Protein AF-A0A914UJ37-F1 (afdb_monomer)

Solvent-accessible surface area (backbone atoms only — not comparable to full-atom values): 36832 Å² total; per-residue (Å²): 132,67,74,69,63,53,56,48,51,49,22,56,58,40,32,74,43,60,78,66,39,26,56,49,16,50,54,48,50,75,42,57,91,70,69,55,97,62,49,70,59,53,54,50,52,51,50,51,54,50,49,56,51,52,52,53,51,52,57,52,50,54,52,52,52,54,54,44,57,51,42,53,52,52,52,49,51,43,33,76,65,62,66,59,61,86,66,41,36,31,40,48,40,58,58,33,40,42,53,27,60,77,50,72,51,60,60,86,66,48,49,28,66,58,73,72,44,66,60,47,58,27,22,38,64,30,38,54,51,48,42,65,71,70,39,77,88,45,43,67,21,44,54,56,51,70,75,34,47,73,46,91,66,94,60,82,73,72,48,54,43,65,62,45,52,56,52,53,58,61,48,41,76,45,89,95,48,78,66,59,36,39,30,41,65,50,64,74,51,50,54,62,39,32,71,42,63,70,52,51,44,31,36,78,57,92,78,36,82,42,70,59,81,81,30,70,52,27,51,56,60,57,69,51,80,65,73,63,62,56,57,54,49,52,54,53,57,72,69,62,82,78,74,86,84,81,85,80,80,82,80,81,78,87,78,76,81,88,88,80,89,78,86,85,82,88,87,82,87,83,87,86,84,87,86,88,81,84,91,79,90,79,90,76,90,78,87,85,88,87,83,91,86,88,80,92,79,78,87,73,82,76,76,76,76,77,59,49,74,58,74,61,79,44,76,47,85,42,68,61,35,98,36,50,26,19,47,40,45,45,74,56,92,94,44,49,35,41,36,40,22,16,49,72,15,34,36,40,37,34,36,67,93,42,76,84,50,72,46,66,46,82,84,40,90,41,29,28,14,19,40,35,67,41,39,52,81,71,76,87,54,63,27,41,38,41,29,23,40,75,10,45,35,39,32,24,45,69,64,68,96,78,74,83,64,63,60,45,79,72,52,75,48,82,54,72,52,45,39,44,33,43,42,60,44,54,49,83,74,78,82,53,35,28,42,39,33,39,35,74,85,22,35,39,37,33,27,36,61,43,75,41,98,86,73,60,60,48,78,41,79,73,52,77,47,79,52,98,55,53,63,32,27,45,16,35,22,65,67,99,58,30,30,35,30,34,9,21,69,50,39,30,36,37,40,38,40,72,74,45,89,89,48,70,48,83,43,77,50,95,75,69,86,50,70,82,46,40,42,42,45,32,39,81,51,42,58,42,50,45,47,40,99,49,58,22,66,43,44,35,36,28,43,96,79,71,81,48,76,48,66,41,52,75,91,66,65,42,32,40,28,41,27,34,26,62,50,46,100,61,37,36,35,40,40,37,30,16,56,73,12,46,36,36,35,31,55,38,38,96,89,46,82,57,49,56,57,49,26,48,32,30,49,70,58,45,41,57,34,45,24,40,33,56,72,41,83,55,27,34,35,39,40,36,30,27,81,82,26,40,35,35,35,33,77,45,50,44,79,80,41,45,66,82,76,83,74,131

Radius of gyration: 35.02 Å; Cα contacts (8 Å, |Δi|>4): 1211; chains: 1; bounding box: 86×96×114 Å

Sequence (648 aa):
MPREQRLLKYATYLSQCSSEATVYGKCVSEKAEKVTKSACAQEFQTLIACFQKAVKVQVQGEMKIKRYKRAQRLIGFYRNNFGYTKPYRVLVDGTFCQAALTNRINLREQMPKYLNEESELATTSCVIKELEQMGPELYGALHICKQFDVDPCPHKPAKTAFDCMASMARRMKQPGKTKYFFATQDNALTEKLGEIPGCPVLFIKFNSILIDKPSEVSVETAERPKGDIEIVKELKKKMLETEEEPKKKKRKGPKGPNPLSCKKKKKPNPSASRPHAIVNETETEGDSRHQQEGTNKSAIMRALQPALQLCPMAVKTAYLSSPCSTLLLSKIEQHVVCIVGKTNGQILLFPIDRLGAVSRVDEFEAPISAFAVGDVRHCGRPELLAIAADGWLRSFIVPTPGDGEPPSETFAQLLNANICAAHLVDVDNDNQLELIVAMTDRVVRTYRYMQSDSGHGRMTPLNKWEVPTQITSMAIGVGMTVHALLSQTCAHYVRLEFGQKDDVSFVQSMASDSPDSAHLFLPLDARRISVFHALPCRVIVVDALCNSEIRLKPSGGPVVSAACVNLTPSDLVLVTVDLTGLLSFFHWSDLVSRTDPIGRCQIMTNVEHLSAVAAGPDAVYVAVVSVYFELALYHVRLGSVFQFTGSK

Structure (mmCIF, N/CA/C/O backbone):
data_AF-A0A914UJ37-F1
#
_entry.id   AF-A0A914UJ37-F1
#
loop_
_atom_site.group_PDB
_atom_site.id
_atom_site.type_symbol
_atom_site.label_atom_id
_atom_site.label_alt_id
_atom_site.label_comp_id
_atom_site.label_asym_id
_atom_site.label_entity_id
_atom_site.label_seq_id
_atom_site.pdbx_PDB_ins_code
_atom_site.Cartn_x
_atom_site.Cartn_y
_atom_site.Cartn_z
_atom_site.occupancy
_atom_site.B_iso_or_equiv
_atom_site.auth_seq_id
_atom_site.auth_comp_id
_atom_site.auth_asym_id
_atom_site.auth_atom_id
_atom_site.pdbx_PDB_model_num
ATOM 1 N N . MET A 1 1 ? -13.342 -48.794 23.438 1.00 42.41 1 MET A N 1
ATOM 2 C CA . MET A 1 1 ? -13.581 -47.938 22.252 1.00 42.41 1 MET A CA 1
ATOM 3 C C . MET A 1 1 ? -12.496 -48.228 21.219 1.00 42.41 1 MET A C 1
ATOM 5 O O . MET A 1 1 ? -11.340 -47.945 21.527 1.00 42.41 1 MET A O 1
ATOM 9 N N . PRO A 1 2 ? -12.809 -48.822 20.056 1.00 50.50 2 PRO A N 1
ATOM 10 C CA . PRO A 1 2 ? -11.807 -49.142 19.034 1.00 50.50 2 PRO A CA 1
ATOM 11 C C . PRO A 1 2 ? -11.142 -47.868 18.482 1.00 50.50 2 PRO A C 1
ATOM 13 O O . PRO A 1 2 ? -11.815 -46.854 18.289 1.00 50.50 2 PRO A O 1
ATOM 16 N N . ARG A 1 3 ? -9.821 -47.898 18.238 1.00 54.69 3 ARG A N 1
ATOM 17 C CA . ARG A 1 3 ? -9.027 -46.746 17.742 1.00 54.69 3 ARG A CA 1
ATOM 18 C C . ARG A 1 3 ? -9.528 -46.193 16.399 1.00 54.69 3 ARG A C 1
ATOM 20 O O . ARG A 1 3 ? -9.436 -44.987 16.186 1.00 54.69 3 ARG A O 1
ATOM 27 N N . GLU A 1 4 ? -10.105 -47.037 15.550 1.00 55.41 4 GLU A N 1
ATOM 28 C CA . GLU A 1 4 ? -10.623 -46.682 14.218 1.00 55.41 4 GLU A CA 1
ATOM 29 C C . GLU A 1 4 ? -11.755 -45.646 14.277 1.00 55.41 4 GLU A C 1
ATOM 31 O O . GLU A 1 4 ? -11.784 -44.695 13.497 1.00 55.41 4 GLU A O 1
ATOM 36 N N . GLN A 1 5 ? -12.623 -45.726 15.289 1.00 58.03 5 GLN A N 1
ATOM 37 C CA . GLN A 1 5 ? -13.739 -44.788 15.443 1.00 58.03 5 GLN A CA 1
ATOM 38 C C . GLN A 1 5 ? -13.300 -43.372 15.851 1.00 58.03 5 GLN A C 1
ATOM 40 O O . GLN A 1 5 ? -14.084 -42.432 15.725 1.00 58.03 5 GLN A O 1
ATOM 45 N N . ARG A 1 6 ? -12.069 -43.182 16.351 1.00 59.34 6 ARG A N 1
ATOM 46 C CA . ARG A 1 6 ? -11.568 -41.852 16.751 1.00 59.34 6 ARG A CA 1
ATOM 47 C C . ARG A 1 6 ? -11.108 -41.018 15.555 1.00 59.34 6 ARG A C 1
ATOM 49 O O . ARG A 1 6 ? -11.361 -39.818 15.543 1.00 59.34 6 ARG A O 1
ATOM 56 N N . LEU A 1 7 ? -10.477 -41.645 14.560 1.00 63.62 7 LEU A N 1
ATOM 57 C CA . LEU A 1 7 ? -9.986 -40.979 13.345 1.00 63.62 7 LEU A CA 1
ATOM 58 C C . LEU A 1 7 ? -11.139 -40.530 12.443 1.00 63.62 7 LEU A C 1
ATOM 60 O O . LEU A 1 7 ? -11.154 -39.383 12.006 1.00 63.62 7 LEU A O 1
ATOM 64 N N . LEU A 1 8 ? -12.141 -41.396 12.265 1.00 62.66 8 LEU A N 1
ATOM 65 C CA . LEU A 1 8 ? -13.384 -41.059 11.568 1.00 62.66 8 LEU A CA 1
ATOM 66 C C . LEU A 1 8 ? -14.094 -39.878 12.234 1.00 62.66 8 LEU A C 1
ATOM 68 O O . LEU A 1 8 ? -14.386 -38.896 11.566 1.00 62.66 8 LEU A O 1
ATOM 72 N N . LYS A 1 9 ? -14.281 -39.910 13.562 1.00 67.81 9 LYS A N 1
ATOM 73 C CA . LYS A 1 9 ? -14.893 -38.788 14.295 1.00 67.81 9 LYS A CA 1
ATOM 74 C C . LYS A 1 9 ? -14.102 -37.491 14.132 1.00 67.81 9 LYS A C 1
ATOM 76 O O . LYS A 1 9 ? -14.703 -36.457 13.874 1.00 67.81 9 LYS A O 1
ATOM 81 N N . TYR A 1 10 ? -12.775 -37.544 14.244 1.00 67.94 10 TYR A N 1
ATOM 82 C CA . TYR A 1 10 ? -11.915 -36.374 14.056 1.00 67.94 10 TYR A CA 1
ATOM 83 C C . TYR A 1 10 ? -12.035 -35.781 12.644 1.00 67.94 10 TYR A C 1
ATOM 85 O O . TYR A 1 10 ? -12.222 -34.576 12.519 1.00 67.94 10 TYR A O 1
ATOM 93 N N . ALA A 1 11 ? -12.003 -36.609 11.594 1.00 66.12 11 ALA A N 1
ATOM 94 C CA . ALA A 1 11 ? -12.171 -36.156 10.211 1.00 66.12 11 ALA A CA 1
ATOM 95 C C . ALA A 1 11 ? -13.565 -35.555 9.960 1.00 66.12 11 ALA A C 1
ATOM 97 O O . ALA A 1 11 ? -13.680 -34.510 9.321 1.00 66.12 11 ALA A O 1
ATOM 98 N N . THR A 1 12 ? -14.616 -36.160 10.525 1.00 65.44 12 THR A N 1
ATOM 99 C CA . THR A 1 12 ? -15.983 -35.628 10.451 1.00 65.44 12 THR A CA 1
ATOM 100 C C . THR A 1 12 ? -16.095 -34.270 11.144 1.00 65.44 12 THR A C 1
ATOM 102 O O . THR A 1 12 ? -16.669 -33.352 10.564 1.00 65.44 12 THR A O 1
ATOM 105 N N . TYR A 1 13 ? -15.503 -34.095 12.330 1.00 71.06 13 TYR A N 1
ATOM 106 C CA . TYR A 1 13 ? -15.476 -32.794 13.009 1.00 71.06 13 TYR A CA 1
ATOM 107 C C . TYR A 1 13 ? -14.655 -31.753 12.240 1.00 71.06 13 TYR A C 1
ATOM 109 O O . TYR A 1 13 ? -15.076 -30.608 12.127 1.00 71.06 13 TYR A O 1
ATOM 117 N N . LEU A 1 14 ? -13.527 -32.150 11.646 1.00 65.19 14 LEU A N 1
ATOM 118 C CA . LEU A 1 14 ? -12.701 -31.256 10.833 1.00 65.19 14 LEU A CA 1
ATOM 119 C C . LEU A 1 14 ? -13.434 -30.785 9.566 1.00 65.19 14 LEU A C 1
ATOM 121 O O . LEU A 1 14 ? -13.286 -29.638 9.154 1.00 65.19 14 LEU A O 1
ATOM 125 N N . SER A 1 15 ? -14.268 -31.654 8.981 1.00 64.06 15 SER A N 1
ATOM 126 C CA . SER A 1 15 ? -15.072 -31.325 7.801 1.00 64.06 15 SER A CA 1
ATOM 127 C C . SER A 1 15 ? -16.197 -30.315 8.063 1.00 64.06 15 SER A C 1
ATOM 129 O O . SER A 1 15 ? -16.761 -29.785 7.112 1.00 64.06 15 SER A O 1
ATOM 131 N N . GLN A 1 16 ? -16.526 -30.057 9.334 1.00 68.56 16 GLN A N 1
ATOM 132 C CA . GLN A 1 16 ? -17.504 -29.045 9.751 1.00 68.56 16 GLN A CA 1
ATOM 133 C C . GLN A 1 16 ? -16.877 -27.647 9.910 1.00 68.56 16 GLN A C 1
ATOM 135 O O . GLN A 1 16 ? -17.599 -26.674 10.120 1.00 68.56 16 GLN A O 1
ATOM 140 N N . CYS A 1 17 ? -15.550 -27.533 9.805 1.00 55.16 17 CYS A N 1
ATOM 141 C CA . CYS A 1 17 ? -14.827 -26.262 9.739 1.00 55.16 17 CYS A CA 1
ATOM 142 C C . CYS A 1 17 ? -14.595 -25.844 8.269 1.00 55.16 17 CYS A C 1
ATOM 144 O O . CYS A 1 17 ? -14.971 -26.598 7.379 1.00 55.16 17 CYS A O 1
ATOM 146 N N . SER A 1 18 ? -14.015 -24.648 8.045 1.00 76.69 18 SER A N 1
ATOM 147 C CA . SER A 1 18 ? -13.782 -23.915 6.769 1.00 76.69 18 SER A CA 1
ATOM 148 C C . SER A 1 18 ? -13.800 -24.704 5.446 1.00 76.69 18 SER A C 1
ATOM 150 O O . SER A 1 18 ? -13.502 -25.889 5.392 1.00 76.69 18 SER A O 1
ATOM 152 N N . SER A 1 19 ? -14.059 -24.038 4.317 1.00 69.62 19 SER A N 1
ATOM 153 C CA . SER A 1 19 ? -14.208 -24.719 3.016 1.00 69.62 19 SER A CA 1
ATOM 154 C C . SER A 1 19 ? -13.030 -25.640 2.643 1.00 69.62 19 SER A C 1
ATOM 156 O O . SER A 1 19 ? -13.223 -26.748 2.148 1.00 69.62 19 SER A O 1
ATOM 158 N N . GLU A 1 20 ? -11.809 -25.249 2.990 1.00 68.62 20 GLU A N 1
ATOM 159 C CA . GLU A 1 20 ? -10.567 -25.988 2.790 1.00 68.62 20 GLU A CA 1
ATOM 160 C C . GLU A 1 20 ? -10.444 -27.170 3.762 1.00 68.62 20 GLU A C 1
ATOM 162 O O . GLU A 1 20 ? -10.048 -28.269 3.366 1.00 68.62 20 GLU A O 1
ATOM 167 N N . ALA A 1 21 ? -10.844 -26.971 5.022 1.00 60.31 21 ALA A N 1
ATOM 168 C CA . ALA A 1 21 ? -10.930 -28.028 6.026 1.00 60.31 21 ALA A CA 1
ATOM 169 C C . ALA A 1 21 ? -12.044 -29.036 5.699 1.00 60.31 21 ALA A C 1
ATOM 171 O O . ALA A 1 21 ? -11.901 -30.220 5.994 1.00 60.31 21 ALA A O 1
ATOM 172 N N . THR A 1 22 ? -13.100 -28.607 5.000 1.00 70.31 22 THR A N 1
ATOM 173 C CA . THR A 1 22 ? -14.145 -29.477 4.451 1.00 70.31 22 THR A CA 1
ATOM 174 C C . THR A 1 22 ? -13.582 -30.397 3.368 1.00 70.31 22 THR A C 1
ATOM 176 O O . THR A 1 22 ? -13.804 -31.608 3.418 1.00 70.31 22 THR A O 1
ATOM 179 N N . VAL A 1 23 ? -12.826 -29.857 2.402 1.00 68.44 23 VAL A N 1
ATOM 180 C CA . VAL A 1 23 ? -12.194 -30.665 1.340 1.00 68.44 23 VAL A CA 1
ATOM 181 C C . VAL A 1 23 ? -11.163 -31.628 1.927 1.00 68.44 23 VAL A C 1
ATOM 183 O O . VAL A 1 23 ? -11.160 -32.814 1.595 1.00 68.44 23 VAL A O 1
ATOM 186 N N . TYR A 1 24 ? -10.322 -31.145 2.842 1.00 69.44 24 TYR A N 1
ATOM 187 C CA . TYR A 1 24 ? -9.322 -31.977 3.501 1.00 69.44 24 TYR A CA 1
ATOM 188 C C . TYR A 1 24 ? -9.965 -33.044 4.401 1.00 69.44 24 TYR A C 1
ATOM 190 O O . TYR A 1 24 ? -9.596 -34.212 4.326 1.00 69.44 24 TYR A O 1
ATOM 198 N N . GLY A 1 25 ? -10.985 -32.687 5.184 1.00 71.62 25 GLY A N 1
ATOM 199 C CA . GLY A 1 25 ? -11.731 -33.605 6.046 1.00 71.62 25 GLY A CA 1
ATOM 200 C C . GLY A 1 25 ? -12.434 -34.718 5.266 1.00 71.62 25 GLY A C 1
ATOM 201 O O . GLY A 1 25 ? -12.361 -35.874 5.679 1.00 71.62 25 GLY A O 1
ATOM 202 N N . LYS A 1 26 ? -13.026 -34.401 4.103 1.00 71.00 26 LYS A N 1
ATOM 203 C CA . LYS A 1 26 ? -13.591 -35.398 3.172 1.00 71.00 26 LYS A CA 1
ATOM 204 C C . LYS A 1 26 ? -12.519 -36.319 2.584 1.00 71.00 26 LYS A C 1
ATOM 206 O O . LYS A 1 26 ? -12.685 -37.531 2.579 1.00 71.00 26 LYS A O 1
ATOM 211 N N . CYS A 1 27 ? -11.386 -35.765 2.157 1.00 66.44 27 CYS A N 1
ATOM 212 C CA . CYS A 1 27 ? -10.272 -36.555 1.624 1.00 66.44 27 CYS A CA 1
ATOM 213 C C . CYS A 1 27 ? -9.695 -37.524 2.677 1.00 66.44 27 CYS A C 1
ATOM 215 O O . CYS A 1 27 ? -9.378 -38.676 2.376 1.00 66.44 27 CYS A O 1
ATOM 217 N N . VAL A 1 28 ? -9.588 -37.073 3.932 1.00 68.38 28 VAL A N 1
ATOM 218 C CA . VAL A 1 28 ? -9.102 -37.891 5.051 1.00 68.38 28 VAL A CA 1
ATOM 219 C C . VAL A 1 28 ? -10.116 -38.967 5.441 1.00 68.38 28 VAL A C 1
ATOM 221 O O . VAL A 1 28 ? -9.704 -40.094 5.714 1.00 68.38 28 VAL A O 1
ATOM 224 N N . SER A 1 29 ? -11.421 -38.668 5.449 1.00 68.69 29 SER A N 1
ATOM 225 C CA . SER A 1 29 ? -12.453 -39.661 5.774 1.00 68.69 29 SER A CA 1
ATOM 226 C C . SER A 1 29 ? -12.576 -40.749 4.702 1.00 68.69 29 SER A C 1
ATOM 228 O O . SER A 1 29 ? -12.681 -41.921 5.050 1.00 68.69 29 SER A O 1
ATOM 230 N N . GLU A 1 30 ? -12.464 -40.397 3.418 1.00 69.38 30 GLU A N 1
ATOM 231 C CA . GLU A 1 30 ? -12.494 -41.347 2.293 1.00 69.38 30 GLU A CA 1
ATOM 232 C C . GLU A 1 30 ? -11.289 -42.299 2.273 1.00 69.38 30 GLU A C 1
ATOM 234 O O . GLU A 1 30 ? -11.398 -43.453 1.855 1.00 69.38 30 GLU A O 1
ATOM 239 N N . LYS A 1 31 ? -10.120 -41.831 2.728 1.00 65.88 31 LYS A N 1
ATOM 240 C CA . LYS A 1 31 ? -8.880 -42.622 2.754 1.00 65.88 31 LYS A CA 1
ATOM 241 C C . LYS A 1 31 ? -8.621 -43.317 4.094 1.00 65.88 31 LYS A C 1
ATOM 243 O O . LYS A 1 31 ? -7.656 -44.076 4.178 1.00 65.88 31 LYS A O 1
ATOM 248 N N . ALA A 1 32 ? -9.452 -43.092 5.117 1.00 65.69 32 ALA A N 1
ATOM 249 C CA . ALA A 1 32 ? -9.214 -43.522 6.500 1.00 65.69 32 ALA A CA 1
ATOM 250 C C . ALA A 1 32 ? -8.956 -45.033 6.647 1.00 65.69 32 ALA A C 1
ATOM 252 O O . ALA A 1 32 ? -8.101 -45.435 7.432 1.00 65.69 32 ALA A O 1
ATOM 253 N N . GLU A 1 33 ? -9.633 -45.863 5.849 1.00 64.25 33 GLU A N 1
ATOM 254 C CA . GLU A 1 33 ? -9.485 -47.328 5.868 1.00 64.25 33 GLU A CA 1
ATOM 255 C C . GLU A 1 33 ? -8.190 -47.825 5.194 1.00 64.25 33 GLU A C 1
ATOM 257 O O . GLU A 1 33 ? -7.795 -48.974 5.371 1.00 64.25 33 GLU A O 1
ATOM 262 N N . LYS A 1 34 ? -7.500 -46.964 4.431 1.00 64.94 34 LYS A N 1
ATOM 263 C CA . LYS A 1 34 ? -6.313 -47.302 3.619 1.00 64.94 34 LYS A CA 1
ATOM 264 C C . LYS A 1 34 ? -5.012 -46.677 4.140 1.00 64.94 34 LYS A C 1
ATOM 266 O O . LYS A 1 34 ? -3.976 -46.785 3.483 1.00 64.94 34 LYS A O 1
ATOM 271 N N . VAL A 1 35 ? -5.038 -46.008 5.297 1.00 62.16 35 VAL A N 1
ATOM 272 C CA . VAL A 1 35 ? -3.872 -45.289 5.839 1.00 62.16 35 VAL A CA 1
ATOM 273 C C . VAL A 1 35 ? -2.842 -46.272 6.401 1.00 62.16 35 VAL A C 1
ATOM 275 O O . VAL A 1 35 ? -2.997 -46.819 7.491 1.00 62.16 35 VAL A O 1
ATOM 278 N N . THR A 1 36 ? -1.745 -46.467 5.671 1.00 68.25 36 THR A N 1
ATOM 279 C CA . THR A 1 36 ? -0.573 -47.215 6.142 1.00 68.25 36 THR A CA 1
ATOM 280 C C . THR A 1 36 ? 0.365 -46.323 6.966 1.00 68.25 36 THR A C 1
ATOM 282 O O . THR A 1 36 ? 0.354 -45.090 6.883 1.00 68.25 36 THR A O 1
ATOM 285 N N . LYS A 1 37 ? 1.215 -46.940 7.798 1.00 59.47 37 LYS A N 1
ATOM 286 C CA . LYS A 1 37 ? 2.241 -46.224 8.574 1.00 59.47 37 LYS A CA 1
ATOM 287 C C . LYS A 1 37 ? 3.170 -45.481 7.599 1.00 59.47 37 LYS A C 1
ATOM 289 O O . LYS A 1 37 ? 3.767 -46.132 6.751 1.00 59.47 37 LYS A O 1
ATOM 294 N N . SER A 1 38 ? 3.304 -44.156 7.759 1.00 67.31 38 SER A N 1
ATOM 295 C CA . SER A 1 38 ? 4.044 -43.176 6.916 1.00 67.31 38 SER A CA 1
ATOM 296 C C . SER A 1 38 ? 3.278 -42.452 5.793 1.00 67.31 38 SER A C 1
ATOM 298 O O . SER A 1 38 ? 3.827 -41.509 5.222 1.00 67.31 38 SER A O 1
ATOM 300 N N . ALA A 1 39 ? 1.998 -42.760 5.553 1.00 64.19 39 ALA A N 1
ATOM 301 C CA . ALA A 1 39 ? 1.202 -42.084 4.518 1.00 64.19 39 ALA A CA 1
ATOM 302 C C . ALA A 1 39 ? 1.101 -40.554 4.718 1.00 64.19 39 ALA A C 1
ATOM 304 O O . ALA A 1 39 ? 1.271 -39.791 3.770 1.00 64.19 39 ALA A O 1
ATOM 305 N N . CYS A 1 40 ? 0.933 -40.082 5.961 1.00 60.66 40 CYS A N 1
ATOM 306 C CA . CYS A 1 40 ? 0.880 -38.643 6.257 1.00 60.66 40 CYS A CA 1
ATOM 307 C C . CYS A 1 40 ? 2.201 -37.917 5.951 1.00 60.66 40 CYS A C 1
ATOM 309 O O . CYS A 1 40 ? 2.183 -36.756 5.554 1.00 60.66 40 CYS A O 1
ATOM 311 N N . ALA A 1 41 ? 3.347 -38.588 6.118 1.00 69.44 41 ALA A N 1
ATOM 312 C CA . ALA A 1 41 ? 4.652 -37.999 5.818 1.00 69.44 41 ALA A CA 1
ATOM 313 C C . ALA A 1 41 ? 4.855 -37.838 4.303 1.00 69.44 41 ALA A C 1
ATOM 315 O O . ALA A 1 41 ? 5.391 -36.825 3.860 1.00 69.44 41 ALA A O 1
ATOM 316 N N . GLN A 1 42 ? 4.379 -38.803 3.510 1.00 68.50 42 GLN A N 1
ATOM 317 C CA . GLN A 1 42 ? 4.424 -38.740 2.047 1.00 68.50 42 GLN A CA 1
ATOM 318 C C . GLN A 1 42 ? 3.468 -37.677 1.485 1.00 68.50 42 GLN A C 1
ATOM 320 O O . GLN A 1 42 ? 3.868 -36.887 0.630 1.00 68.50 42 GLN A O 1
ATOM 325 N N . GLU A 1 43 ? 2.239 -37.586 2.001 1.00 69.19 43 GLU A N 1
ATOM 326 C CA . GLU A 1 43 ? 1.282 -36.533 1.619 1.00 69.19 43 GLU A CA 1
ATOM 327 C C . GLU A 1 43 ? 1.834 -35.136 1.972 1.00 69.19 43 GLU A C 1
ATOM 329 O O . GLU A 1 43 ? 1.796 -34.219 1.150 1.00 69.19 43 GLU A O 1
ATOM 334 N N . PHE A 1 44 ? 2.466 -34.980 3.143 1.00 65.19 44 PHE A N 1
ATOM 335 C CA . PHE A 1 44 ? 3.085 -33.714 3.546 1.00 65.19 44 PHE A CA 1
ATOM 336 C C . PHE A 1 44 ? 4.293 -33.327 2.674 1.00 65.19 44 PHE A C 1
ATOM 338 O O . PHE A 1 44 ? 4.433 -32.168 2.287 1.00 65.19 44 PHE A O 1
ATOM 345 N N . GLN A 1 45 ? 5.142 -34.285 2.289 1.00 69.81 45 GLN A N 1
ATOM 346 C CA . GLN A 1 45 ? 6.230 -34.031 1.334 1.00 69.81 45 GLN A CA 1
ATOM 347 C C . GLN A 1 45 ? 5.704 -33.642 -0.054 1.00 69.81 45 GLN A C 1
ATOM 349 O O . GLN A 1 45 ? 6.257 -32.749 -0.701 1.00 69.81 45 GLN A O 1
ATOM 354 N N . THR A 1 46 ? 4.608 -34.260 -0.492 1.00 70.50 46 THR A N 1
ATOM 355 C CA . THR A 1 46 ? 3.956 -33.939 -1.769 1.00 70.50 46 THR A CA 1
ATOM 356 C C . THR A 1 46 ? 3.368 -32.525 -1.747 1.00 70.50 46 THR A C 1
ATOM 358 O O . THR A 1 46 ? 3.522 -31.771 -2.712 1.00 70.50 46 THR A O 1
ATOM 361 N N . LEU A 1 47 ? 2.784 -32.118 -0.616 1.00 68.81 47 LEU A N 1
ATOM 362 C CA . LEU A 1 47 ? 2.305 -30.756 -0.387 1.00 68.81 47 LEU A CA 1
ATOM 363 C C . LEU A 1 47 ? 3.449 -29.732 -0.435 1.00 68.81 47 LEU A C 1
ATOM 365 O O . LEU A 1 47 ? 3.331 -28.726 -1.135 1.00 68.81 47 LEU A O 1
ATOM 369 N N . ILE A 1 48 ? 4.577 -30.003 0.235 1.00 71.62 48 ILE A N 1
ATOM 370 C CA . ILE A 1 48 ? 5.772 -29.142 0.193 1.00 71.62 48 ILE A CA 1
ATOM 371 C C . ILE A 1 48 ? 6.269 -28.978 -1.248 1.00 71.62 48 ILE A C 1
ATOM 373 O O . ILE A 1 48 ? 6.523 -27.856 -1.688 1.00 71.62 48 ILE A O 1
ATOM 377 N N . ALA A 1 49 ? 6.367 -30.072 -2.008 1.00 70.62 49 ALA A N 1
ATOM 378 C CA . ALA A 1 49 ? 6.791 -30.025 -3.406 1.00 70.62 49 ALA A CA 1
ATOM 379 C C . ALA A 1 49 ? 5.825 -29.196 -4.274 1.00 70.62 49 ALA A C 1
ATOM 381 O O . ALA A 1 49 ? 6.259 -28.411 -5.123 1.00 70.62 49 ALA A O 1
ATOM 382 N N . CYS A 1 50 ? 4.516 -29.317 -4.033 1.00 69.06 50 CYS A N 1
ATOM 383 C CA . CYS A 1 50 ? 3.493 -28.531 -4.717 1.00 69.06 50 CYS A CA 1
ATOM 384 C C . CYS A 1 50 ? 3.605 -27.034 -4.387 1.00 69.06 50 CYS A C 1
ATOM 386 O O . CYS A 1 50 ? 3.573 -26.194 -5.289 1.00 69.06 50 CYS A O 1
ATOM 388 N N . PHE A 1 51 ? 3.821 -26.695 -3.115 1.00 68.50 51 PHE A N 1
ATOM 389 C CA . PHE A 1 51 ? 3.965 -25.313 -2.661 1.00 68.50 51 PHE A CA 1
ATOM 390 C C . PHE A 1 51 ? 5.237 -24.662 -3.219 1.00 68.50 51 PHE A C 1
ATOM 392 O O . PHE A 1 51 ? 5.195 -23.565 -3.772 1.00 68.50 51 PHE A O 1
ATOM 399 N N . GLN A 1 52 ? 6.365 -25.377 -3.189 1.00 69.25 52 GLN A N 1
ATOM 400 C CA . GLN A 1 52 ? 7.619 -24.920 -3.795 1.00 69.25 52 GLN A CA 1
ATOM 401 C C . GLN A 1 52 ? 7.480 -24.677 -5.303 1.00 69.25 52 GLN A C 1
ATOM 403 O O . GLN A 1 52 ? 8.065 -23.733 -5.841 1.00 69.25 52 GLN A O 1
ATOM 408 N N . LYS A 1 53 ? 6.696 -25.507 -6.001 1.00 70.88 53 LYS A N 1
ATOM 409 C CA . LYS A 1 53 ? 6.391 -25.317 -7.423 1.00 70.88 53 LYS A CA 1
ATOM 410 C C . LYS A 1 53 ? 5.541 -24.063 -7.650 1.00 70.88 53 LYS A C 1
ATOM 412 O O . LYS A 1 53 ? 5.868 -23.284 -8.542 1.00 70.88 53 LYS A O 1
ATOM 417 N N . ALA A 1 54 ? 4.512 -23.837 -6.835 1.00 63.81 54 ALA A N 1
ATOM 418 C CA . ALA A 1 54 ? 3.652 -22.655 -6.927 1.00 63.81 54 ALA A CA 1
ATOM 419 C C . ALA A 1 54 ? 4.427 -21.348 -6.674 1.00 63.81 54 ALA A C 1
ATOM 421 O O . ALA A 1 54 ? 4.346 -20.416 -7.477 1.00 63.81 54 ALA A O 1
ATOM 422 N N . VAL A 1 55 ? 5.270 -21.319 -5.636 1.00 66.25 55 VAL A N 1
ATOM 423 C CA . VAL A 1 55 ? 6.131 -20.168 -5.316 1.00 66.25 55 VAL A CA 1
ATOM 424 C C . VAL A 1 55 ? 7.121 -19.886 -6.451 1.00 66.25 55 VAL A C 1
ATOM 426 O O . VAL A 1 55 ? 7.271 -18.739 -6.871 1.00 66.25 55 VAL A O 1
ATOM 429 N N . LYS A 1 56 ? 7.752 -20.919 -7.032 1.00 59.44 56 LYS A N 1
ATOM 430 C CA . LYS A 1 56 ? 8.642 -20.746 -8.198 1.00 59.44 56 LYS A CA 1
ATOM 431 C C . LYS A 1 56 ? 7.923 -20.118 -9.394 1.00 59.44 56 LYS A C 1
ATOM 433 O O . LYS A 1 56 ? 8.515 -19.281 -10.071 1.00 59.44 56 LYS A O 1
ATOM 438 N N . VAL A 1 57 ? 6.670 -20.495 -9.658 1.00 61.44 57 VAL A N 1
ATOM 439 C CA . VAL A 1 57 ? 5.879 -19.940 -10.769 1.00 61.44 57 VAL A CA 1
ATOM 440 C C . VAL A 1 57 ? 5.546 -18.463 -10.531 1.00 61.44 57 VAL A C 1
ATOM 442 O O . VAL A 1 57 ? 5.726 -17.655 -11.444 1.00 61.44 57 VAL A O 1
ATOM 445 N N . GLN A 1 58 ? 5.141 -18.085 -9.313 1.00 51.50 58 GLN A N 1
ATOM 446 C CA . GLN A 1 58 ? 4.857 -16.685 -8.966 1.00 51.50 58 GLN A CA 1
ATOM 447 C C . GLN A 1 58 ? 6.104 -15.793 -9.070 1.00 51.50 58 GLN A C 1
ATOM 449 O O . GLN A 1 58 ? 6.072 -14.770 -9.757 1.00 51.50 58 GLN A O 1
ATOM 454 N N . VAL A 1 59 ? 7.235 -16.221 -8.495 1.00 54.97 59 VAL A N 1
ATOM 455 C CA . VAL A 1 59 ? 8.508 -15.475 -8.554 1.00 54.97 59 VAL A CA 1
ATOM 456 C C . VAL A 1 59 ? 8.996 -15.315 -10.001 1.00 54.97 59 VAL A C 1
ATOM 458 O O . VAL A 1 59 ? 9.473 -14.248 -10.397 1.00 54.97 59 VAL A O 1
ATOM 461 N N . GLN A 1 60 ? 8.837 -16.346 -10.839 1.00 50.66 60 GLN A N 1
ATOM 462 C CA . GLN A 1 60 ? 9.165 -16.258 -12.266 1.00 50.66 60 GLN A CA 1
ATOM 463 C C . GLN A 1 60 ? 8.261 -15.274 -13.025 1.00 50.66 60 GLN A C 1
ATOM 465 O O . GLN A 1 60 ? 8.742 -14.598 -13.938 1.00 50.66 60 GLN A O 1
ATOM 470 N N . GLY A 1 61 ? 6.979 -15.174 -12.661 1.00 51.00 61 GLY A N 1
ATOM 471 C CA . GLY A 1 61 ? 6.036 -14.204 -13.224 1.00 51.00 61 GLY A CA 1
ATOM 472 C C . GLY A 1 61 ? 6.440 -12.758 -12.930 1.00 51.00 61 GLY A C 1
ATOM 473 O O . GLY A 1 61 ? 6.581 -11.953 -13.854 1.00 51.00 61 GLY A O 1
ATOM 474 N N . GLU A 1 62 ? 6.731 -12.439 -11.666 1.00 44.34 62 GLU A N 1
ATOM 475 C CA . GLU A 1 62 ? 7.163 -11.095 -11.262 1.00 44.34 62 GLU A CA 1
ATOM 476 C C . GLU A 1 62 ? 8.486 -10.666 -11.915 1.00 44.34 62 GLU A C 1
ATOM 478 O O . GLU A 1 62 ? 8.624 -9.523 -12.369 1.00 44.34 62 GLU A O 1
ATOM 483 N N . MET A 1 63 ? 9.463 -11.577 -12.020 1.00 57.19 63 MET A N 1
ATOM 484 C CA . MET A 1 63 ? 10.749 -11.280 -12.665 1.00 57.19 63 MET A CA 1
ATOM 485 C C . MET A 1 63 ? 10.606 -10.994 -14.166 1.00 57.19 63 MET A C 1
ATOM 487 O O . MET A 1 63 ? 11.262 -10.084 -14.683 1.00 57.19 63 MET A O 1
ATOM 491 N N . LYS A 1 64 ? 9.718 -11.712 -14.870 1.00 57.66 64 LYS A N 1
ATOM 492 C CA . LYS A 1 64 ? 9.430 -11.462 -16.294 1.00 57.66 64 LYS A CA 1
ATOM 493 C C . LYS A 1 64 ? 8.827 -10.070 -16.512 1.00 57.66 64 LYS A C 1
ATOM 495 O O . LYS A 1 64 ? 9.257 -9.364 -17.425 1.00 57.66 64 LYS A O 1
ATOM 500 N N . ILE A 1 65 ? 7.915 -9.635 -15.637 1.00 68.69 65 ILE A N 1
ATOM 501 C CA . ILE A 1 65 ? 7.277 -8.308 -15.711 1.00 68.69 65 ILE A CA 1
ATOM 502 C C . ILE A 1 65 ? 8.298 -7.185 -15.462 1.00 68.69 65 ILE A C 1
ATOM 504 O O . ILE A 1 65 ? 8.331 -6.203 -16.208 1.00 68.69 65 ILE A O 1
ATOM 508 N N . LYS A 1 66 ? 9.171 -7.323 -14.451 1.00 75.25 66 LYS A N 1
ATOM 509 C CA . LYS A 1 66 ? 10.228 -6.332 -14.155 1.00 75.25 66 LYS A CA 1
ATOM 510 C C . LYS A 1 66 ? 11.223 -6.193 -15.316 1.00 75.25 66 LYS A C 1
ATOM 512 O O . LYS A 1 66 ? 11.562 -5.071 -15.697 1.00 75.25 66 LYS A O 1
ATOM 517 N N . ARG A 1 67 ? 11.640 -7.316 -15.916 1.00 77.56 67 ARG A N 1
ATOM 518 C CA . ARG A 1 67 ? 12.535 -7.355 -17.088 1.00 77.56 67 ARG A CA 1
ATOM 519 C C . ARG A 1 67 ? 11.936 -6.624 -18.289 1.00 77.56 67 ARG A C 1
ATOM 521 O O . ARG A 1 67 ? 12.606 -5.793 -18.897 1.00 77.56 67 ARG A O 1
ATOM 528 N N . TYR A 1 68 ? 10.671 -6.891 -18.591 1.00 79.81 68 TYR A N 1
ATOM 529 C CA . TYR A 1 68 ? 9.972 -6.267 -19.708 1.00 79.81 68 TYR A CA 1
ATOM 530 C C . TYR A 1 68 ? 9.799 -4.750 -19.521 1.00 79.81 68 TYR A C 1
ATOM 532 O O . TYR A 1 68 ? 10.138 -3.965 -20.407 1.00 79.81 68 TYR A O 1
ATOM 540 N N . LYS A 1 69 ? 9.375 -4.308 -18.326 1.00 82.81 69 LYS A N 1
ATOM 541 C CA . LYS A 1 69 ? 9.256 -2.875 -17.998 1.00 82.81 69 LYS A CA 1
ATOM 542 C C . LYS A 1 69 ? 10.594 -2.136 -18.129 1.00 82.81 69 LYS A C 1
ATOM 544 O O . LYS A 1 69 ? 10.612 -0.990 -18.570 1.00 82.81 69 LYS A O 1
ATOM 549 N N . ARG A 1 70 ? 11.713 -2.777 -17.768 1.00 85.44 70 ARG A N 1
ATOM 550 C CA . ARG A 1 70 ? 13.060 -2.206 -17.942 1.00 85.44 70 ARG A CA 1
ATOM 551 C C . ARG A 1 70 ? 13.414 -2.031 -19.420 1.00 85.44 70 ARG A C 1
ATOM 553 O O . ARG A 1 70 ? 13.873 -0.953 -19.786 1.00 85.44 70 ARG A O 1
ATOM 560 N N . ALA A 1 71 ? 13.173 -3.045 -20.251 1.00 84.75 71 ALA A N 1
ATOM 561 C CA . ALA A 1 71 ? 13.443 -2.977 -21.687 1.00 84.75 71 ALA A CA 1
ATOM 562 C C . ALA A 1 71 ? 12.688 -1.815 -22.353 1.00 84.75 71 ALA A C 1
ATOM 564 O O . ALA A 1 71 ? 13.297 -1.012 -23.051 1.00 84.75 71 ALA A O 1
ATOM 565 N N . GLN A 1 72 ? 11.398 -1.650 -22.041 1.00 88.06 72 GLN A N 1
ATOM 566 C CA . GLN A 1 72 ? 10.571 -0.575 -22.604 1.00 88.06 72 GLN A CA 1
ATOM 567 C C . GLN A 1 72 ? 11.058 0.832 -22.229 1.00 88.06 72 GLN A C 1
ATOM 569 O O . GLN A 1 72 ? 11.059 1.733 -23.066 1.00 88.06 72 GLN A O 1
ATOM 574 N N . ARG A 1 73 ? 11.544 1.030 -20.996 1.00 88.44 73 ARG A N 1
ATOM 575 C CA . ARG A 1 73 ? 12.155 2.311 -20.591 1.00 88.44 73 ARG A CA 1
ATOM 576 C C . ARG A 1 73 ? 13.420 2.617 -21.392 1.00 88.44 73 ARG A C 1
ATOM 578 O O . ARG A 1 73 ? 13.602 3.749 -21.830 1.00 88.44 73 ARG A O 1
ATOM 585 N N . LEU A 1 74 ? 14.274 1.612 -21.595 1.00 89.69 74 LEU A N 1
ATOM 586 C CA . LEU A 1 74 ? 15.521 1.759 -22.352 1.00 89.69 74 LEU A CA 1
ATOM 587 C C . LEU A 1 74 ? 15.244 2.046 -23.830 1.00 89.69 74 LEU A C 1
ATOM 589 O O . LEU A 1 74 ? 15.809 2.979 -24.389 1.00 89.69 74 LEU A O 1
ATOM 593 N N . ILE A 1 75 ? 14.317 1.315 -24.449 1.00 89.56 75 ILE A N 1
ATOM 594 C CA . ILE A 1 75 ? 13.892 1.565 -25.832 1.00 89.56 75 ILE A CA 1
ATOM 595 C C . ILE A 1 75 ? 13.314 2.981 -25.969 1.00 89.56 75 ILE A C 1
ATOM 597 O O . ILE A 1 75 ? 13.676 3.702 -26.898 1.00 89.56 75 ILE A O 1
ATOM 601 N N . GLY A 1 76 ? 12.483 3.418 -25.014 1.00 88.38 76 GLY A N 1
ATOM 602 C CA . GLY A 1 76 ? 11.950 4.782 -24.968 1.00 88.38 76 GLY A CA 1
ATOM 603 C C . GLY A 1 76 ? 13.044 5.854 -24.923 1.00 88.38 76 GLY A C 1
ATOM 604 O O . GLY A 1 76 ? 12.968 6.834 -25.663 1.00 88.38 76 GLY A O 1
ATOM 605 N N . PHE A 1 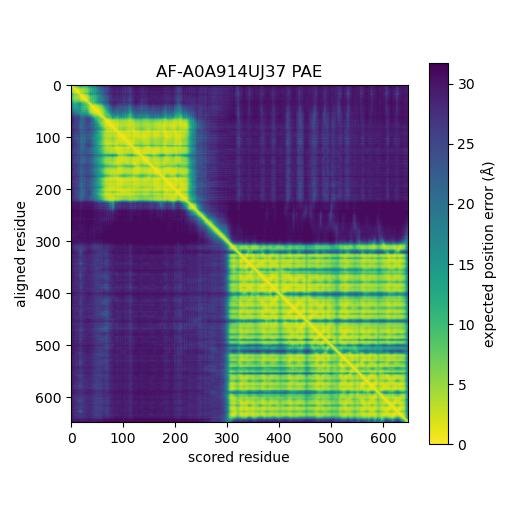77 ? 14.098 5.639 -24.130 1.00 91.38 77 PHE A N 1
ATOM 606 C CA . PHE A 1 77 ? 15.269 6.520 -24.083 1.00 91.38 77 PHE A CA 1
ATOM 607 C C . PHE A 1 77 ? 15.956 6.633 -25.454 1.00 91.38 77 PHE A C 1
ATOM 609 O O . PHE A 1 77 ? 16.181 7.741 -25.945 1.00 91.38 77 PHE A O 1
ATOM 616 N N . TYR A 1 78 ? 16.234 5.507 -26.120 1.00 91.00 78 TYR A N 1
ATOM 617 C CA . TYR A 1 78 ? 16.882 5.520 -27.436 1.00 91.00 78 TYR A CA 1
ATOM 618 C C . TYR A 1 78 ? 15.988 6.115 -28.531 1.00 91.00 78 TYR A C 1
ATOM 620 O O . TYR A 1 78 ? 16.469 6.871 -29.378 1.00 91.00 78 TYR A O 1
ATOM 628 N N . ARG A 1 79 ? 14.677 5.860 -28.489 1.00 89.88 79 ARG A N 1
ATOM 629 C CA . ARG A 1 79 ? 13.705 6.447 -29.419 1.00 89.88 79 ARG A CA 1
ATOM 630 C C . ARG A 1 79 ? 13.666 7.970 -29.312 1.00 89.88 79 ARG A C 1
ATOM 632 O O . ARG A 1 79 ? 13.810 8.650 -30.323 1.00 89.88 79 ARG A O 1
ATOM 639 N N . ASN A 1 80 ? 13.518 8.493 -28.097 1.00 88.56 80 ASN A N 1
ATOM 640 C CA . ASN A 1 80 ? 13.322 9.924 -27.867 1.00 88.56 80 ASN A CA 1
ATOM 641 C C . ASN A 1 80 ? 14.612 10.731 -28.098 1.00 88.56 80 ASN A C 1
ATOM 643 O O . ASN A 1 80 ? 14.573 11.829 -28.652 1.00 88.56 80 ASN A O 1
ATOM 647 N N . ASN A 1 81 ? 15.769 10.177 -27.723 1.00 88.38 81 ASN A N 1
ATOM 648 C CA . ASN A 1 81 ? 17.024 10.930 -27.735 1.00 88.38 81 ASN A CA 1
ATOM 649 C C . ASN A 1 81 ? 17.838 10.720 -29.018 1.00 88.38 81 ASN A C 1
ATOM 651 O O . ASN A 1 81 ? 18.432 11.677 -29.524 1.00 88.38 81 ASN A O 1
ATOM 655 N N . PHE A 1 82 ? 17.817 9.506 -29.580 1.00 88.56 82 PHE A N 1
ATOM 656 C CA . PHE A 1 82 ? 18.695 9.087 -30.681 1.00 88.56 82 PHE A CA 1
ATOM 657 C C . PHE A 1 82 ? 17.965 8.730 -31.985 1.00 88.56 82 PHE A C 1
ATOM 65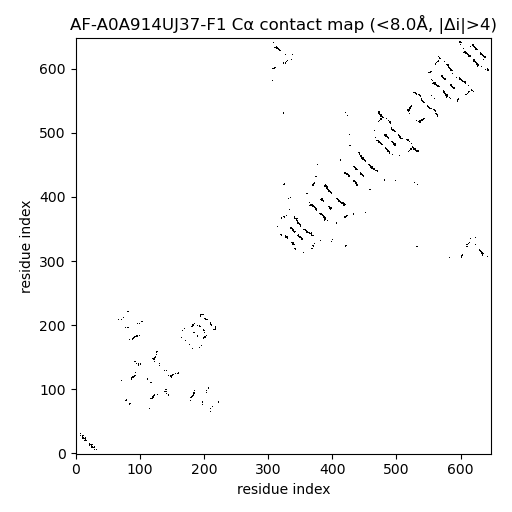9 O O . PHE A 1 82 ? 18.623 8.395 -32.974 1.00 88.56 82 PHE A O 1
ATOM 666 N N . GLY A 1 83 ? 16.632 8.849 -32.017 1.00 86.06 83 GLY A N 1
ATOM 667 C CA . GLY A 1 83 ? 15.835 8.728 -33.241 1.00 86.06 83 GLY A CA 1
ATOM 668 C C . GLY A 1 83 ? 15.715 7.299 -33.767 1.00 86.06 83 GLY A C 1
ATOM 669 O O . GLY A 1 83 ? 15.728 7.088 -34.976 1.00 86.06 83 GLY A O 1
ATOM 670 N N . TYR A 1 84 ? 15.635 6.312 -32.873 1.00 90.38 84 TYR A N 1
ATOM 671 C CA . TYR A 1 84 ? 15.369 4.925 -33.260 1.00 90.38 84 TYR A CA 1
ATOM 672 C C . TYR A 1 84 ? 13.929 4.766 -33.740 1.00 90.38 84 TYR A C 1
ATOM 674 O O . TYR A 1 84 ? 12.989 5.013 -32.984 1.00 90.38 84 TYR A O 1
ATOM 682 N N . THR A 1 85 ? 13.757 4.310 -34.975 1.00 86.88 85 THR A N 1
ATOM 683 C CA . THR A 1 85 ? 12.452 4.036 -35.579 1.00 86.88 85 THR A CA 1
ATOM 684 C C . THR A 1 85 ? 12.226 2.540 -35.738 1.00 86.88 85 THR A C 1
ATOM 686 O O . THR A 1 85 ? 13.168 1.749 -35.760 1.00 86.88 85 THR A O 1
ATOM 689 N N . LYS A 1 86 ? 10.949 2.164 -35.802 1.00 86.69 86 LYS A N 1
ATOM 690 C CA . LYS A 1 86 ? 10.517 0.796 -36.080 1.00 86.69 86 LYS A CA 1
ATOM 691 C C . LYS A 1 86 ? 10.447 0.545 -37.598 1.00 86.69 86 LYS A C 1
ATOM 693 O O . LYS A 1 86 ? 10.142 1.504 -38.316 1.00 86.69 86 LYS A O 1
ATOM 698 N N . PRO A 1 87 ? 10.667 -0.694 -38.077 1.00 90.06 87 PRO A N 1
ATOM 699 C CA . PRO A 1 87 ? 11.074 -1.890 -37.321 1.00 90.06 87 PRO A CA 1
ATOM 700 C C . PRO A 1 87 ? 12.509 -1.789 -36.778 1.00 90.06 87 PRO A C 1
ATOM 702 O O . PRO A 1 87 ? 13.380 -1.175 -37.394 1.00 90.06 87 PRO A O 1
ATOM 705 N N . TYR A 1 88 ? 12.761 -2.357 -35.592 1.00 91.56 88 TYR A N 1
ATOM 706 C CA . TYR A 1 88 ? 14.086 -2.270 -34.970 1.00 91.56 88 TYR A CA 1
ATOM 707 C C . TYR A 1 88 ? 15.049 -3.270 -35.604 1.00 91.56 88 TYR A C 1
ATOM 709 O O . TYR A 1 88 ? 14.851 -4.481 -35.508 1.00 91.56 88 TYR A O 1
ATOM 717 N N . ARG A 1 89 ? 16.124 -2.761 -36.205 1.00 92.88 89 ARG A N 1
ATOM 718 C CA . ARG A 1 89 ? 17.159 -3.586 -36.831 1.00 92.88 89 ARG A CA 1
ATOM 719 C C . ARG A 1 89 ? 18.210 -3.992 -35.801 1.00 92.88 89 ARG A C 1
ATOM 721 O O . ARG A 1 89 ? 18.812 -3.135 -35.153 1.00 92.88 89 ARG A O 1
ATOM 728 N N . VAL A 1 90 ? 18.423 -5.291 -35.628 1.00 95.00 90 VAL A N 1
ATOM 729 C CA . VAL A 1 90 ? 19.348 -5.863 -34.643 1.00 95.00 90 VAL A CA 1
ATOM 730 C C . VAL A 1 90 ? 20.497 -6.542 -35.377 1.00 95.00 90 VAL A C 1
ATOM 732 O O . VAL A 1 90 ? 20.286 -7.529 -36.075 1.00 95.00 90 VAL A O 1
ATOM 735 N N . LEU A 1 91 ? 21.710 -6.022 -35.208 1.00 95.44 91 LEU A N 1
ATOM 736 C CA . LEU A 1 91 ? 22.929 -6.587 -35.766 1.00 95.44 91 LEU A CA 1
ATOM 737 C C . LEU A 1 91 ? 23.489 -7.653 -34.818 1.00 95.44 91 LEU A C 1
ATOM 739 O O . LEU A 1 91 ? 23.875 -7.338 -33.693 1.00 95.44 91 LEU A O 1
ATOM 743 N N . VAL A 1 92 ? 23.524 -8.901 -35.274 1.00 95.50 92 VAL A N 1
ATOM 744 C CA . VAL A 1 92 ? 23.899 -10.073 -34.478 1.00 95.50 92 VAL A CA 1
ATOM 745 C C . VAL A 1 92 ? 25.294 -10.569 -34.854 1.00 95.50 92 VAL A C 1
ATOM 747 O O . VAL A 1 92 ? 25.610 -10.737 -36.040 1.00 95.50 92 VAL A O 1
ATOM 750 N N . ASP A 1 93 ? 26.118 -10.826 -33.836 1.00 94.38 93 ASP A N 1
ATOM 751 C CA . ASP A 1 93 ? 27.440 -11.432 -33.980 1.00 94.38 93 ASP A CA 1
ATOM 752 C C . ASP A 1 93 ? 27.449 -12.948 -33.694 1.00 94.38 93 ASP A C 1
ATOM 754 O O . ASP A 1 93 ? 26.472 -13.553 -33.242 1.00 94.38 93 ASP A O 1
ATOM 758 N N . GLY A 1 94 ? 28.591 -13.585 -33.963 1.00 92.06 94 GLY A N 1
ATOM 759 C CA . GLY A 1 94 ? 28.763 -15.016 -33.725 1.00 92.06 94 GLY A CA 1
ATOM 760 C C . GLY A 1 94 ? 28.690 -15.417 -32.251 1.00 92.06 94 GLY A C 1
ATOM 761 O O . GLY A 1 94 ? 28.144 -16.473 -31.927 1.00 92.06 94 GLY A O 1
ATOM 762 N N . THR A 1 95 ? 29.194 -14.568 -31.351 1.00 93.69 95 THR A N 1
ATOM 763 C CA . THR A 1 95 ? 29.252 -14.861 -29.911 1.00 93.69 95 THR A CA 1
ATOM 764 C C . THR A 1 95 ? 27.856 -14.902 -29.286 1.00 93.69 95 THR A C 1
ATOM 766 O O . THR A 1 95 ? 27.543 -15.791 -28.489 1.00 93.69 95 THR A O 1
ATOM 769 N N . PHE A 1 96 ? 26.972 -14.002 -29.709 1.00 95.31 96 PHE A N 1
ATOM 770 C CA . PHE A 1 96 ? 25.581 -13.952 -29.291 1.00 95.31 96 PHE A CA 1
ATOM 771 C C . PHE A 1 96 ? 24.782 -15.141 -29.830 1.00 95.31 96 PHE A C 1
ATOM 773 O O . PHE A 1 96 ? 24.024 -15.755 -29.076 1.00 95.31 96 PHE A O 1
ATOM 780 N N . CYS A 1 97 ? 24.989 -15.526 -31.094 1.00 94.12 97 CYS A N 1
ATOM 781 C CA . CYS A 1 97 ? 24.380 -16.731 -31.670 1.00 94.12 97 CYS A CA 1
ATOM 782 C C . CYS A 1 97 ? 24.810 -18.003 -30.932 1.00 94.12 97 CYS A C 1
ATOM 784 O O . CYS A 1 97 ? 23.970 -18.849 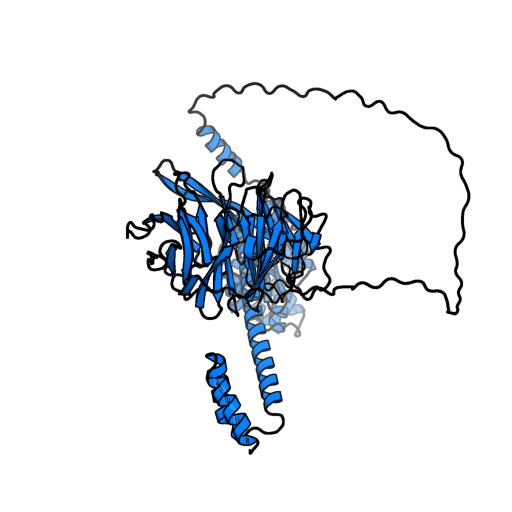-30.616 1.00 94.12 97 CYS A O 1
ATOM 786 N N . GLN A 1 98 ? 26.093 -18.117 -30.584 1.00 93.00 98 GLN A N 1
ATOM 787 C CA . GLN A 1 98 ? 26.588 -19.241 -29.794 1.00 93.00 98 GLN A CA 1
ATOM 788 C C . GLN A 1 98 ? 25.960 -19.263 -28.393 1.00 93.00 98 GLN A C 1
ATOM 790 O O . GLN A 1 98 ? 25.506 -20.307 -27.927 1.00 93.00 98 GLN A O 1
ATOM 795 N N . ALA A 1 99 ? 25.845 -18.108 -27.731 1.00 93.25 99 ALA A N 1
ATOM 796 C CA . ALA A 1 99 ? 25.171 -18.018 -26.438 1.00 93.25 99 ALA A CA 1
ATOM 797 C C . ALA A 1 99 ? 23.665 -18.328 -26.520 1.00 93.25 99 ALA A C 1
ATOM 799 O O . ALA A 1 99 ? 23.100 -18.883 -25.574 1.00 93.25 99 ALA A O 1
ATOM 800 N N . ALA A 1 100 ? 23.005 -18.000 -27.632 1.00 94.25 100 ALA A N 1
ATOM 801 C CA . ALA A 1 100 ? 21.608 -18.348 -27.866 1.00 94.25 100 ALA A CA 1
ATOM 802 C C . ALA A 1 100 ? 21.421 -19.865 -28.013 1.00 94.25 100 ALA A C 1
ATOM 804 O O . ALA A 1 100 ? 20.486 -20.416 -27.429 1.00 94.25 100 ALA A O 1
ATOM 805 N N . LEU A 1 101 ? 22.340 -20.546 -28.708 1.00 91.88 101 LEU A N 1
ATOM 806 C CA . LEU A 1 101 ? 22.355 -22.008 -28.826 1.00 91.88 101 LEU A CA 1
ATOM 807 C C . LEU A 1 101 ? 22.541 -22.688 -27.474 1.00 91.88 101 LEU A C 1
ATOM 809 O O . LEU A 1 101 ? 21.723 -23.529 -27.096 1.00 91.88 101 LEU A O 1
ATOM 813 N N . THR A 1 102 ? 23.560 -22.278 -26.715 1.00 91.81 102 THR A N 1
ATOM 814 C CA . THR A 1 102 ? 23.847 -22.839 -25.387 1.00 91.81 102 THR A CA 1
ATOM 815 C C . THR A 1 102 ? 22.646 -22.711 -24.450 1.00 91.81 102 THR A C 1
ATOM 817 O O . THR A 1 102 ? 22.308 -23.651 -23.732 1.00 91.81 102 THR A O 1
ATOM 820 N N . ASN A 1 103 ? 21.947 -21.574 -24.501 1.00 90.56 103 ASN A N 1
ATOM 821 C CA . ASN A 1 103 ? 20.793 -21.298 -23.645 1.00 90.56 103 ASN A CA 1
ATOM 822 C C . ASN A 1 103 ? 19.441 -21.725 -24.252 1.00 90.56 103 ASN A C 1
ATOM 824 O O . ASN A 1 103 ? 18.400 -21.462 -23.648 1.00 90.56 103 ASN A O 1
ATOM 828 N N . ARG A 1 104 ? 19.437 -22.383 -25.423 1.00 90.94 104 ARG A N 1
ATOM 829 C CA . ARG A 1 104 ? 18.238 -22.848 -26.152 1.00 90.94 104 ARG A CA 1
ATOM 830 C C . ARG A 1 104 ? 17.206 -21.740 -26.418 1.00 90.94 104 ARG A C 1
ATOM 832 O O . ARG A 1 104 ? 16.005 -21.932 -26.235 1.00 90.94 104 ARG A O 1
ATOM 839 N N . ILE A 1 105 ? 17.673 -20.567 -26.842 1.00 90.69 105 ILE A N 1
ATOM 840 C CA . ILE A 1 105 ? 16.841 -19.389 -27.119 1.00 90.69 105 ILE A CA 1
ATOM 841 C C . ILE A 1 105 ? 16.611 -19.265 -28.629 1.00 90.69 105 ILE A C 1
ATOM 843 O O . ILE A 1 105 ? 17.553 -19.047 -29.386 1.00 90.69 105 ILE A O 1
ATOM 847 N N . ASN A 1 106 ? 15.351 -19.331 -29.071 1.00 90.44 106 ASN A N 1
ATOM 848 C CA . ASN A 1 106 ? 14.998 -19.048 -30.464 1.00 90.44 106 ASN A CA 1
ATOM 849 C C . ASN A 1 106 ? 14.944 -17.529 -30.705 1.00 90.44 106 ASN A C 1
ATOM 851 O O . ASN A 1 106 ? 14.002 -16.858 -30.277 1.00 90.44 106 ASN A O 1
ATOM 855 N N . LEU A 1 107 ? 15.956 -16.984 -31.385 1.00 91.19 107 LEU A N 1
ATOM 856 C CA . LEU A 1 107 ? 16.111 -15.539 -31.584 1.00 91.19 107 LEU A CA 1
ATOM 857 C C . LEU A 1 107 ? 14.955 -14.911 -32.374 1.00 91.19 107 LEU A C 1
ATOM 859 O O . LEU A 1 107 ? 14.483 -13.842 -31.991 1.00 91.19 107 LEU A O 1
ATOM 863 N N . ARG A 1 108 ? 14.446 -15.587 -33.413 1.00 88.44 108 ARG A N 1
ATOM 864 C CA . ARG A 1 108 ? 13.374 -15.061 -34.280 1.00 88.44 108 ARG A CA 1
ATOM 865 C C . ARG A 1 108 ? 12.054 -14.866 -33.526 1.00 88.44 108 ARG A C 1
ATOM 867 O O . ARG A 1 108 ? 11.316 -13.934 -33.815 1.00 88.44 108 ARG A O 1
ATOM 874 N N . GLU A 1 109 ? 11.773 -15.709 -32.534 1.00 89.12 109 GLU A N 1
ATOM 875 C CA . GLU A 1 109 ? 10.563 -15.600 -31.708 1.00 89.12 109 GLU A CA 1
ATOM 876 C C . GLU A 1 109 ? 10.753 -14.733 -30.461 1.00 89.12 109 GLU A C 1
ATOM 878 O O . GLU A 1 109 ? 9.832 -14.037 -30.034 1.00 89.12 109 GLU A O 1
ATOM 883 N N . GLN A 1 110 ? 11.920 -14.822 -29.817 1.00 89.19 110 GLN A N 1
ATOM 884 C CA . GLN A 1 110 ? 12.159 -14.179 -28.524 1.00 89.19 110 GLN A CA 1
ATOM 885 C C . GLN A 1 110 ? 12.512 -12.697 -28.670 1.00 89.19 110 GLN A C 1
ATOM 887 O O . GLN A 1 110 ? 12.192 -11.924 -27.767 1.00 89.19 110 GLN A O 1
ATOM 892 N N . MET A 1 111 ? 13.127 -12.285 -29.786 1.00 88.94 111 MET A N 1
A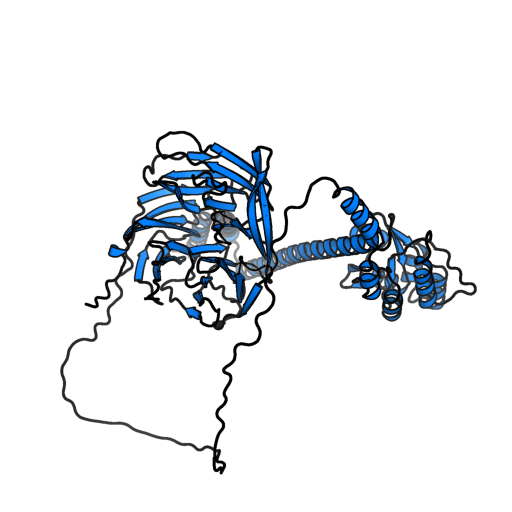TOM 893 C CA . MET A 1 111 ? 13.491 -10.883 -30.007 1.00 88.94 111 MET A CA 1
ATOM 894 C C . MET A 1 111 ? 12.256 -9.970 -30.126 1.00 88.94 111 MET A C 1
ATOM 896 O O . MET A 1 111 ? 12.176 -9.019 -29.341 1.00 88.94 111 MET A O 1
ATOM 900 N N . PRO A 1 112 ? 11.237 -10.280 -30.960 1.00 88.94 112 PRO A N 1
ATOM 901 C CA . PRO A 1 112 ? 10.028 -9.457 -31.036 1.00 88.94 112 PRO A CA 1
ATOM 902 C C . PRO A 1 112 ? 9.251 -9.433 -29.715 1.00 88.94 112 PRO A C 1
ATOM 904 O O . PRO A 1 112 ? 8.798 -8.381 -29.274 1.00 88.94 112 PRO A O 1
ATOM 907 N N . LYS A 1 113 ? 9.169 -10.577 -29.014 1.00 87.44 113 LYS A N 1
ATOM 908 C CA . LYS A 1 113 ? 8.514 -10.672 -27.694 1.00 87.44 113 LYS A CA 1
ATOM 909 C C . LYS A 1 113 ? 9.190 -9.799 -26.637 1.00 87.44 113 LYS A C 1
ATOM 911 O O . LYS A 1 113 ? 8.518 -9.256 -25.765 1.00 87.44 113 LYS A O 1
ATOM 916 N N . TYR A 1 114 ? 10.516 -9.695 -26.676 1.00 88.12 114 TYR A N 1
ATOM 917 C CA . TYR A 1 114 ? 11.272 -8.927 -25.693 1.00 88.12 114 TYR A CA 1
ATOM 918 C C . TYR A 1 114 ? 11.261 -7.420 -25.987 1.00 88.12 114 TYR A C 1
ATOM 920 O O . TYR A 1 114 ? 11.129 -6.624 -25.057 1.00 88.12 114 TYR A O 1
ATOM 928 N N . LEU A 1 115 ? 11.352 -7.030 -27.263 1.00 85.38 115 LEU A N 1
ATOM 929 C CA . LEU A 1 115 ? 11.278 -5.628 -27.695 1.00 85.38 115 LEU A CA 1
ATOM 930 C C . LEU A 1 115 ? 9.832 -5.093 -27.766 1.00 85.38 115 LEU A C 1
ATOM 932 O O . LEU A 1 115 ? 9.641 -3.879 -27.757 1.00 85.38 115 LEU A O 1
ATOM 936 N N . ASN A 1 116 ? 8.833 -5.986 -27.744 1.00 81.56 116 ASN A N 1
ATOM 937 C CA . ASN A 1 116 ? 7.397 -5.721 -27.919 1.00 81.56 116 ASN A CA 1
ATOM 938 C C . ASN A 1 116 ? 7.016 -5.071 -29.255 1.00 81.56 116 ASN A C 1
ATOM 940 O O . ASN A 1 116 ? 6.030 -4.348 -29.343 1.00 81.56 116 ASN A O 1
ATOM 944 N N . GLU A 1 117 ? 7.819 -5.290 -30.283 1.00 81.44 117 GLU A N 1
ATOM 945 C CA . GLU A 1 117 ? 7.641 -4.697 -31.604 1.00 81.44 117 GLU A CA 1
ATOM 946 C C . GLU A 1 117 ? 8.293 -5.616 -32.645 1.00 81.44 117 GLU A C 1
ATOM 948 O O . GLU A 1 117 ? 9.062 -6.525 -32.307 1.00 81.44 117 GLU A O 1
ATOM 953 N N . GLU A 1 118 ? 8.016 -5.369 -33.923 1.00 81.31 118 GLU A N 1
ATOM 954 C CA . GLU A 1 118 ? 8.686 -6.067 -35.019 1.00 81.31 118 GLU A CA 1
ATOM 955 C C . GLU A 1 118 ? 10.190 -5.745 -35.032 1.00 81.31 118 GLU A C 1
ATOM 957 O O . GLU A 1 118 ? 10.609 -4.582 -34.962 1.00 81.31 118 GLU A O 1
ATOM 962 N N . SER A 1 119 ? 11.009 -6.800 -35.093 1.00 86.62 119 SER A N 1
ATOM 963 C CA . SER A 1 119 ? 12.469 -6.695 -35.116 1.00 86.62 119 SER A CA 1
ATOM 964 C C . SER A 1 119 ? 13.056 -7.471 -36.287 1.00 86.62 119 SER A C 1
ATOM 966 O O . SER A 1 119 ? 12.716 -8.633 -36.514 1.00 86.62 119 SER A O 1
ATOM 968 N N . GLU A 1 120 ? 13.945 -6.808 -37.020 1.00 92.12 120 GLU A N 1
ATOM 969 C CA . GLU A 1 120 ? 14.679 -7.367 -38.152 1.00 92.12 120 GLU A CA 1
ATOM 970 C C . GLU A 1 120 ? 16.058 -7.807 -37.663 1.00 92.12 120 GLU A C 1
ATOM 972 O O . GLU A 1 120 ? 16.872 -6.979 -37.247 1.00 92.12 120 GLU A O 1
ATOM 977 N N . LEU A 1 121 ? 16.321 -9.113 -37.681 1.00 93.88 121 LEU A N 1
ATOM 978 C CA . LEU A 1 121 ? 17.630 -9.658 -37.330 1.00 93.88 121 LEU A CA 1
ATOM 979 C C . LEU A 1 121 ? 18.530 -9.640 -38.567 1.00 93.88 121 LEU A C 1
ATOM 981 O O . LEU A 1 121 ? 18.189 -10.239 -39.587 1.00 93.88 121 LEU A O 1
ATOM 985 N N . ALA A 1 122 ? 19.686 -8.992 -38.450 1.00 94.62 122 ALA A N 1
ATOM 986 C CA . ALA A 1 122 ? 20.677 -8.879 -39.508 1.00 94.62 122 ALA A CA 1
ATOM 987 C C . ALA A 1 122 ? 22.080 -9.254 -39.007 1.00 94.62 122 ALA A C 1
ATOM 989 O O . ALA A 1 122 ? 22.385 -9.175 -37.819 1.00 94.62 122 ALA A O 1
ATOM 990 N N . THR A 1 123 ? 22.967 -9.635 -39.917 1.00 94.94 123 THR A N 1
ATOM 991 C CA . THR A 1 123 ? 24.398 -9.846 -39.667 1.00 94.94 123 THR A CA 1
ATOM 992 C C . THR A 1 123 ? 25.230 -9.168 -40.759 1.00 94.94 123 THR A C 1
ATOM 994 O O . THR A 1 123 ? 24.684 -8.551 -41.666 1.00 94.94 123 THR A O 1
ATOM 997 N N . THR A 1 124 ? 26.562 -9.238 -40.695 1.00 94.88 124 THR A N 1
ATOM 998 C CA . THR A 1 124 ? 27.441 -8.655 -41.730 1.00 94.88 124 THR A CA 1
ATOM 999 C C . THR A 1 124 ? 28.276 -9.722 -42.421 1.00 94.88 124 THR A C 1
ATOM 1001 O O . THR A 1 124 ? 28.619 -10.746 -41.829 1.00 94.88 124 THR A O 1
ATOM 1004 N N . SER A 1 125 ? 28.704 -9.453 -43.657 1.00 93.06 125 SER A N 1
ATOM 1005 C CA . SER A 1 125 ? 29.588 -10.375 -44.381 1.00 93.06 125 SER A CA 1
ATOM 1006 C C . SER A 1 125 ? 30.946 -10.587 -43.698 1.00 93.06 125 SER A C 1
ATOM 1008 O O . SER A 1 125 ? 31.573 -11.619 -43.911 1.00 93.06 125 SER A O 1
ATOM 1010 N N . CYS A 1 126 ? 31.412 -9.632 -42.883 1.00 94.38 126 CYS A N 1
ATOM 1011 C CA . CYS A 1 126 ? 32.626 -9.790 -42.075 1.00 94.38 126 CYS A CA 1
ATOM 1012 C C . CYS A 1 126 ? 32.426 -10.812 -40.944 1.00 94.38 126 CYS A C 1
ATOM 1014 O O . CYS A 1 126 ? 33.269 -11.683 -40.772 1.00 94.38 126 CYS A O 1
ATOM 1016 N N . VAL A 1 127 ? 31.288 -10.758 -40.238 1.00 93.56 127 VAL A N 1
ATOM 1017 C CA . VAL A 1 127 ? 30.946 -11.716 -39.166 1.00 93.56 127 VAL A CA 1
ATOM 1018 C C . VAL A 1 127 ? 30.821 -13.137 -39.717 1.00 93.56 127 VAL A C 1
ATOM 1020 O O . VAL A 1 127 ? 31.343 -14.075 -39.123 1.00 93.56 127 VAL A O 1
ATOM 1023 N N . ILE A 1 128 ? 30.172 -13.302 -40.875 1.00 93.38 128 ILE A N 1
ATOM 1024 C CA . ILE A 1 128 ? 30.035 -14.618 -41.518 1.00 93.38 128 ILE A CA 1
ATOM 1025 C C . ILE A 1 128 ? 31.412 -15.191 -41.877 1.00 93.38 128 ILE A C 1
ATOM 1027 O O . ILE A 1 128 ? 31.685 -16.346 -41.570 1.00 93.38 128 ILE A O 1
ATOM 1031 N N . LYS A 1 129 ? 32.297 -14.382 -42.474 1.00 92.69 129 LYS A N 1
ATOM 1032 C CA . LYS A 1 129 ? 33.650 -14.819 -42.853 1.00 92.69 129 LYS A CA 1
ATOM 1033 C C . LYS A 1 129 ? 34.527 -15.162 -41.651 1.00 92.69 129 LYS A C 1
ATOM 1035 O O . LYS A 1 129 ? 35.292 -16.115 -41.728 1.00 92.69 129 LYS A O 1
ATOM 1040 N N . GLU A 1 130 ? 34.415 -14.414 -40.555 1.00 92.62 130 GLU A N 1
ATOM 1041 C CA . GLU A 1 130 ? 35.114 -14.736 -39.305 1.00 92.62 130 GLU A CA 1
ATOM 1042 C C . GLU A 1 130 ? 34.664 -16.097 -38.755 1.00 92.62 130 GLU A C 1
ATOM 1044 O O . GLU A 1 130 ? 35.494 -16.940 -38.426 1.00 92.62 130 GLU A O 1
ATOM 1049 N N . LEU A 1 131 ? 33.353 -16.352 -38.733 1.00 90.69 131 LEU A N 1
ATOM 1050 C CA . LEU A 1 131 ? 32.803 -17.636 -38.293 1.00 90.69 131 LEU A CA 1
ATOM 1051 C C . LEU A 1 131 ? 33.193 -18.800 -39.215 1.00 90.69 131 LEU A C 1
ATOM 1053 O O . LEU A 1 131 ? 33.425 -19.903 -38.730 1.00 90.69 131 LEU A O 1
ATOM 1057 N N . GLU A 1 132 ? 33.298 -18.570 -40.526 1.00 91.06 132 GLU A N 1
ATOM 1058 C CA . GLU A 1 132 ? 33.785 -19.575 -41.483 1.00 91.06 132 GLU A CA 1
ATOM 1059 C C . GLU A 1 132 ? 35.263 -19.928 -41.258 1.00 91.06 132 GLU A C 1
ATOM 1061 O O . GLU A 1 132 ? 35.643 -21.085 -41.429 1.00 91.06 132 GLU A O 1
ATOM 1066 N N . GLN A 1 133 ? 36.086 -18.963 -40.834 1.00 89.69 133 GLN A N 1
ATOM 1067 C CA . GLN A 1 133 ? 37.500 -19.187 -40.508 1.00 89.69 133 GLN A CA 1
ATOM 1068 C C . GLN A 1 133 ? 37.698 -19.943 -39.187 1.00 89.69 133 GLN A C 1
ATOM 1070 O O . GLN A 1 133 ? 38.662 -20.692 -39.059 1.00 89.69 133 GLN A O 1
ATOM 1075 N N . MET A 1 134 ? 36.789 -19.770 -38.223 1.00 82.00 134 MET A N 1
ATOM 1076 C CA . MET A 1 134 ? 36.869 -20.388 -36.891 1.00 82.00 134 MET A CA 1
ATOM 1077 C C . MET A 1 134 ? 36.524 -21.892 -36.874 1.00 82.00 134 MET A C 1
ATOM 1079 O O . MET A 1 134 ? 36.752 -22.562 -35.869 1.00 82.00 134 MET A O 1
ATOM 1083 N N . GLY A 1 135 ? 36.031 -22.456 -37.984 1.00 79.44 135 GLY A N 1
ATOM 1084 C CA . GLY A 1 135 ? 35.919 -23.906 -38.177 1.00 79.44 135 GLY A CA 1
ATOM 1085 C C . GLY A 1 135 ? 34.629 -24.561 -37.643 1.00 79.44 135 GLY A C 1
ATOM 1086 O O . GLY A 1 135 ? 33.629 -23.888 -37.386 1.00 79.44 135 GLY A O 1
ATOM 1087 N N . PRO A 1 136 ? 34.605 -25.906 -37.523 1.00 78.62 136 PRO A N 1
ATOM 1088 C CA . PRO A 1 136 ? 33.376 -26.682 -37.318 1.00 78.62 136 PRO A CA 1
ATOM 1089 C C . PRO A 1 136 ? 32.763 -26.563 -35.913 1.00 78.62 136 PRO A C 1
ATOM 1091 O O . PRO A 1 136 ? 31.578 -26.846 -35.752 1.00 78.62 136 PRO A O 1
ATOM 1094 N N . GLU A 1 137 ? 33.514 -26.116 -34.902 1.00 80.06 137 GLU A N 1
ATOM 1095 C CA . GLU A 1 137 ? 33.007 -25.975 -33.525 1.00 80.06 137 GLU A CA 1
ATOM 1096 C C . GLU A 1 137 ? 31.893 -24.923 -33.405 1.00 80.06 137 GLU A C 1
ATOM 1098 O O . GLU A 1 137 ? 30.950 -25.087 -32.630 1.00 80.06 137 GLU A O 1
ATOM 1103 N N . LEU A 1 138 ? 31.954 -23.868 -34.223 1.00 85.50 138 LEU A N 1
ATOM 1104 C CA . LEU A 1 138 ? 30.957 -22.793 -34.267 1.00 85.50 138 LEU A CA 1
ATOM 1105 C C . LEU A 1 138 ? 29.982 -22.940 -35.443 1.00 85.50 138 LEU A C 1
ATOM 1107 O O . LEU A 1 138 ? 29.279 -21.990 -35.796 1.00 85.50 138 LEU A O 1
ATOM 1111 N N . TYR A 1 139 ? 29.885 -24.138 -36.031 1.00 88.25 139 TYR A N 1
ATOM 1112 C CA . TYR A 1 139 ? 29.000 -24.410 -37.166 1.00 88.25 139 TYR A CA 1
ATOM 1113 C C . TYR A 1 139 ? 27.533 -24.075 -36.862 1.00 88.25 139 TYR A C 1
ATOM 1115 O O . TYR A 1 139 ? 26.831 -23.517 -37.706 1.00 88.25 139 TYR A O 1
ATOM 1123 N N . GLY A 1 140 ? 27.076 -24.348 -35.635 1.00 88.94 140 GLY A N 1
ATOM 1124 C CA . GLY A 1 140 ? 25.729 -23.987 -35.195 1.00 88.94 140 GLY A CA 1
ATOM 1125 C C . GLY A 1 140 ? 25.490 -22.475 -35.234 1.00 88.94 140 GLY A C 1
ATOM 1126 O O . GLY A 1 140 ? 24.485 -22.023 -35.784 1.00 88.94 140 GLY A O 1
ATOM 1127 N N . ALA A 1 141 ? 26.422 -21.684 -34.693 1.00 90.25 141 ALA A N 1
ATOM 1128 C CA . ALA A 1 141 ? 26.325 -20.226 -34.705 1.00 90.25 141 ALA A CA 1
ATOM 1129 C C . ALA A 1 141 ? 26.388 -19.667 -36.136 1.00 90.25 141 ALA A C 1
ATOM 1131 O O . ALA A 1 141 ? 25.602 -18.787 -36.485 1.00 90.25 141 ALA A O 1
ATOM 1132 N N . LEU A 1 142 ? 27.255 -20.229 -36.988 1.00 92.06 142 LEU A N 1
ATOM 1133 C CA . LEU A 1 142 ? 27.338 -19.889 -38.410 1.00 92.06 142 LEU A CA 1
ATOM 1134 C C . LEU A 1 142 ? 26.012 -20.147 -39.138 1.00 92.06 142 LEU A C 1
ATOM 1136 O O . LEU A 1 142 ? 25.572 -19.310 -39.927 1.00 92.06 142 LEU A O 1
ATOM 1140 N N . HIS A 1 143 ? 25.364 -21.282 -38.868 1.00 91.31 143 HIS A N 1
ATOM 1141 C CA . HIS A 1 143 ? 24.091 -21.630 -39.492 1.00 91.31 143 HIS A CA 1
ATOM 1142 C C . HIS A 1 143 ? 22.977 -20.654 -39.096 1.00 91.31 143 HIS A C 1
ATOM 1144 O O . HIS A 1 143 ? 22.228 -20.214 -39.963 1.00 91.31 143 HIS A O 1
ATOM 1150 N N . ILE A 1 144 ? 22.909 -20.249 -37.822 1.00 90.94 144 ILE A N 1
ATOM 1151 C CA . ILE A 1 144 ? 21.957 -19.225 -37.361 1.00 90.94 144 ILE A CA 1
ATOM 1152 C C . ILE A 1 144 ? 22.233 -17.880 -38.042 1.00 90.94 144 ILE A C 1
ATOM 1154 O O . ILE A 1 144 ? 21.309 -17.271 -38.573 1.00 90.94 144 ILE A O 1
ATOM 1158 N N . CYS A 1 145 ? 23.492 -17.432 -38.088 1.00 90.75 145 CYS A N 1
ATOM 1159 C CA . CYS A 1 145 ? 23.850 -16.169 -38.740 1.00 90.75 145 CYS A CA 1
ATOM 1160 C C . CYS A 1 145 ? 23.462 -16.147 -40.227 1.00 90.75 145 CYS A C 1
ATOM 1162 O O . CYS A 1 145 ? 22.999 -15.123 -40.718 1.00 90.75 145 CYS A O 1
ATOM 1164 N N . LYS A 1 146 ? 23.604 -17.274 -40.940 1.00 91.62 146 LYS A N 1
ATOM 1165 C CA . LYS A 1 146 ? 23.225 -17.397 -42.360 1.00 91.62 146 LYS A CA 1
ATOM 1166 C C . LYS A 1 146 ? 21.711 -17.342 -42.611 1.00 91.62 146 LYS A C 1
ATOM 1168 O O . LYS A 1 146 ? 21.312 -17.145 -43.753 1.00 91.62 146 LYS A O 1
ATOM 1173 N N . GLN A 1 147 ? 20.877 -17.512 -41.582 1.00 90.62 147 GLN A N 1
ATOM 1174 C CA . GLN A 1 147 ? 19.416 -17.381 -41.680 1.00 90.62 147 GLN A CA 1
ATOM 1175 C C . GLN A 1 147 ? 18.921 -15.931 -41.527 1.00 90.62 147 GLN A C 1
ATOM 1177 O O . GLN A 1 147 ? 17.725 -15.678 -41.701 1.00 90.62 147 GLN A O 1
ATOM 1182 N N . PHE A 1 148 ? 19.801 -15.005 -41.141 1.00 93.06 148 PHE A N 1
ATOM 1183 C CA . PHE A 1 148 ? 19.500 -13.585 -40.968 1.00 93.06 148 PHE A CA 1
ATOM 1184 C C . PHE A 1 148 ? 19.912 -12.773 -42.196 1.00 93.06 148 PHE A C 1
ATOM 1186 O O . PHE A 1 148 ? 20.744 -13.208 -42.994 1.00 93.06 148 PHE A O 1
ATOM 1193 N N . ASP A 1 149 ? 19.349 -11.572 -42.328 1.00 92.94 149 ASP A N 1
ATOM 1194 C CA . ASP A 1 149 ? 19.651 -10.697 -43.457 1.00 92.94 149 ASP A CA 1
ATOM 1195 C C . ASP A 1 149 ? 21.099 -10.204 -43.391 1.00 92.94 149 ASP A C 1
ATOM 1197 O O . ASP A 1 149 ? 21.608 -9.846 -42.329 1.00 92.94 149 ASP A O 1
ATOM 1201 N N . VAL A 1 150 ? 21.790 -10.172 -44.530 1.00 93.44 150 VAL A N 1
ATOM 1202 C CA . VAL A 1 150 ? 23.190 -9.732 -44.576 1.00 93.44 150 VAL A CA 1
ATOM 1203 C C . VAL A 1 150 ? 23.256 -8.257 -44.940 1.00 93.44 150 VAL A C 1
ATOM 1205 O O . VAL A 1 150 ? 23.064 -7.877 -46.095 1.00 93.44 150 VAL A O 1
ATOM 1208 N N . ASP A 1 151 ? 23.595 -7.425 -43.960 1.00 91.62 151 ASP A N 1
ATOM 1209 C CA . ASP A 1 151 ? 23.779 -5.997 -44.164 1.00 91.62 151 ASP A CA 1
ATOM 1210 C C . ASP A 1 151 ? 25.147 -5.661 -44.778 1.00 91.62 151 ASP A C 1
ATOM 1212 O O . ASP A 1 151 ? 26.192 -6.159 -44.328 1.00 91.62 151 ASP A O 1
ATOM 1216 N N . PRO A 1 152 ? 25.183 -4.778 -45.796 1.00 89.62 152 PRO A N 1
ATOM 1217 C CA . PRO A 1 152 ? 26.407 -4.467 -46.517 1.00 89.62 152 PRO A CA 1
ATOM 1218 C C . PRO A 1 152 ? 27.362 -3.611 -45.670 1.00 89.62 152 PRO A C 1
ATOM 1220 O O . PRO A 1 152 ? 27.155 -2.414 -45.434 1.00 89.62 152 PRO A O 1
ATOM 1223 N N . CYS A 1 153 ? 28.480 -4.211 -45.263 1.00 89.62 153 CYS A N 1
ATOM 1224 C CA . CYS A 1 153 ? 29.613 -3.499 -44.674 1.00 89.62 153 CYS A CA 1
ATOM 1225 C C . CYS A 1 153 ? 30.574 -2.983 -45.772 1.00 89.62 153 CYS A C 1
ATOM 1227 O O . CYS A 1 153 ? 30.774 -3.649 -46.787 1.00 89.62 153 CYS A O 1
ATOM 1229 N N . PRO A 1 154 ? 31.217 -1.811 -45.599 1.00 86.38 154 PRO A N 1
ATOM 1230 C CA . PRO A 1 154 ? 32.061 -1.182 -46.627 1.00 86.38 154 PRO A CA 1
ATOM 1231 C C . PRO A 1 154 ? 33.461 -1.809 -46.766 1.00 86.38 154 PRO A C 1
ATOM 1233 O O . PRO A 1 154 ? 34.300 -1.272 -47.484 1.00 86.38 154 PRO A O 1
ATOM 1236 N N . HIS A 1 155 ? 33.775 -2.865 -46.015 1.00 83.88 155 HIS A N 1
ATOM 1237 C CA . HIS A 1 155 ? 35.147 -3.343 -45.858 1.00 83.88 155 HIS A CA 1
ATOM 1238 C C . HIS A 1 155 ? 35.503 -4.376 -46.933 1.00 83.88 155 HIS A C 1
ATOM 1240 O O . HIS A 1 155 ? 34.953 -5.477 -46.963 1.00 83.88 155 HIS A O 1
ATOM 1246 N N . LYS A 1 156 ? 36.443 -4.016 -47.812 1.00 87.12 156 LYS A N 1
ATOM 1247 C CA . LYS A 1 156 ? 37.110 -4.926 -48.753 1.00 87.12 156 LYS A CA 1
ATOM 1248 C C . LYS A 1 156 ? 38.631 -4.729 -48.602 1.00 87.12 156 LYS A C 1
ATOM 1250 O O . LYS A 1 156 ? 39.078 -3.620 -48.889 1.00 87.12 156 LYS A O 1
ATOM 1255 N N . PRO A 1 157 ? 39.421 -5.727 -48.151 1.00 85.06 157 PRO A N 1
ATOM 1256 C CA . PRO A 1 157 ? 39.038 -7.078 -47.710 1.00 85.06 157 PRO A CA 1
ATOM 1257 C C . PRO A 1 157 ? 38.215 -7.086 -46.407 1.00 85.06 157 PRO A C 1
ATOM 1259 O O . PRO A 1 157 ? 38.063 -6.058 -45.744 1.00 85.06 157 PRO A O 1
ATOM 1262 N N . ALA A 1 158 ? 37.644 -8.248 -46.070 1.00 87.06 158 ALA A N 1
ATOM 1263 C CA . ALA A 1 158 ? 36.846 -8.415 -44.856 1.00 87.06 158 ALA A CA 1
ATOM 1264 C C . ALA A 1 158 ? 37.705 -8.191 -43.604 1.00 87.06 158 ALA A C 1
ATOM 1266 O O . ALA A 1 158 ? 38.846 -8.645 -43.542 1.00 87.06 158 ALA A O 1
ATOM 1267 N N . LYS A 1 159 ? 37.146 -7.474 -42.629 1.00 90.38 159 LYS A N 1
ATOM 1268 C CA . LYS A 1 159 ? 37.763 -7.235 -41.319 1.00 90.38 159 LYS A CA 1
ATOM 1269 C C . LYS A 1 159 ? 37.216 -8.219 -40.288 1.00 90.38 159 LYS A C 1
ATOM 1271 O O . LYS A 1 159 ? 36.238 -8.909 -40.563 1.00 90.38 159 LYS A O 1
ATOM 1276 N N . THR A 1 160 ? 37.806 -8.214 -39.096 1.00 91.31 160 THR A N 1
ATOM 1277 C CA . THR A 1 160 ? 37.241 -8.887 -37.922 1.00 91.31 160 THR A CA 1
ATOM 1278 C C . THR A 1 160 ? 35.852 -8.326 -37.592 1.00 91.31 160 THR A C 1
ATOM 1280 O O . THR A 1 160 ? 35.543 -7.158 -37.866 1.00 91.31 160 THR A O 1
ATOM 1283 N N . ALA A 1 161 ? 34.997 -9.155 -37.004 1.00 90.19 161 ALA A N 1
ATOM 1284 C CA . ALA A 1 161 ? 33.667 -8.829 -36.516 1.00 90.19 161 ALA A CA 1
ATOM 1285 C C . ALA A 1 161 ? 33.716 -7.631 -35.565 1.00 90.19 161 ALA A C 1
ATOM 1287 O O . ALA A 1 161 ? 32.940 -6.690 -35.737 1.00 90.19 161 ALA A O 1
ATOM 1288 N N . PHE A 1 162 ? 34.688 -7.613 -34.648 1.00 93.12 162 PHE A N 1
ATOM 1289 C CA . PHE A 1 162 ? 34.939 -6.507 -33.724 1.00 93.12 162 PHE A CA 1
ATOM 1290 C C . PHE A 1 162 ? 35.096 -5.158 -34.446 1.00 93.12 162 PHE A C 1
ATOM 1292 O O . PHE A 1 162 ? 34.360 -4.200 -34.182 1.00 93.12 162 PHE A O 1
ATOM 1299 N N . ASP A 1 163 ? 36.009 -5.074 -35.418 1.00 92.62 163 ASP A N 1
ATOM 1300 C CA . ASP A 1 163 ? 36.253 -3.830 -36.152 1.00 92.62 163 ASP A CA 1
ATOM 1301 C C . ASP A 1 163 ? 35.115 -3.475 -37.110 1.00 92.62 163 ASP A C 1
ATOM 1303 O O . ASP A 1 163 ? 34.829 -2.290 -37.332 1.00 92.62 163 ASP A O 1
ATOM 1307 N N . CYS A 1 164 ? 34.443 -4.485 -37.665 1.00 94.12 164 CYS A N 1
ATOM 1308 C CA . CYS A 1 164 ? 33.275 -4.295 -38.509 1.00 94.12 164 CYS A CA 1
ATOM 1309 C C . CYS A 1 164 ? 32.119 -3.669 -37.718 1.00 94.12 164 CYS A C 1
ATOM 1311 O O . CYS A 1 164 ? 31.622 -2.610 -38.109 1.00 94.12 164 CYS A O 1
ATOM 1313 N N . MET A 1 165 ? 31.737 -4.254 -36.578 1.00 92.81 165 MET A N 1
ATOM 1314 C CA . MET A 1 165 ? 30.636 -3.763 -35.743 1.00 92.81 165 MET A CA 1
ATOM 1315 C C . MET A 1 165 ? 30.926 -2.368 -35.185 1.00 92.81 165 MET A C 1
ATOM 1317 O O . MET A 1 165 ? 30.085 -1.477 -35.304 1.00 92.81 165 MET A O 1
ATOM 1321 N N . ALA A 1 166 ? 32.149 -2.112 -34.711 1.00 92.69 166 ALA A N 1
ATOM 1322 C CA . ALA A 1 166 ? 32.556 -0.772 -34.284 1.00 92.69 166 ALA A CA 1
ATOM 1323 C C . ALA A 1 166 ? 32.540 0.254 -35.440 1.00 92.69 166 ALA A C 1
ATOM 1325 O O . ALA A 1 166 ? 32.282 1.445 -35.244 1.00 92.69 166 ALA A O 1
ATOM 1326 N N . SER A 1 167 ? 32.825 -0.169 -36.677 1.00 92.12 167 SER A N 1
ATOM 1327 C CA . SER A 1 167 ? 32.691 0.688 -37.863 1.00 92.12 167 SER A CA 1
ATOM 1328 C C . SER A 1 167 ? 31.227 0.954 -38.230 1.00 92.12 167 SER A C 1
ATOM 1330 O O . SER A 1 167 ? 30.924 2.051 -38.705 1.00 92.12 167 SER A O 1
ATOM 1332 N N . MET A 1 168 ? 30.332 -0.016 -38.034 1.00 92.06 168 MET A N 1
ATOM 1333 C CA . MET A 1 168 ? 28.891 0.139 -38.265 1.00 92.06 168 MET A CA 1
ATOM 1334 C C . MET A 1 168 ? 28.268 1.080 -37.228 1.00 92.06 168 MET A C 1
ATOM 1336 O O . MET A 1 168 ? 27.545 2.000 -37.605 1.00 92.06 168 MET A O 1
ATOM 1340 N N . ALA A 1 169 ? 28.644 0.944 -35.954 1.00 91.56 169 ALA A N 1
ATOM 1341 C CA . ALA A 1 169 ? 28.222 1.834 -34.872 1.00 91.56 169 ALA A CA 1
ATOM 1342 C C . ALA A 1 169 ? 28.617 3.296 -35.126 1.00 91.56 169 ALA A C 1
ATOM 1344 O O . ALA A 1 169 ? 27.785 4.198 -35.064 1.00 91.56 169 ALA A O 1
ATOM 1345 N N . ARG A 1 170 ? 29.867 3.550 -35.534 1.00 90.56 170 ARG A N 1
ATOM 1346 C CA . ARG A 1 170 ? 30.327 4.914 -35.863 1.00 90.56 170 ARG A CA 1
ATOM 1347 C C . ARG A 1 170 ? 29.551 5.546 -37.018 1.00 90.56 170 ARG A C 1
ATOM 1349 O O . ARG A 1 170 ? 29.304 6.752 -37.012 1.00 90.56 170 ARG A O 1
ATOM 1356 N N . ARG A 1 171 ? 29.127 4.743 -37.997 1.00 88.81 171 ARG A N 1
ATOM 1357 C CA . ARG A 1 171 ? 28.332 5.211 -39.141 1.00 88.81 171 ARG A CA 1
ATOM 1358 C C . ARG A 1 171 ? 26.937 5.681 -38.728 1.00 88.81 171 ARG A C 1
ATOM 1360 O O . ARG A 1 171 ? 26.410 6.590 -39.364 1.00 88.81 171 ARG A O 1
ATOM 1367 N N . MET A 1 172 ? 26.368 5.125 -37.658 1.00 88.44 172 MET A N 1
ATOM 1368 C CA . MET A 1 172 ? 25.041 5.512 -37.168 1.00 88.44 172 MET A CA 1
ATOM 1369 C C . MET A 1 172 ? 24.972 6.981 -36.748 1.00 88.44 172 MET A C 1
ATOM 1371 O O . MET A 1 172 ? 23.880 7.537 -36.712 1.00 88.44 172 MET A O 1
ATOM 1375 N N . LYS A 1 173 ? 26.099 7.645 -36.461 1.00 81.00 173 LYS A N 1
ATOM 1376 C CA . LYS A 1 173 ? 26.120 9.078 -36.128 1.00 81.00 173 LYS A CA 1
ATOM 1377 C C . LYS A 1 173 ? 25.665 9.971 -37.291 1.00 81.00 173 LYS A C 1
ATOM 1379 O O . LYS A 1 173 ? 25.185 11.075 -37.053 1.00 81.00 173 LYS A O 1
ATOM 1384 N N . GLN A 1 174 ? 25.801 9.513 -38.536 1.00 81.62 174 GLN A N 1
ATOM 1385 C CA . GLN A 1 174 ? 25.419 10.294 -39.712 1.00 81.62 174 GLN A CA 1
ATOM 1386 C C . GLN A 1 174 ? 23.887 10.319 -39.891 1.00 81.62 174 GLN A C 1
ATOM 1388 O O . GLN A 1 174 ? 23.245 9.270 -39.775 1.00 81.62 174 GLN A O 1
ATOM 1393 N N . PRO A 1 175 ? 23.285 11.485 -40.197 1.00 77.25 175 PRO A N 1
ATOM 1394 C CA . PRO A 1 175 ? 21.854 11.577 -40.471 1.00 77.25 175 PRO A CA 1
ATOM 1395 C C . PRO A 1 175 ? 21.483 10.756 -41.718 1.00 77.25 175 PRO A C 1
ATOM 1397 O O . PRO A 1 175 ? 22.241 10.696 -42.684 1.00 77.25 175 PRO A O 1
ATOM 1400 N N . GLY A 1 176 ? 20.330 10.082 -41.681 1.00 79.38 176 GLY A N 1
ATOM 1401 C CA . GLY A 1 176 ? 19.834 9.245 -42.785 1.00 79.38 176 GLY A CA 1
ATOM 1402 C C . GLY A 1 176 ? 20.457 7.845 -42.893 1.00 79.38 176 GLY A C 1
ATOM 1403 O O . GLY A 1 176 ? 20.119 7.102 -43.812 1.00 79.38 176 GLY A O 1
ATOM 1404 N N . LYS A 1 177 ? 21.355 7.451 -41.979 1.00 86.75 177 LYS A N 1
ATOM 1405 C CA . LYS A 1 177 ? 21.848 6.066 -41.885 1.00 86.75 177 LYS A CA 1
ATOM 1406 C C . LYS A 1 177 ? 20.971 5.219 -40.963 1.00 86.75 177 LYS A C 1
ATOM 1408 O O . LYS A 1 177 ? 20.433 5.716 -39.974 1.00 86.75 177 LYS A O 1
ATOM 1413 N N . THR A 1 178 ? 20.871 3.930 -41.287 1.00 85.31 178 THR A N 1
ATOM 1414 C CA . THR A 1 178 ? 20.168 2.929 -40.477 1.00 85.31 178 THR A CA 1
ATOM 1415 C C . THR A 1 178 ? 20.785 2.832 -39.083 1.00 85.31 178 THR A C 1
ATOM 1417 O O . THR A 1 178 ? 22.006 2.901 -38.916 1.00 85.31 178 THR A O 1
ATOM 1420 N N . LYS A 1 179 ? 19.920 2.716 -38.074 1.00 91.25 179 LYS A N 1
ATOM 1421 C CA . LYS A 1 179 ? 20.290 2.573 -36.664 1.00 91.25 179 LYS A CA 1
ATOM 1422 C C . LYS A 1 179 ? 20.168 1.104 -36.274 1.00 91.25 179 LYS A C 1
ATOM 1424 O O . LYS A 1 179 ? 19.213 0.454 -36.690 1.00 91.25 179 LYS A O 1
ATOM 1429 N N . TYR A 1 180 ? 21.107 0.612 -35.474 1.00 93.75 180 TYR A N 1
ATOM 1430 C CA . TYR A 1 180 ? 21.177 -0.795 -35.092 1.00 93.75 180 TYR A CA 1
ATOM 1431 C C . TYR A 1 180 ? 21.165 -0.968 -33.576 1.00 93.75 180 TYR A C 1
ATOM 1433 O O . TYR A 1 180 ? 21.782 -0.188 -32.852 1.00 93.75 180 TYR A O 1
ATOM 1441 N N . PHE A 1 181 ? 20.514 -2.029 -33.110 1.00 94.38 181 PHE A N 1
ATOM 1442 C CA . PHE A 1 181 ? 20.834 -2.648 -31.827 1.00 94.38 181 PHE A CA 1
ATOM 1443 C C . PHE A 1 181 ? 21.959 -3.653 -32.038 1.00 94.38 181 PHE A C 1
ATOM 1445 O O . PHE A 1 181 ? 21.886 -4.448 -32.968 1.00 94.38 181 PHE A O 1
ATOM 1452 N N . PHE A 1 182 ? 22.983 -3.644 -31.194 1.00 95.75 182 PHE A N 1
ATOM 1453 C CA . PHE A 1 182 ? 24.105 -4.575 -31.318 1.00 95.75 182 PHE A CA 1
ATOM 1454 C C . PHE A 1 182 ? 23.911 -5.750 -30.375 1.00 95.75 182 PHE A C 1
ATOM 1456 O O . PHE A 1 182 ? 23.844 -5.549 -29.171 1.00 95.75 182 PHE A O 1
ATOM 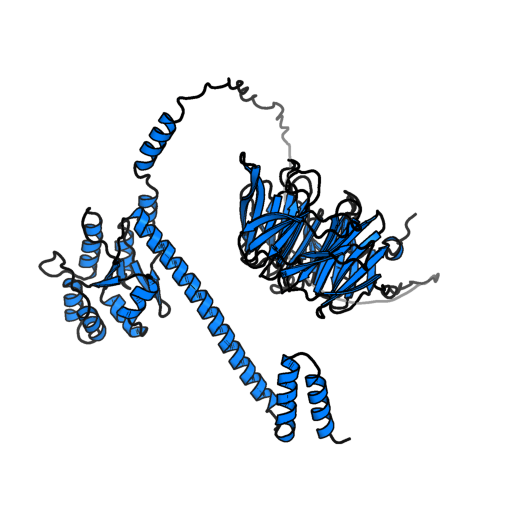1463 N N . ALA A 1 183 ? 23.825 -6.969 -30.895 1.00 96.06 183 ALA A N 1
ATOM 1464 C CA . ALA A 1 183 ? 23.719 -8.181 -30.097 1.00 96.06 183 ALA A CA 1
ATOM 1465 C C . ALA A 1 183 ? 25.074 -8.899 -30.053 1.00 96.06 183 ALA A C 1
ATOM 1467 O O . ALA A 1 183 ? 25.513 -9.443 -31.065 1.00 96.06 183 ALA A O 1
ATOM 1468 N N . THR A 1 184 ? 25.733 -8.859 -28.890 1.00 95.56 184 THR A N 1
ATOM 1469 C CA . THR A 1 184 ? 27.077 -9.418 -28.666 1.00 95.56 184 THR A CA 1
ATOM 1470 C C . THR A 1 184 ? 27.253 -9.920 -27.233 1.00 95.56 184 THR A C 1
ATOM 1472 O O . THR A 1 184 ? 26.563 -9.475 -26.315 1.00 95.56 184 THR A O 1
ATOM 1475 N N . GLN A 1 185 ? 28.160 -10.879 -27.045 1.00 94.31 185 GLN A N 1
ATOM 1476 C CA . GLN A 1 185 ? 28.639 -11.343 -25.737 1.00 94.31 185 GLN A CA 1
ATOM 1477 C C . GLN A 1 185 ? 30.119 -11.003 -25.505 1.00 94.31 185 GLN A C 1
ATOM 1479 O O . GLN A 1 185 ? 30.679 -11.398 -24.484 1.00 94.31 185 GLN A O 1
ATOM 1484 N N . ASP A 1 186 ? 30.755 -10.290 -26.439 1.00 93.81 186 ASP A N 1
ATOM 1485 C CA . ASP A 1 186 ? 32.127 -9.821 -26.290 1.00 93.81 186 ASP A CA 1
ATOM 1486 C C . ASP A 1 186 ? 32.164 -8.532 -25.451 1.00 93.81 186 ASP A C 1
ATOM 1488 O O . ASP A 1 186 ? 31.588 -7.498 -25.811 1.00 93.81 186 ASP A O 1
ATOM 1492 N N . ASN A 1 187 ? 32.864 -8.594 -24.317 1.00 92.50 187 ASN A N 1
ATOM 1493 C CA . ASN A 1 187 ? 33.022 -7.463 -23.407 1.00 92.50 187 ASN A CA 1
ATOM 1494 C C . ASN A 1 187 ? 33.838 -6.333 -24.043 1.00 92.50 187 ASN A C 1
ATOM 1496 O O . ASN A 1 187 ? 33.460 -5.171 -23.907 1.00 92.50 187 ASN A O 1
ATOM 1500 N N . ALA A 1 188 ? 34.900 -6.658 -24.791 1.00 94.00 188 ALA A N 1
ATOM 1501 C CA . ALA A 1 188 ? 35.744 -5.645 -25.420 1.00 94.00 188 ALA A CA 1
ATOM 1502 C C . ALA A 1 188 ? 34.942 -4.839 -26.451 1.00 94.00 188 ALA A C 1
ATOM 1504 O O . ALA A 1 188 ? 35.085 -3.621 -26.583 1.00 94.00 188 ALA A O 1
ATOM 1505 N N . LEU A 1 189 ? 34.070 -5.524 -27.193 1.00 92.81 189 LEU A N 1
ATOM 1506 C CA . LEU A 1 189 ? 33.207 -4.889 -28.181 1.00 92.81 189 LEU A CA 1
ATOM 1507 C C . LEU A 1 189 ? 32.117 -4.055 -27.518 1.00 92.81 189 LEU A C 1
ATOM 1509 O O . LEU A 1 189 ? 31.824 -2.954 -27.977 1.00 92.81 189 LEU A O 1
ATOM 1513 N N . THR A 1 190 ? 31.557 -4.554 -26.418 1.00 93.06 190 THR A N 1
ATOM 1514 C CA . THR A 1 190 ? 30.556 -3.841 -25.618 1.00 93.06 190 THR A CA 1
ATOM 1515 C C . THR A 1 190 ? 31.109 -2.520 -25.077 1.00 93.06 190 THR A C 1
ATOM 1517 O O . THR A 1 190 ? 30.453 -1.488 -25.219 1.00 93.06 190 THR A O 1
ATOM 1520 N N . GLU A 1 191 ? 32.333 -2.511 -24.544 1.00 93.12 191 GLU A N 1
ATOM 1521 C CA . GLU A 1 191 ? 33.007 -1.293 -24.068 1.00 93.12 191 GLU A CA 1
ATOM 1522 C C . GLU A 1 191 ? 33.204 -0.275 -25.202 1.00 93.12 191 GLU A C 1
ATOM 1524 O O . GLU A 1 191 ? 32.791 0.880 -25.085 1.00 93.12 191 GLU A O 1
ATOM 1529 N N . LYS A 1 192 ? 33.717 -0.725 -26.354 1.00 93.19 192 LYS A N 1
ATOM 1530 C CA . LYS A 1 192 ? 33.934 0.128 -27.536 1.00 93.19 192 LYS A CA 1
ATOM 1531 C C . LYS A 1 192 ? 32.635 0.683 -28.130 1.00 93.19 192 LYS A C 1
ATOM 1533 O O . LYS A 1 192 ? 32.621 1.780 -28.687 1.00 93.19 192 LYS A O 1
ATOM 1538 N N . LEU A 1 193 ? 31.535 -0.064 -28.041 1.00 92.94 193 LEU A N 1
ATOM 1539 C CA . LEU A 1 193 ? 30.204 0.421 -28.416 1.00 92.94 193 LEU A CA 1
ATOM 1540 C C . LEU A 1 193 ? 29.668 1.435 -27.397 1.00 92.94 193 LEU A C 1
ATOM 1542 O O . LEU A 1 193 ? 28.993 2.382 -27.796 1.00 92.94 193 LEU A O 1
ATOM 1546 N N . GLY A 1 194 ? 30.004 1.279 -26.114 1.00 90.31 194 GLY A N 1
ATOM 1547 C CA . GLY A 1 194 ? 29.643 2.204 -25.039 1.00 90.31 194 GLY A CA 1
ATOM 1548 C C . GLY A 1 194 ? 30.270 3.595 -25.183 1.00 90.31 194 GLY A C 1
ATOM 1549 O O . GLY A 1 194 ? 29.623 4.590 -24.850 1.00 90.31 194 GLY A O 1
ATOM 1550 N N . GLU A 1 195 ? 31.474 3.686 -25.751 1.00 91.69 195 GLU A N 1
ATOM 1551 C CA . GLU A 1 195 ? 32.128 4.961 -26.091 1.00 91.69 195 GLU A CA 1
ATOM 1552 C C . GLU A 1 195 ? 31.348 5.773 -27.142 1.00 91.69 195 GLU A C 1
ATOM 1554 O O . GLU A 1 195 ? 31.472 6.998 -27.223 1.00 91.69 195 GLU A O 1
ATOM 1559 N N . ILE A 1 196 ? 30.535 5.107 -27.969 1.00 90.38 196 ILE A N 1
ATOM 1560 C CA . ILE A 1 196 ? 29.784 5.741 -29.052 1.00 90.38 196 ILE A CA 1
ATOM 1561 C C . ILE A 1 196 ? 28.375 6.094 -28.542 1.00 90.38 196 ILE A C 1
ATOM 1563 O O . ILE A 1 196 ? 27.599 5.199 -28.200 1.00 90.38 196 ILE A O 1
ATOM 1567 N N . PRO A 1 197 ? 27.975 7.382 -28.539 1.00 89.44 197 PRO A N 1
ATOM 1568 C CA . PRO A 1 197 ? 26.672 7.778 -28.019 1.00 89.44 197 PRO A CA 1
ATOM 1569 C C . PRO A 1 197 ? 25.530 7.192 -28.852 1.00 89.44 197 PRO A C 1
ATOM 1571 O O . PRO A 1 197 ? 25.533 7.261 -30.084 1.00 89.44 197 PRO A O 1
ATOM 1574 N N . GLY A 1 198 ? 24.516 6.671 -28.163 1.00 89.62 198 GLY A N 1
ATOM 1575 C CA . GLY A 1 198 ? 23.289 6.182 -28.780 1.00 89.62 198 GLY A CA 1
ATOM 1576 C C . GLY A 1 198 ? 23.369 4.763 -29.336 1.00 89.62 198 GLY A C 1
ATOM 1577 O O . GLY A 1 198 ? 22.542 4.433 -30.182 1.00 89.62 198 GLY A O 1
ATOM 1578 N N . CYS A 1 199 ? 24.322 3.937 -28.890 1.00 92.25 199 CYS A N 1
ATOM 1579 C CA . CYS A 1 199 ? 24.440 2.526 -29.276 1.00 92.25 199 CYS A CA 1
ATOM 1580 C C . CYS A 1 199 ? 23.876 1.598 -28.178 1.00 92.25 199 CYS A C 1
ATOM 1582 O O . CYS A 1 199 ? 24.501 1.452 -27.129 1.00 92.25 199 CYS A O 1
ATOM 1584 N N . PRO A 1 200 ? 22.698 0.978 -28.371 1.00 93.81 200 PRO A N 1
ATOM 1585 C CA . PRO A 1 200 ? 22.166 -0.026 -27.462 1.00 93.81 200 PRO A CA 1
ATOM 1586 C C . PRO A 1 200 ? 22.806 -1.392 -27.721 1.00 93.81 200 PRO A C 1
ATOM 1588 O O . PRO A 1 200 ? 22.868 -1.852 -28.865 1.00 93.81 200 PRO A O 1
ATOM 1591 N N . VAL A 1 201 ? 23.221 -2.055 -26.641 1.00 95.00 201 VAL A N 1
ATOM 1592 C CA . VAL A 1 201 ? 23.806 -3.401 -26.673 1.00 95.00 201 VAL A CA 1
ATOM 1593 C C . VAL A 1 201 ? 22.843 -4.414 -26.049 1.00 95.00 201 VAL A C 1
ATOM 1595 O O . VAL A 1 201 ? 22.239 -4.164 -25.004 1.00 95.00 201 VAL A O 1
ATOM 1598 N N . LEU A 1 202 ? 22.684 -5.555 -26.712 1.00 94.88 202 LEU A N 1
ATOM 1599 C CA . LEU A 1 202 ? 21.909 -6.718 -26.305 1.00 94.88 202 LEU A CA 1
ATOM 1600 C C . LEU A 1 202 ? 22.865 -7.855 -25.947 1.00 94.88 202 LEU A C 1
ATOM 1602 O O . LEU A 1 202 ? 23.746 -8.195 -26.731 1.00 94.88 202 LEU A O 1
ATOM 1606 N N . PHE A 1 203 ? 22.639 -8.491 -24.804 1.00 94.44 203 PHE A N 1
ATOM 1607 C CA . PHE A 1 203 ? 23.441 -9.622 -24.336 1.00 94.44 203 PHE A CA 1
ATOM 1608 C C . PHE A 1 203 ? 22.545 -10.719 -23.743 1.00 94.44 203 PHE A C 1
ATOM 1610 O O . PHE A 1 203 ? 21.370 -10.481 -23.444 1.00 94.44 203 PHE A O 1
ATOM 1617 N N . ILE A 1 204 ? 23.077 -11.932 -23.564 1.00 93.81 204 ILE A N 1
ATOM 1618 C CA . ILE A 1 204 ? 22.327 -13.062 -22.986 1.00 93.81 204 ILE A CA 1
ATOM 1619 C C . ILE A 1 204 ? 22.894 -13.402 -21.606 1.00 93.81 204 ILE A C 1
ATOM 1621 O O . ILE A 1 204 ? 24.030 -13.851 -21.477 1.00 93.81 204 ILE A O 1
ATOM 1625 N N . LYS A 1 205 ? 22.086 -13.244 -20.554 1.00 89.00 205 LYS A N 1
ATOM 1626 C CA . LYS A 1 205 ? 22.387 -13.756 -19.204 1.00 89.00 205 LYS A CA 1
ATOM 1627 C C . LYS A 1 205 ? 21.159 -14.450 -18.627 1.00 89.00 205 LYS A C 1
ATOM 1629 O O . LYS A 1 205 ? 20.029 -14.047 -18.898 1.00 89.00 205 LYS A O 1
ATOM 1634 N N . PHE A 1 206 ? 21.379 -15.493 -17.827 1.00 83.19 206 PHE A N 1
ATOM 1635 C CA . PHE A 1 206 ? 20.313 -16.249 -17.151 1.00 83.19 206 PHE A CA 1
ATOM 1636 C C . PHE A 1 206 ? 19.216 -16.759 -18.112 1.00 83.19 206 PHE A C 1
ATOM 1638 O O . PHE A 1 206 ? 18.028 -16.543 -17.877 1.00 83.19 206 PHE A O 1
ATOM 1645 N N . ASN A 1 207 ? 19.606 -17.389 -19.229 1.00 85.25 207 ASN A N 1
ATOM 1646 C CA . ASN A 1 207 ? 18.703 -17.856 -20.298 1.00 85.25 207 ASN A CA 1
ATOM 1647 C C . ASN A 1 207 ? 17.774 -16.769 -20.865 1.00 85.25 207 ASN A C 1
ATOM 1649 O O . ASN A 1 207 ? 16.641 -17.039 -21.267 1.00 85.25 207 ASN A O 1
ATOM 1653 N N . SER A 1 208 ? 18.229 -15.517 -20.872 1.00 85.94 208 SER A N 1
ATOM 1654 C CA . SER A 1 208 ? 17.377 -14.382 -21.189 1.00 85.94 208 SER A CA 1
ATOM 1655 C C . SER A 1 208 ? 18.137 -13.273 -21.921 1.00 85.94 208 SER A C 1
ATOM 1657 O O . SER A 1 208 ? 19.274 -12.962 -21.574 1.00 85.94 208 SER A O 1
ATOM 1659 N N . ILE A 1 209 ? 17.508 -12.686 -22.944 1.00 91.25 209 ILE A N 1
ATOM 1660 C CA . ILE A 1 209 ? 18.030 -11.533 -23.697 1.00 91.25 209 ILE A CA 1
ATOM 1661 C C . ILE A 1 209 ? 17.805 -10.256 -22.875 1.00 91.25 209 ILE A C 1
ATOM 1663 O O . ILE A 1 209 ? 16.692 -10.015 -22.397 1.00 91.25 209 ILE A O 1
ATOM 1667 N N . LEU A 1 210 ? 18.833 -9.434 -22.703 1.00 91.94 210 LEU A N 1
ATOM 1668 C CA . LEU A 1 210 ? 18.789 -8.201 -21.919 1.00 91.94 210 LEU A CA 1
ATOM 1669 C C . LEU A 1 210 ? 19.371 -7.037 -22.726 1.00 91.94 210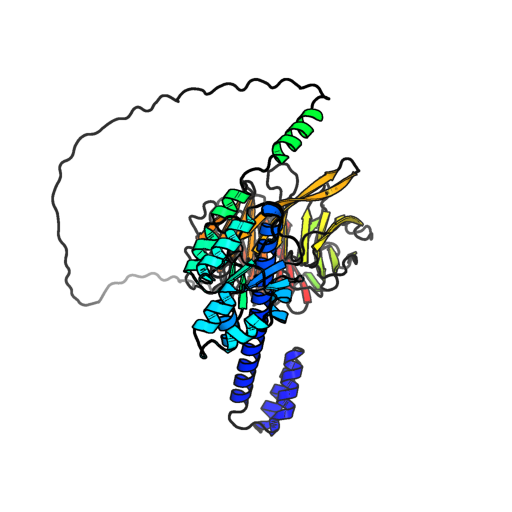 LEU A C 1
ATOM 1671 O O . LEU A 1 210 ? 20.305 -7.240 -23.490 1.00 91.94 210 LEU A O 1
ATOM 1675 N N . ILE A 1 211 ? 18.809 -5.832 -22.551 1.00 93.19 211 ILE A N 1
ATOM 1676 C CA . ILE A 1 211 ? 19.400 -4.585 -23.070 1.00 93.19 211 ILE A CA 1
ATOM 1677 C C . ILE A 1 211 ? 20.266 -4.022 -21.950 1.00 93.19 211 ILE A C 1
ATOM 1679 O O . ILE A 1 211 ? 19.802 -3.931 -20.803 1.00 93.19 211 ILE A O 1
ATOM 1683 N N . ASP A 1 212 ? 21.500 -3.659 -22.274 1.00 92.50 212 ASP A N 1
ATOM 1684 C CA . ASP A 1 212 ? 22.394 -3.038 -21.310 1.00 92.50 212 ASP A CA 1
ATOM 1685 C C . ASP A 1 212 ? 21.934 -1.628 -20.918 1.00 92.50 212 ASP A C 1
ATOM 1687 O O . ASP A 1 212 ? 21.113 -0.989 -21.581 1.00 92.50 212 ASP A O 1
ATOM 1691 N N . LYS A 1 213 ? 22.417 -1.141 -19.778 1.00 90.19 213 LYS A N 1
ATOM 1692 C CA . LYS A 1 213 ? 22.180 0.247 -19.374 1.00 90.19 213 LYS A CA 1
ATOM 1693 C C . LYS A 1 213 ? 22.800 1.206 -20.410 1.00 90.19 213 LYS A C 1
ATOM 1695 O O . LYS A 1 213 ? 23.830 0.870 -20.993 1.00 90.19 213 LYS A O 1
ATOM 1700 N N . PRO A 1 214 ? 22.214 2.396 -20.641 1.00 90.75 214 PRO A N 1
ATOM 1701 C CA . PRO A 1 214 ? 22.804 3.367 -21.549 1.00 90.75 214 PRO A CA 1
ATOM 1702 C C . PRO A 1 214 ? 24.187 3.770 -21.045 1.00 90.75 214 PRO A C 1
ATOM 1704 O O . PRO A 1 214 ? 24.385 3.910 -19.836 1.00 90.75 214 PRO A O 1
ATOM 1707 N N . SER A 1 215 ? 25.133 3.951 -21.964 1.00 90.44 215 SER A N 1
ATOM 1708 C CA . SER A 1 215 ? 26.470 4.416 -21.605 1.00 90.44 215 SER A CA 1
ATOM 1709 C C . SER A 1 215 ? 26.432 5.845 -21.069 1.00 90.44 215 SER A C 1
ATOM 1711 O O . SER A 1 215 ? 25.561 6.630 -21.450 1.00 90.44 215 SER A O 1
ATOM 1713 N N . GLU A 1 216 ? 27.400 6.197 -20.225 1.00 88.88 216 GLU A N 1
ATOM 1714 C CA . GLU A 1 216 ? 27.534 7.545 -19.651 1.00 88.88 216 GLU A CA 1
ATOM 1715 C C . GLU A 1 216 ? 27.569 8.608 -20.760 1.00 88.88 216 GLU A C 1
ATOM 1717 O O . GLU A 1 216 ? 26.799 9.564 -20.735 1.00 88.88 216 GLU A O 1
ATOM 1722 N N . VAL A 1 217 ? 28.311 8.337 -21.840 1.00 89.31 217 VAL A N 1
ATOM 1723 C CA . VAL A 1 217 ? 28.375 9.183 -23.044 1.00 89.31 217 VAL A CA 1
ATOM 1724 C C . VAL A 1 217 ? 26.998 9.372 -23.701 1.00 89.31 217 VAL A C 1
ATOM 1726 O O . VAL A 1 217 ? 26.671 10.455 -24.198 1.00 89.31 217 VAL A O 1
ATOM 1729 N N . SER A 1 218 ? 26.165 8.327 -23.718 1.00 88.38 218 SER A N 1
ATOM 1730 C CA . SER A 1 218 ? 24.804 8.398 -24.264 1.00 88.38 218 SER A CA 1
ATOM 1731 C C . SER A 1 218 ? 23.876 9.226 -23.375 1.00 88.38 218 SER A C 1
ATOM 1733 O O . SER A 1 218 ? 23.034 9.955 -23.895 1.00 88.38 218 SER A O 1
ATOM 1735 N N . VAL A 1 219 ? 24.019 9.132 -22.053 1.00 89.75 219 VAL A N 1
ATOM 1736 C CA . VAL A 1 219 ? 23.231 9.929 -21.101 1.00 89.75 219 VAL A CA 1
ATOM 1737 C C . VAL A 1 219 ? 23.616 11.403 -21.207 1.00 89.75 219 VAL A C 1
ATOM 1739 O O . VAL A 1 219 ? 22.747 12.230 -21.467 1.00 89.75 219 VAL A O 1
ATOM 1742 N N . GLU A 1 220 ? 24.909 11.724 -21.170 1.00 87.62 220 GLU A N 1
ATOM 1743 C CA . GLU A 1 220 ? 25.397 13.101 -21.317 1.00 87.62 220 GLU A CA 1
ATOM 1744 C C . GLU A 1 220 ? 24.959 13.741 -22.640 1.00 87.62 220 GLU A C 1
ATOM 1746 O O . GLU A 1 220 ? 24.581 14.910 -22.693 1.00 87.62 220 GLU A O 1
ATOM 1751 N N . THR A 1 221 ? 24.991 12.982 -23.739 1.00 85.12 221 THR A N 1
ATOM 1752 C CA . THR A 1 221 ? 24.559 13.490 -25.050 1.00 85.12 221 THR A CA 1
ATOM 1753 C C . THR A 1 221 ? 23.048 13.733 -25.100 1.00 85.12 221 THR A C 1
ATOM 1755 O O . THR A 1 221 ? 22.603 14.630 -25.814 1.00 85.12 221 THR A O 1
ATOM 1758 N N . ALA A 1 222 ? 22.261 12.953 -24.356 1.00 82.69 222 ALA A N 1
ATOM 1759 C CA . ALA A 1 222 ? 20.815 13.125 -24.251 1.00 82.69 222 ALA A CA 1
ATOM 1760 C C . ALA A 1 222 ? 20.417 14.304 -23.346 1.00 82.69 222 ALA A C 1
ATOM 1762 O O . ALA A 1 222 ? 19.393 14.934 -23.596 1.00 82.69 222 ALA A O 1
ATOM 1763 N N . GLU A 1 223 ? 21.220 14.610 -22.325 1.00 78.56 223 GLU A N 1
ATOM 1764 C CA . GLU A 1 223 ? 20.999 15.730 -21.400 1.00 78.56 223 GLU A CA 1
ATOM 1765 C C . GLU A 1 223 ? 21.404 17.089 -21.985 1.00 78.56 223 GLU A C 1
ATOM 1767 O O . GLU A 1 223 ? 20.933 18.131 -21.522 1.00 78.56 223 GLU A O 1
ATOM 1772 N N . ARG A 1 224 ? 22.235 17.110 -23.037 1.00 70.69 224 ARG A N 1
ATOM 1773 C CA . ARG A 1 224 ? 22.539 18.347 -23.767 1.00 70.69 224 ARG A CA 1
ATOM 1774 C C . ARG A 1 224 ? 21.251 18.905 -24.388 1.00 70.69 224 ARG A C 1
ATOM 1776 O O . ARG A 1 224 ? 20.609 18.209 -25.179 1.00 70.69 224 ARG A O 1
ATOM 1783 N N . PRO A 1 225 ? 20.872 20.157 -24.079 1.00 55.81 225 PRO A N 1
ATOM 1784 C CA . PRO A 1 225 ? 19.626 20.725 -24.564 1.00 55.81 225 PRO A CA 1
ATOM 1785 C C . PRO A 1 225 ? 19.663 20.832 -26.090 1.00 55.81 225 PRO A C 1
ATOM 1787 O O . PRO A 1 225 ? 20.479 21.556 -26.660 1.00 55.81 225 PRO A O 1
ATOM 1790 N N . LYS A 1 226 ? 18.764 20.110 -26.766 1.00 57.22 226 LYS A N 1
ATOM 1791 C CA . LYS A 1 226 ? 18.409 20.417 -28.155 1.00 57.22 226 LYS A CA 1
ATOM 1792 C C . LYS A 1 226 ? 17.711 21.785 -28.144 1.00 57.22 226 LYS A C 1
ATOM 1794 O O . LYS A 1 226 ? 16.958 22.070 -27.213 1.00 57.22 226 LYS A O 1
ATOM 1799 N N . GLY A 1 227 ? 17.998 22.634 -29.135 1.00 48.97 227 GLY A N 1
ATOM 1800 C CA . GLY A 1 227 ? 17.613 24.059 -29.210 1.00 48.97 227 GLY A CA 1
ATOM 1801 C C . GLY A 1 227 ? 16.114 24.390 -29.090 1.00 48.97 227 GLY A C 1
ATOM 1802 O O . GLY A 1 227 ? 15.736 25.556 -29.110 1.00 48.97 227 GLY A O 1
ATOM 1803 N N . ASP A 1 228 ? 15.255 23.398 -28.879 1.00 54.19 228 ASP A N 1
ATOM 1804 C CA . ASP A 1 228 ? 13.814 23.541 -28.670 1.00 54.19 228 ASP A CA 1
ATOM 1805 C C . ASP A 1 228 ? 13.468 24.354 -27.404 1.00 54.19 228 ASP A C 1
ATOM 1807 O O . ASP A 1 228 ? 12.396 24.953 -27.316 1.00 54.19 228 ASP A O 1
ATOM 1811 N N . ILE A 1 229 ? 14.387 24.452 -26.431 1.00 57.53 229 ILE A N 1
ATOM 1812 C CA . ILE A 1 229 ? 14.209 25.300 -25.236 1.00 57.53 229 ILE A CA 1
ATOM 1813 C C . ILE A 1 229 ? 14.222 26.796 -25.597 1.00 57.53 229 ILE A C 1
ATOM 1815 O O . ILE A 1 229 ? 13.549 27.587 -24.933 1.00 57.53 229 ILE A O 1
ATOM 1819 N N . GLU A 1 230 ? 14.952 27.204 -26.638 1.00 50.97 230 GLU A N 1
ATOM 1820 C CA . GLU A 1 230 ? 14.989 28.605 -27.084 1.00 50.97 230 GLU A CA 1
ATOM 1821 C C . GLU A 1 230 ? 13.670 28.999 -27.754 1.00 50.97 230 GLU A C 1
ATOM 1823 O O . GLU A 1 230 ? 13.112 30.044 -27.428 1.00 50.97 230 GLU A O 1
ATOM 1828 N N . ILE A 1 231 ? 13.086 28.095 -28.544 1.00 57.94 231 ILE A N 1
ATOM 1829 C CA . ILE A 1 231 ? 11.777 28.282 -29.188 1.00 57.94 231 ILE A CA 1
ATOM 1830 C C . ILE A 1 231 ? 10.664 28.384 -28.132 1.00 57.94 231 ILE A C 1
ATOM 1832 O O . ILE A 1 231 ? 9.804 29.264 -28.200 1.00 57.94 231 ILE A O 1
ATOM 1836 N N . VAL A 1 232 ? 10.702 27.543 -27.091 1.00 59.66 232 VAL A N 1
ATOM 1837 C CA . VAL A 1 232 ? 9.739 27.606 -25.975 1.00 59.66 232 VAL A CA 1
ATOM 1838 C C . VAL A 1 232 ? 9.927 28.873 -25.128 1.00 59.66 232 VAL A C 1
ATOM 1840 O O . VAL A 1 232 ? 8.949 29.425 -24.620 1.00 59.66 232 VAL A O 1
ATOM 1843 N N . LYS A 1 233 ? 11.159 29.382 -24.985 1.00 59.12 233 LYS A N 1
ATOM 1844 C CA . LYS A 1 233 ? 11.430 30.670 -24.322 1.00 59.12 233 LYS A CA 1
ATOM 1845 C C . LYS A 1 233 ? 10.946 31.861 -25.148 1.00 59.12 233 LYS A C 1
ATOM 1847 O O . LYS A 1 233 ? 10.399 32.795 -24.567 1.00 59.12 233 LYS A O 1
ATOM 1852 N N . GLU A 1 234 ? 11.090 31.827 -26.469 1.00 57.38 234 GLU A N 1
ATOM 1853 C CA . GLU A 1 234 ? 10.564 32.862 -27.366 1.00 57.38 234 GLU A CA 1
ATOM 1854 C C . GLU A 1 234 ? 9.032 32.875 -27.400 1.00 57.38 234 GLU A C 1
ATOM 1856 O O . GLU A 1 234 ? 8.427 33.946 -27.361 1.00 57.38 234 GLU A O 1
ATOM 1861 N N . LEU A 1 235 ? 8.394 31.701 -27.379 1.00 60.88 235 LEU A N 1
ATOM 1862 C CA . LEU A 1 235 ? 6.937 31.571 -27.262 1.00 60.88 235 LEU A CA 1
ATOM 1863 C C . LEU A 1 235 ? 6.426 32.100 -25.916 1.00 60.88 235 LEU A C 1
ATOM 1865 O O . LEU A 1 235 ? 5.439 32.831 -25.882 1.00 60.88 235 LEU A O 1
ATOM 1869 N N . LYS A 1 236 ? 7.1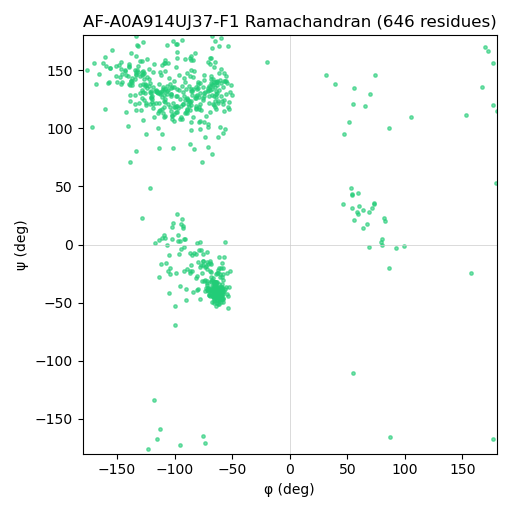37 31.824 -24.815 1.00 61.53 236 LYS A N 1
ATOM 1870 C CA . LYS A 1 236 ? 6.827 32.416 -23.502 1.00 61.53 236 LYS A CA 1
ATOM 1871 C C . LYS A 1 236 ? 7.012 33.932 -23.485 1.00 61.53 236 LYS A C 1
ATOM 1873 O O . LYS A 1 236 ? 6.227 34.620 -22.846 1.00 61.53 236 LYS A O 1
ATOM 1878 N N . LYS A 1 237 ? 8.012 34.458 -24.198 1.00 64.00 237 LYS A N 1
ATOM 1879 C CA . LYS A 1 237 ? 8.264 35.902 -24.292 1.00 64.00 237 LYS A CA 1
ATOM 1880 C C . LYS A 1 237 ? 7.155 36.631 -25.059 1.00 64.00 237 LYS A C 1
ATOM 1882 O O . LYS A 1 237 ? 6.776 37.721 -24.659 1.00 64.00 237 LYS A O 1
ATOM 1887 N N . LYS A 1 238 ? 6.583 36.003 -26.092 1.00 62.62 238 LYS A N 1
ATOM 1888 C CA . LYS A 1 238 ? 5.452 36.553 -26.862 1.00 62.62 238 LYS A CA 1
ATOM 1889 C C . LYS A 1 238 ? 4.105 36.515 -26.127 1.00 62.62 238 LYS A C 1
ATOM 1891 O O . LYS A 1 238 ? 3.209 37.253 -26.508 1.00 62.62 238 LYS A O 1
ATOM 1896 N N . MET A 1 239 ? 3.951 35.691 -25.087 1.00 46.06 239 MET A N 1
ATOM 1897 C CA . MET A 1 239 ? 2.715 35.624 -24.285 1.00 46.06 239 MET A CA 1
ATOM 1898 C C . MET A 1 239 ? 2.715 36.553 -23.057 1.00 46.06 239 MET A C 1
ATOM 1900 O O . MET A 1 239 ? 1.723 36.599 -22.342 1.00 46.06 239 MET A O 1
ATOM 1904 N N . LEU A 1 240 ? 3.808 37.282 -22.797 1.00 41.47 240 LEU A N 1
ATOM 1905 C CA . LEU A 1 240 ? 4.001 38.107 -21.592 1.00 41.47 240 LEU A CA 1
ATOM 1906 C C . LEU A 1 240 ? 3.953 39.626 -21.850 1.00 41.47 240 LEU A C 1
ATOM 1908 O O . LEU A 1 240 ? 4.236 40.402 -20.945 1.00 41.47 240 LEU A O 1
ATOM 1912 N N . GLU A 1 241 ? 3.578 40.069 -23.054 1.00 43.09 241 GLU A N 1
ATOM 1913 C CA . GLU A 1 241 ? 3.437 41.499 -23.395 1.00 43.09 241 GLU A CA 1
ATOM 1914 C C . GLU A 1 241 ? 2.010 42.045 -23.196 1.00 43.09 241 GLU A C 1
ATOM 1916 O O . GLU A 1 241 ? 1.686 43.141 -23.645 1.00 43.09 241 GLU A O 1
ATOM 1921 N N . THR A 1 242 ? 1.136 41.322 -22.496 1.00 37.56 242 THR A N 1
ATOM 1922 C CA . THR A 1 242 ? -0.194 41.828 -22.127 1.00 37.56 242 THR A CA 1
ATOM 1923 C C . THR A 1 242 ? -0.458 41.523 -20.661 1.00 37.56 242 THR A C 1
ATOM 1925 O O . THR A 1 242 ? -1.043 40.500 -20.344 1.00 37.56 242 THR A O 1
ATOM 1928 N N . GLU A 1 243 ? 0.091 42.364 -19.782 1.00 33.06 243 GLU A N 1
ATOM 1929 C CA . GLU A 1 243 ? -0.509 42.873 -18.534 1.00 33.06 243 GLU A CA 1
ATOM 1930 C C . GLU A 1 243 ? 0.570 43.541 -17.658 1.00 33.06 243 GLU A C 1
ATOM 1932 O O . GLU A 1 243 ? 1.701 43.071 -17.537 1.00 33.06 243 GLU A O 1
ATOM 1937 N N . GLU A 1 244 ? 0.224 44.704 -17.104 1.00 33.47 244 GLU A N 1
ATOM 1938 C CA . GLU A 1 244 ? 1.107 45.612 -16.368 1.00 33.47 244 GLU A CA 1
ATOM 1939 C C . GLU A 1 244 ? 1.608 45.024 -15.031 1.00 33.47 244 GLU A C 1
ATOM 1941 O O . GLU A 1 244 ? 0.849 44.462 -14.243 1.00 33.47 244 GLU A O 1
ATOM 1946 N N . GLU A 1 245 ? 2.900 45.210 -14.727 1.00 31.78 245 GLU A N 1
ATOM 1947 C CA . GLU A 1 245 ? 3.510 44.793 -13.456 1.00 31.78 245 GLU A CA 1
ATOM 1948 C C . GLU A 1 245 ? 3.053 45.651 -12.249 1.00 31.78 245 GLU A C 1
ATOM 1950 O O . GLU A 1 245 ? 3.223 46.877 -12.263 1.00 31.78 245 GLU A O 1
ATOM 1955 N N . PRO A 1 246 ? 2.649 45.052 -11.106 1.00 33.12 246 PRO A N 1
ATOM 1956 C CA . PRO A 1 246 ? 2.640 45.746 -9.824 1.00 33.12 246 PRO A CA 1
ATOM 1957 C C . PRO A 1 246 ? 4.042 45.748 -9.179 1.00 33.12 246 PRO A C 1
ATOM 1959 O O . PRO A 1 246 ? 4.754 44.743 -9.101 1.00 33.12 246 PRO A O 1
ATOM 1962 N N . LYS A 1 247 ? 4.434 46.919 -8.664 1.00 32.06 247 LYS A N 1
ATOM 1963 C CA . LYS A 1 247 ? 5.746 47.242 -8.069 1.00 32.06 247 LYS A CA 1
ATOM 1964 C C . LYS A 1 247 ? 6.173 46.276 -6.947 1.00 32.06 247 LYS A C 1
ATOM 1966 O O . LYS A 1 247 ? 5.596 46.270 -5.858 1.00 32.06 247 LYS A O 1
ATOM 1971 N N . LYS A 1 248 ? 7.291 45.565 -7.143 1.00 33.19 248 LYS A N 1
ATOM 1972 C CA . LYS A 1 248 ? 7.997 44.814 -6.084 1.00 33.19 248 LYS A CA 1
ATOM 1973 C C . LYS A 1 248 ? 8.592 45.767 -5.034 1.00 33.19 248 LYS A C 1
ATOM 1975 O O . LYS A 1 248 ? 9.447 46.599 -5.339 1.00 33.19 248 LYS A O 1
ATOM 1980 N N . LYS A 1 249 ? 8.188 45.613 -3.767 1.00 36.25 249 LYS A N 1
ATOM 1981 C CA . LYS A 1 249 ? 8.839 46.256 -2.610 1.00 36.25 249 LYS A CA 1
ATOM 1982 C C . LYS A 1 249 ? 10.284 45.748 -2.476 1.00 36.25 249 LYS A C 1
ATOM 1984 O O . LYS A 1 249 ? 10.534 44.545 -2.482 1.00 36.25 249 LYS A O 1
ATOM 1989 N N . LYS A 1 250 ? 11.236 46.679 -2.342 1.00 31.19 250 LYS A N 1
ATOM 1990 C CA . LYS A 1 250 ? 12.677 46.416 -2.175 1.00 31.19 250 LYS A CA 1
ATOM 1991 C C . LYS A 1 250 ? 12.940 45.532 -0.945 1.00 31.19 250 LYS A C 1
ATOM 1993 O O . LYS A 1 250 ? 12.587 45.905 0.174 1.00 31.19 250 LYS A O 1
ATOM 1998 N N . ARG A 1 251 ? 13.617 44.395 -1.143 1.00 40.97 251 ARG A N 1
ATOM 1999 C CA . ARG A 1 251 ? 14.236 43.603 -0.066 1.00 40.97 251 ARG A CA 1
ATOM 2000 C C . ARG A 1 251 ? 15.339 44.437 0.599 1.00 40.97 251 ARG A C 1
ATOM 2002 O O . ARG A 1 251 ? 16.221 44.948 -0.087 1.00 40.97 251 ARG A O 1
ATOM 2009 N N . LYS A 1 252 ? 15.285 44.582 1.928 1.00 33.56 252 LYS A N 1
ATOM 2010 C CA . LYS A 1 252 ? 16.391 45.137 2.726 1.00 33.56 252 LYS A CA 1
ATOM 2011 C C . LYS A 1 252 ? 17.554 44.135 2.716 1.00 33.56 252 LYS A C 1
ATOM 2013 O O . LYS A 1 252 ? 17.326 42.942 2.892 1.00 33.56 252 LYS A O 1
ATOM 2018 N N . GLY A 1 253 ? 18.764 44.635 2.460 1.00 40.03 253 GLY A N 1
ATOM 2019 C CA . GLY A 1 253 ? 19.998 43.851 2.359 1.00 40.03 253 GLY A CA 1
ATOM 2020 C C . GLY A 1 253 ? 20.463 43.212 3.679 1.00 40.03 253 GLY A C 1
ATOM 2021 O O . GLY A 1 253 ? 19.819 43.385 4.718 1.00 40.03 253 GLY A O 1
ATOM 2022 N N . PRO A 1 254 ? 21.584 42.469 3.643 1.00 43.09 254 PRO A N 1
ATOM 2023 C CA . PRO A 1 254 ? 22.081 41.700 4.777 1.00 43.09 254 PRO A CA 1
ATOM 2024 C C . PRO A 1 254 ? 22.601 42.630 5.878 1.00 43.09 254 PRO A C 1
ATOM 2026 O O . PRO A 1 254 ? 23.436 43.501 5.634 1.00 43.09 254 PRO A O 1
ATOM 2029 N N . LYS A 1 255 ? 22.115 42.441 7.108 1.00 33.16 255 LYS A N 1
ATOM 2030 C CA . LYS A 1 255 ? 22.747 43.029 8.293 1.00 33.16 255 LYS A CA 1
ATOM 2031 C C . LYS A 1 255 ? 24.023 42.237 8.592 1.00 33.16 255 LYS A C 1
ATOM 2033 O O . LYS A 1 255 ? 23.990 41.010 8.612 1.00 33.16 255 LYS A O 1
ATOM 2038 N N . GLY A 1 256 ? 25.126 42.960 8.778 1.00 43.78 256 GLY A N 1
ATOM 2039 C CA . GLY A 1 256 ? 26.436 42.424 9.145 1.00 43.78 256 GLY A CA 1
ATOM 2040 C C . GLY A 1 256 ? 26.451 41.669 10.486 1.00 43.78 256 GLY A C 1
ATOM 2041 O O . GLY A 1 256 ? 25.427 41.567 11.163 1.00 43.78 256 GLY A O 1
ATOM 2042 N N . PRO A 1 257 ? 27.615 41.112 10.855 1.00 37.84 257 PRO A N 1
ATOM 2043 C CA . PRO A 1 257 ? 27.734 40.046 11.843 1.00 37.84 257 PRO A CA 1
ATOM 2044 C C . PRO A 1 257 ? 27.387 40.529 13.255 1.00 37.84 257 PRO A C 1
ATOM 2046 O O . PRO A 1 257 ? 27.795 41.616 13.662 1.00 37.84 257 PRO A O 1
ATOM 2049 N N . ASN A 1 258 ? 26.662 39.696 14.011 1.00 32.94 258 ASN A N 1
ATOM 2050 C CA . ASN A 1 258 ? 26.372 39.934 15.424 1.00 32.94 258 ASN A CA 1
ATOM 2051 C C . ASN A 1 258 ? 27.686 39.901 16.244 1.00 32.94 258 ASN A C 1
ATOM 2053 O O . ASN A 1 258 ? 28.364 38.866 16.257 1.00 32.94 258 ASN A O 1
ATOM 2057 N N . PRO A 1 259 ? 28.067 41.006 16.905 1.00 37.06 259 PRO A N 1
ATOM 2058 C CA . PRO A 1 259 ? 29.329 41.146 17.609 1.00 37.06 259 PRO A CA 1
ATOM 2059 C C . PRO A 1 259 ? 29.151 40.797 19.091 1.00 37.06 259 PRO A C 1
ATOM 2061 O O . PRO A 1 259 ? 28.517 41.551 19.812 1.00 37.06 259 PRO A O 1
ATOM 2064 N N . LEU A 1 260 ? 29.709 39.666 19.542 1.00 45.34 260 LEU A N 1
ATOM 2065 C CA . LEU A 1 260 ? 30.207 39.413 20.917 1.00 45.34 260 LEU A CA 1
ATOM 2066 C C . LEU A 1 260 ? 30.749 37.975 21.028 1.00 45.34 260 LEU A C 1
ATOM 2068 O O . LEU A 1 260 ? 30.419 37.193 21.912 1.00 45.34 260 LEU A O 1
ATOM 2072 N N . SER A 1 261 ? 31.651 37.636 20.106 1.00 37.66 261 SER A N 1
ATOM 2073 C CA . SER A 1 261 ? 32.622 36.562 20.294 1.00 37.66 261 SER A CA 1
ATOM 2074 C C . SER A 1 261 ? 33.846 37.144 21.009 1.00 37.66 261 SER A C 1
ATOM 2076 O O . SER A 1 261 ? 34.820 37.527 20.362 1.00 37.66 261 SER A O 1
ATOM 2078 N N . CYS A 1 262 ? 33.821 37.178 22.342 1.00 38.34 262 CYS A N 1
ATOM 2079 C CA . CYS A 1 262 ? 35.010 37.410 23.165 1.00 38.34 262 CYS A CA 1
ATOM 2080 C C . CYS A 1 262 ? 35.374 36.128 23.920 1.00 38.34 262 CYS A C 1
ATOM 2082 O O . CYS A 1 262 ? 34.860 35.826 24.993 1.00 38.34 262 CYS A O 1
ATOM 2084 N N . LYS A 1 263 ? 36.298 35.374 23.317 1.00 40.22 263 LYS A N 1
ATOM 2085 C CA . LYS A 1 263 ? 37.018 34.247 23.919 1.00 40.22 263 LYS A CA 1
ATOM 2086 C C . LYS A 1 263 ? 37.719 34.690 25.210 1.00 40.22 263 LYS A C 1
ATOM 2088 O O . LYS A 1 263 ? 38.401 35.713 25.209 1.00 40.22 263 LYS A O 1
ATOM 2093 N N . LYS A 1 264 ? 37.714 33.843 26.242 1.00 30.42 264 LYS A N 1
ATOM 2094 C CA . LYS A 1 264 ? 38.790 33.808 27.247 1.00 30.42 264 LYS A CA 1
ATOM 2095 C C . LYS A 1 264 ? 39.552 32.486 27.136 1.00 30.42 264 LYS A C 1
ATOM 2097 O O . LYS A 1 264 ? 38.960 31.415 27.051 1.00 30.42 264 LYS A O 1
ATOM 2102 N N . LYS A 1 265 ? 40.883 32.592 27.077 1.00 27.45 265 LYS A N 1
ATOM 2103 C CA . LYS A 1 265 ? 41.870 31.500 27.047 1.00 27.45 265 LYS A CA 1
ATOM 2104 C C . LYS A 1 265 ? 42.479 31.305 28.451 1.00 27.45 265 LYS A C 1
ATOM 2106 O O . LYS A 1 265 ? 42.878 32.286 29.059 1.00 27.45 265 LYS A O 1
ATOM 2111 N N . LYS A 1 266 ? 42.576 30.026 28.855 1.00 32.53 266 LYS A N 1
ATOM 2112 C CA . LYS A 1 266 ? 43.640 29.250 29.557 1.00 32.53 266 LYS A CA 1
ATOM 2113 C C . LYS A 1 266 ? 44.590 29.900 30.583 1.00 32.53 266 LYS A C 1
ATOM 2115 O O . LYS A 1 266 ? 45.210 30.913 30.275 1.00 32.53 266 LYS A O 1
ATOM 2120 N N . LYS A 1 267 ? 44.957 29.097 31.605 1.00 25.33 267 LYS A N 1
ATOM 2121 C CA . LYS A 1 267 ? 46.241 28.327 31.760 1.00 25.33 267 LYS A CA 1
ATOM 2122 C C . LYS A 1 267 ? 46.368 27.730 33.195 1.00 25.33 267 LYS A C 1
ATOM 2124 O O . LYS A 1 267 ?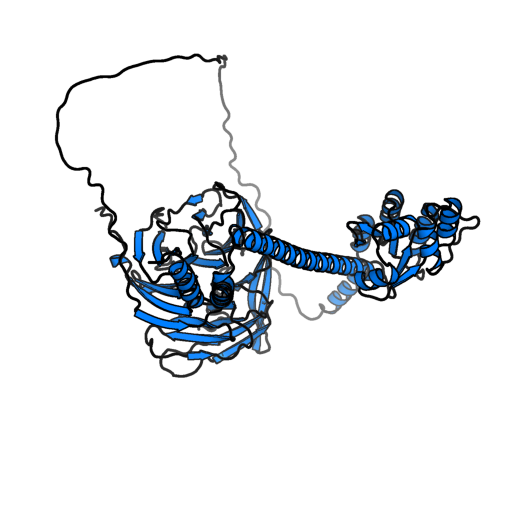 45.665 28.237 34.059 1.00 25.33 267 LYS A O 1
ATOM 2129 N N . PRO A 1 268 ? 47.335 26.834 33.520 1.00 29.17 268 PRO A N 1
ATOM 2130 C CA . PRO A 1 268 ? 47.917 25.682 32.797 1.00 29.17 268 PRO A CA 1
ATOM 2131 C C . PRO A 1 268 ? 48.022 24.376 33.661 1.00 29.17 268 PRO A C 1
ATOM 2133 O O . PRO A 1 268 ? 47.794 24.399 34.863 1.00 29.17 268 PRO A O 1
ATOM 2136 N N . ASN A 1 269 ? 48.388 23.249 33.021 1.00 25.80 269 ASN A N 1
ATOM 2137 C CA . ASN A 1 269 ? 48.670 21.905 33.594 1.00 25.80 269 ASN A CA 1
ATOM 2138 C C . ASN A 1 269 ? 49.916 21.859 34.527 1.00 25.80 269 ASN A C 1
ATOM 2140 O O . ASN A 1 269 ? 50.682 22.823 34.554 1.00 25.80 269 ASN A O 1
ATOM 2144 N N . PRO A 1 270 ? 50.199 20.707 35.179 1.00 26.41 270 PRO A N 1
ATOM 2145 C CA . PRO A 1 270 ? 51.090 19.724 34.537 1.00 26.41 270 PRO A CA 1
ATOM 2146 C C . PRO A 1 270 ? 50.602 18.255 34.566 1.00 26.41 270 PRO A C 1
ATOM 2148 O O . PRO A 1 270 ? 49.925 17.795 35.477 1.00 26.41 270 PRO A O 1
ATOM 2151 N N . SER A 1 271 ? 50.996 17.554 33.498 1.00 23.86 271 SER A N 1
ATOM 2152 C CA . SER A 1 271 ? 51.159 16.100 33.276 1.00 23.86 271 SER A CA 1
ATOM 2153 C C . SER A 1 271 ? 52.070 15.433 34.332 1.00 23.86 271 SER A C 1
ATOM 2155 O O . SER A 1 271 ? 52.755 16.162 35.034 1.00 23.86 271 SER A O 1
ATOM 2157 N N . ALA A 1 272 ? 52.281 14.123 34.505 1.00 24.12 272 ALA A N 1
ATOM 2158 C CA . ALA A 1 272 ? 52.117 12.847 33.785 1.00 24.12 272 ALA A CA 1
ATOM 2159 C C . ALA A 1 272 ? 52.186 11.733 34.877 1.00 24.12 272 ALA A C 1
ATOM 2161 O O . ALA A 1 272 ? 52.745 12.002 35.933 1.00 24.12 272 ALA A O 1
ATOM 2162 N N . SER A 1 273 ? 51.647 10.516 34.737 1.00 23.41 273 SER A N 1
ATOM 2163 C CA . SER A 1 273 ? 52.325 9.355 34.123 1.00 23.41 273 SER A CA 1
ATOM 2164 C C . SER A 1 273 ? 51.380 8.129 34.034 1.00 23.41 273 SER A C 1
ATOM 2166 O O . SER A 1 273 ? 50.462 7.964 34.830 1.00 23.41 273 SER A O 1
ATOM 2168 N N . ARG A 1 274 ? 51.605 7.288 33.013 1.00 20.61 274 ARG A N 1
ATOM 2169 C CA . ARG A 1 274 ? 51.007 5.951 32.754 1.00 20.61 274 ARG A CA 1
ATOM 2170 C C . ARG A 1 274 ? 51.581 4.881 33.721 1.00 20.61 274 ARG A C 1
ATOM 2172 O O . ARG A 1 274 ? 52.529 5.220 34.424 1.00 20.61 274 ARG A O 1
ATOM 2179 N N . PRO A 1 275 ? 51.319 3.566 33.532 1.00 33.12 275 PRO A N 1
ATOM 2180 C CA . PRO A 1 275 ? 50.085 2.781 33.300 1.00 33.12 275 PRO A CA 1
ATOM 2181 C C . PRO A 1 275 ? 49.940 1.681 34.392 1.00 33.12 275 PRO A C 1
ATOM 2183 O O . PRO A 1 275 ? 50.795 1.599 35.255 1.00 33.12 275 PRO A O 1
ATOM 2186 N N . HIS A 1 276 ? 48.936 0.795 34.344 1.00 24.38 276 HIS A N 1
ATOM 2187 C CA . HIS A 1 276 ? 49.158 -0.660 34.490 1.00 24.38 276 HIS A CA 1
ATOM 2188 C C . HIS A 1 276 ? 47.898 -1.456 34.118 1.00 24.38 276 HIS A C 1
ATOM 2190 O O . HIS A 1 276 ? 46.774 -1.077 34.433 1.00 24.38 276 HIS A O 1
ATOM 2196 N N . ALA A 1 277 ? 48.135 -2.545 33.393 1.00 21.55 277 ALA A N 1
ATOM 2197 C CA . ALA A 1 277 ? 47.191 -3.579 33.005 1.00 21.55 277 ALA A CA 1
ATOM 2198 C C . ALA A 1 277 ? 47.462 -4.862 33.821 1.00 21.55 277 ALA A C 1
ATOM 2200 O O . ALA A 1 277 ? 48.542 -4.974 34.401 1.00 21.55 277 ALA A O 1
ATOM 2201 N N . ILE A 1 278 ? 46.544 -5.838 33.691 1.00 22.86 278 ILE A N 1
ATOM 2202 C CA . ILE A 1 278 ? 46.665 -7.285 34.012 1.00 22.86 278 ILE A CA 1
ATOM 2203 C C . ILE A 1 278 ? 46.345 -7.611 35.490 1.00 22.86 278 ILE A C 1
ATOM 2205 O O . ILE A 1 278 ? 47.049 -7.165 36.385 1.00 22.86 278 ILE A O 1
ATOM 2209 N N . VAL A 1 279 ? 45.133 -8.104 35.802 1.00 23.59 279 VAL A N 1
ATOM 2210 C CA . VAL A 1 279 ? 44.649 -9.516 35.854 1.00 23.59 279 VAL A CA 1
ATOM 2211 C C . VAL A 1 279 ? 45.327 -10.358 36.944 1.00 23.59 279 VAL A C 1
ATOM 2213 O O . VAL A 1 279 ? 46.541 -10.523 36.921 1.00 23.59 279 VAL A O 1
ATOM 2216 N N . ASN A 1 280 ? 44.503 -10.861 37.874 1.00 21.58 280 ASN A N 1
ATOM 2217 C CA . ASN A 1 280 ? 44.416 -12.230 38.429 1.00 21.58 280 ASN A CA 1
ATOM 2218 C C . ASN A 1 280 ? 43.332 -12.179 39.537 1.00 21.58 280 ASN A C 1
ATOM 2220 O O . ASN A 1 280 ? 43.321 -11.237 40.325 1.00 21.58 280 ASN A O 1
ATOM 2224 N N . GLU A 1 281 ? 42.237 -12.950 39.463 1.00 22.48 281 GLU A N 1
ATOM 2225 C CA . GLU A 1 281 ? 42.124 -14.348 39.948 1.00 22.48 281 GLU A CA 1
ATOM 2226 C C . GLU A 1 281 ? 42.519 -14.432 41.438 1.00 22.48 281 GLU A C 1
ATOM 2228 O O . GLU A 1 281 ? 43.599 -13.987 41.802 1.00 22.48 281 GLU A O 1
ATOM 2233 N N . THR A 1 282 ? 41.702 -14.876 42.395 1.00 20.72 282 THR A N 1
ATOM 2234 C CA . THR A 1 282 ? 40.765 -16.014 42.468 1.00 20.72 282 THR A CA 1
ATOM 2235 C C . THR A 1 282 ? 39.895 -15.882 43.741 1.00 20.72 282 THR A C 1
ATOM 2237 O O . THR A 1 282 ? 40.320 -15.210 44.674 1.00 20.72 282 THR A O 1
ATOM 2240 N N . GLU A 1 283 ? 38.705 -16.512 43.735 1.00 21.91 283 GLU A N 1
ATOM 2241 C CA . GLU A 1 283 ? 38.124 -17.431 44.760 1.00 21.91 283 GLU A CA 1
ATOM 2242 C C . GLU A 1 283 ? 38.338 -17.111 46.266 1.00 21.91 283 GLU A C 1
ATOM 2244 O O . GLU A 1 283 ? 39.423 -16.756 46.696 1.00 21.91 283 GLU A O 1
ATOM 2249 N N . THR A 1 284 ? 37.395 -17.228 47.206 1.00 20.98 284 THR A N 1
ATOM 2250 C CA . THR A 1 284 ? 36.343 -18.233 47.467 1.00 20.98 284 THR A CA 1
ATOM 2251 C C . THR A 1 284 ? 35.641 -17.816 48.774 1.00 20.98 284 THR A C 1
ATOM 2253 O O . THR A 1 284 ? 36.285 -17.174 49.595 1.00 20.98 284 THR A O 1
ATOM 2256 N N . GLU A 1 285 ? 34.384 -18.260 48.950 1.00 20.89 285 GLU A N 1
ATOM 2257 C CA . GLU A 1 285 ? 33.731 -18.684 50.218 1.00 20.89 285 GLU A CA 1
ATOM 2258 C C . GLU A 1 285 ? 33.696 -17.688 51.399 1.00 20.89 285 GLU A C 1
ATOM 2260 O O . GLU A 1 285 ? 34.662 -17.037 51.754 1.00 20.89 285 GLU A O 1
ATOM 2265 N N . GLY A 1 286 ? 32.610 -17.467 52.126 1.00 21.41 286 GLY A N 1
ATOM 2266 C CA . GLY A 1 286 ? 31.516 -18.317 52.585 1.00 21.41 286 GLY A CA 1
ATOM 2267 C C . GLY A 1 286 ? 31.051 -17.607 53.868 1.00 21.41 286 GLY A C 1
ATOM 2268 O O . GLY A 1 286 ? 31.859 -17.216 54.700 1.00 21.41 286 GLY A O 1
ATOM 2269 N N . ASP A 1 287 ? 29.861 -17.033 53.847 1.00 21.16 287 ASP A N 1
ATOM 2270 C CA . ASP A 1 287 ? 28.669 -17.552 54.512 1.00 21.16 287 ASP A CA 1
ATOM 2271 C C . ASP A 1 287 ? 28.674 -17.489 56.058 1.00 21.16 287 ASP A C 1
ATOM 2273 O O . ASP A 1 287 ? 29.541 -18.023 56.744 1.00 21.16 287 ASP A O 1
ATOM 2277 N N . SER A 1 288 ? 27.568 -16.923 56.555 1.00 22.12 288 SER A N 1
ATOM 2278 C CA . SER A 1 288 ? 26.852 -17.234 57.802 1.00 22.12 288 SER A CA 1
ATOM 2279 C C . SER A 1 288 ? 26.931 -16.321 59.057 1.00 22.12 288 SER A C 1
ATOM 2281 O O . SER A 1 288 ? 27.869 -16.361 59.842 1.00 22.12 288 SER A O 1
ATOM 2283 N N . ARG A 1 289 ? 25.762 -15.670 59.292 1.00 23.78 289 ARG A N 1
ATOM 2284 C CA . ARG A 1 289 ? 24.953 -15.552 60.550 1.00 23.78 289 ARG A CA 1
ATOM 2285 C C . ARG A 1 289 ? 25.488 -14.625 61.663 1.00 23.78 289 ARG A C 1
ATOM 2287 O O . ARG A 1 289 ? 26.679 -14.555 61.883 1.00 23.78 289 ARG A O 1
ATOM 2294 N N . HIS A 1 290 ? 24.709 -13.902 62.478 1.00 24.67 290 HIS A N 1
ATOM 2295 C CA . HIS A 1 290 ? 23.274 -13.755 62.814 1.00 24.67 290 HIS A CA 1
ATOM 2296 C C . HIS A 1 290 ? 23.158 -12.421 63.612 1.00 24.67 290 HIS A C 1
ATOM 2298 O O . HIS A 1 290 ? 24.117 -12.059 64.281 1.00 24.67 290 HIS A O 1
ATOM 2304 N N . GLN A 1 291 ? 22.090 -11.617 63.541 1.00 25.41 291 GLN A N 1
ATOM 2305 C CA . GLN A 1 291 ? 20.940 -11.575 64.479 1.00 25.41 291 GLN A CA 1
ATOM 2306 C C . GLN A 1 291 ? 19.987 -10.474 63.949 1.00 25.41 291 GLN A C 1
ATOM 2308 O O . GLN A 1 291 ? 20.437 -9.372 63.662 1.00 25.41 291 GLN A O 1
ATOM 2313 N N . GLN A 1 292 ? 18.767 -10.786 63.499 1.00 24.12 292 GLN A N 1
ATOM 2314 C CA . GLN A 1 292 ? 17.502 -10.786 64.259 1.00 24.12 292 GLN A CA 1
ATOM 2315 C C . GLN A 1 292 ? 17.198 -9.495 65.039 1.00 24.12 292 GLN A C 1
ATOM 2317 O O . GLN A 1 292 ? 17.700 -9.318 66.136 1.00 24.12 292 GLN A O 1
ATOM 2322 N N . GLU A 1 293 ? 16.255 -8.694 64.528 1.00 25.02 293 GLU A N 1
ATOM 2323 C CA . GLU A 1 293 ? 14.997 -8.407 65.237 1.00 25.02 293 GLU A CA 1
ATOM 2324 C C . GLU A 1 293 ? 13.904 -7.937 64.261 1.00 25.02 293 GLU A C 1
ATOM 2326 O O . GLU A 1 293 ? 14.169 -7.263 63.267 1.00 25.02 293 GLU A O 1
ATOM 2331 N N . GLY A 1 294 ? 12.681 -8.426 64.479 1.00 23.17 294 GLY A N 1
ATOM 2332 C CA . GLY A 1 294 ? 11.616 -8.468 63.482 1.00 23.17 294 GLY A CA 1
ATOM 2333 C C . GLY A 1 294 ? 10.596 -7.335 63.548 1.00 23.17 294 GLY A C 1
ATOM 2334 O O . GLY A 1 294 ? 10.431 -6.657 64.552 1.00 23.17 294 GLY A O 1
ATOM 2335 N N . THR A 1 295 ? 9.817 -7.218 62.474 1.00 24.58 295 THR A N 1
ATOM 2336 C CA . THR A 1 295 ? 8.367 -6.973 62.524 1.00 24.58 295 THR A CA 1
ATOM 2337 C C . THR A 1 295 ? 7.754 -7.373 61.181 1.00 24.58 295 THR A C 1
ATOM 2339 O O . THR A 1 295 ? 8.067 -6.833 60.125 1.00 24.58 295 THR A O 1
ATOM 2342 N N . ASN A 1 296 ? 6.876 -8.373 61.230 1.00 25.86 296 ASN A N 1
ATOM 2343 C CA . ASN A 1 296 ? 6.013 -8.784 60.129 1.00 25.86 296 ASN A CA 1
ATOM 2344 C C . ASN A 1 296 ? 5.129 -7.619 59.658 1.00 25.86 296 ASN A C 1
ATOM 2346 O O . ASN A 1 296 ? 4.464 -7.006 60.493 1.00 25.86 296 ASN A O 1
ATOM 2350 N N . LYS A 1 297 ? 5.008 -7.433 58.335 1.00 26.45 297 LYS A N 1
ATOM 2351 C CA . LYS A 1 297 ? 3.714 -7.319 57.627 1.00 26.45 297 LYS A CA 1
ATOM 2352 C C . LYS A 1 297 ? 3.893 -7.304 56.099 1.00 26.45 297 LYS A C 1
ATOM 2354 O O . LYS A 1 297 ? 4.218 -6.294 55.492 1.00 26.45 297 LYS A O 1
ATOM 2359 N N . SER A 1 298 ? 3.626 -8.476 55.518 1.00 27.89 298 SER A N 1
ATOM 2360 C CA . SER A 1 298 ? 3.016 -8.716 54.201 1.00 27.89 298 SER A CA 1
ATOM 2361 C C . SER A 1 298 ? 3.543 -7.934 52.990 1.00 27.89 298 SER A C 1
ATOM 2363 O O . SER A 1 298 ? 3.002 -6.895 52.609 1.00 27.89 298 SER A O 1
ATOM 2365 N N . ALA A 1 299 ? 4.469 -8.564 52.269 1.00 27.19 299 ALA A N 1
ATOM 2366 C CA . ALA A 1 299 ? 4.531 -8.448 50.820 1.00 27.19 299 ALA A CA 1
ATOM 2367 C C . ALA A 1 299 ? 3.212 -8.974 50.227 1.00 27.19 299 ALA A C 1
ATOM 2369 O O . ALA A 1 299 ? 2.986 -10.180 50.136 1.00 27.19 299 ALA A O 1
ATOM 2370 N N . ILE A 1 300 ? 2.310 -8.068 49.852 1.00 30.31 300 ILE A N 1
ATOM 2371 C CA . ILE A 1 300 ? 1.180 -8.414 48.995 1.00 30.31 300 ILE A CA 1
ATOM 2372 C C . ILE A 1 300 ? 1.746 -8.494 47.574 1.00 30.31 300 ILE A C 1
ATOM 2374 O O . ILE A 1 300 ? 1.909 -7.470 46.912 1.00 30.31 300 ILE A O 1
ATOM 2378 N N . MET A 1 301 ? 2.033 -9.708 47.087 1.00 28.31 301 MET A N 1
ATOM 2379 C CA . MET A 1 301 ? 1.921 -9.973 45.651 1.00 28.31 301 MET A CA 1
ATOM 2380 C C . MET A 1 301 ? 0.485 -9.608 45.264 1.00 28.31 301 MET A C 1
ATOM 2382 O O . MET A 1 301 ? -0.449 -10.363 45.535 1.00 28.31 301 MET A O 1
ATOM 2386 N N . ARG A 1 302 ? 0.273 -8.421 44.688 1.00 29.80 302 ARG A N 1
ATOM 2387 C CA . ARG A 1 302 ? -1.023 -8.084 44.100 1.00 29.80 302 ARG A CA 1
ATOM 2388 C C . ARG A 1 302 ? -1.172 -8.914 42.834 1.00 29.80 302 ARG A C 1
ATOM 2390 O O . ARG A 1 302 ? -0.598 -8.584 41.801 1.00 29.80 302 ARG A O 1
ATOM 2397 N N . ALA A 1 303 ? -1.944 -9.990 42.932 1.00 30.81 303 ALA A N 1
ATOM 2398 C CA . ALA A 1 303 ? -2.539 -10.620 41.770 1.00 30.81 303 ALA A CA 1
ATOM 2399 C C . ALA A 1 303 ? -3.296 -9.540 40.978 1.00 30.81 303 ALA A C 1
ATOM 2401 O O . ALA A 1 303 ? -4.157 -8.849 41.529 1.00 30.81 303 ALA A O 1
ATOM 2402 N N . LEU A 1 304 ? -2.930 -9.363 39.706 1.00 37.69 304 LEU A N 1
ATOM 2403 C CA . LEU A 1 304 ? -3.711 -8.590 38.742 1.00 37.69 304 LEU A CA 1
ATOM 2404 C C . LEU A 1 304 ? -5.161 -9.091 38.791 1.00 37.69 304 LEU A C 1
ATOM 2406 O O . LEU A 1 304 ? -5.391 -10.297 38.701 1.00 37.69 304 LEU A O 1
ATOM 2410 N N . GLN A 1 305 ? -6.134 -8.187 38.937 1.00 45.75 305 GLN A N 1
ATOM 2411 C CA . GLN A 1 305 ? -7.532 -8.561 38.723 1.00 45.75 305 GLN A CA 1
ATOM 2412 C C . GLN A 1 305 ? -7.685 -9.129 37.298 1.00 45.75 305 GLN A C 1
ATOM 2414 O O . GLN A 1 305 ? -7.044 -8.611 36.375 1.00 45.75 305 GLN A O 1
ATOM 2419 N N . PRO A 1 306 ? -8.495 -10.187 37.101 1.00 53.47 306 PRO A N 1
ATOM 2420 C CA . PRO A 1 306 ? -8.799 -10.693 35.766 1.00 53.47 306 PRO A CA 1
ATOM 2421 C C . PRO A 1 306 ? -9.391 -9.563 34.915 1.00 53.47 306 PRO A C 1
ATOM 2423 O O . PRO A 1 306 ? -10.144 -8.734 35.428 1.00 53.47 306 PRO A O 1
ATOM 2426 N N . ALA A 1 307 ? -9.010 -9.496 33.635 1.00 61.69 307 ALA A N 1
ATOM 2427 C CA . ALA A 1 307 ? -9.479 -8.454 32.724 1.00 61.69 307 ALA A CA 1
ATOM 2428 C C . ALA A 1 307 ? -11.015 -8.376 32.746 1.00 61.69 307 ALA A C 1
ATOM 2430 O O . ALA A 1 307 ? -11.692 -9.400 32.638 1.00 61.69 307 ALA A O 1
ATOM 2431 N N . LEU A 1 308 ? -11.563 -7.166 32.898 1.00 74.69 308 LEU A N 1
ATOM 2432 C CA . LEU A 1 308 ? -13.008 -6.948 32.932 1.00 74.69 308 LEU A CA 1
ATOM 2433 C C . LEU A 1 308 ? -13.610 -7.386 31.590 1.00 74.69 308 LEU A C 1
ATOM 2435 O O . LEU A 1 308 ? -13.213 -6.865 30.547 1.00 74.69 308 LEU A O 1
ATOM 2439 N N . GLN A 1 309 ? -14.553 -8.329 31.603 1.00 82.75 309 GLN A N 1
ATOM 2440 C CA . GLN A 1 309 ? -15.245 -8.749 30.386 1.00 82.75 309 GLN A CA 1
ATOM 2441 C C . GLN A 1 309 ? -16.293 -7.703 29.999 1.00 82.75 309 GLN A C 1
ATOM 2443 O O . GLN A 1 309 ? -17.248 -7.459 30.737 1.00 82.75 309 GLN A O 1
ATOM 2448 N N . LEU A 1 310 ? -16.107 -7.074 28.841 1.00 84.94 310 LEU A N 1
ATOM 2449 C CA . LEU A 1 310 ? -17.026 -6.074 28.313 1.00 84.94 310 LEU A CA 1
ATOM 2450 C C . LEU A 1 310 ? -18.095 -6.738 27.447 1.00 84.94 310 LEU A C 1
ATOM 2452 O O . LEU A 1 310 ? -17.796 -7.538 26.559 1.00 84.94 310 LEU A O 1
ATOM 2456 N N . CYS A 1 311 ? -19.348 -6.350 27.669 1.00 84.56 311 CYS A N 1
ATOM 2457 C CA . CYS A 1 311 ? -20.448 -6.708 26.782 1.00 84.56 311 CYS A CA 1
ATOM 2458 C C . CYS A 1 311 ? -20.564 -5.671 25.652 1.00 84.56 311 CYS A C 1
ATOM 2460 O O . CYS A 1 311 ? -20.475 -4.469 25.927 1.00 84.56 311 CYS A O 1
ATOM 2462 N N . PRO A 1 312 ? -20.764 -6.099 24.395 1.00 87.62 312 PRO A N 1
ATOM 2463 C CA . PRO A 1 312 ? -20.994 -5.173 23.294 1.00 87.62 312 PRO A CA 1
ATOM 2464 C C . PRO A 1 312 ? -22.351 -4.477 23.454 1.00 87.62 312 PRO A C 1
ATOM 2466 O O . PRO A 1 312 ? -23.337 -5.095 23.849 1.00 87.62 312 PRO A O 1
ATOM 2469 N N . MET A 1 313 ? -22.414 -3.193 23.106 1.00 87.62 313 MET A N 1
ATOM 2470 C CA . MET A 1 313 ? -23.666 -2.435 22.994 1.00 87.62 313 MET A CA 1
ATOM 2471 C C . MET A 1 313 ? -24.541 -2.959 21.858 1.00 87.62 313 MET A C 1
ATOM 2473 O O . MET A 1 313 ? -25.766 -2.952 21.945 1.00 87.62 313 MET A O 1
ATOM 2477 N N . ALA A 1 314 ? -23.896 -3.371 20.771 1.00 84.50 314 ALA A N 1
ATOM 2478 C CA . ALA A 1 314 ? -24.535 -3.961 19.614 1.00 84.50 314 ALA A CA 1
ATOM 2479 C C . ALA A 1 314 ? -23.575 -4.922 18.933 1.00 84.50 314 ALA A C 1
ATOM 2481 O O . ALA A 1 314 ? -22.372 -4.664 18.854 1.00 84.50 314 ALA A O 1
ATOM 2482 N N . VAL A 1 315 ? -24.149 -5.992 18.395 1.00 83.25 315 VAL A N 1
ATOM 2483 C CA . VAL A 1 315 ? -23.482 -6.903 17.473 1.00 83.25 315 VAL A CA 1
ATOM 2484 C C . VAL A 1 315 ? -24.277 -6.895 16.175 1.00 83.25 315 VAL A C 1
ATOM 2486 O O . VAL A 1 315 ? -25.507 -6.993 16.188 1.00 83.25 315 VAL A O 1
ATOM 2489 N N . LYS A 1 316 ? -23.586 -6.712 15.055 1.00 80.06 316 LYS A N 1
ATOM 2490 C CA . LYS A 1 316 ? -24.153 -6.695 13.704 1.00 80.06 316 LYS A CA 1
ATOM 2491 C C . LYS A 1 316 ? -23.312 -7.592 12.804 1.00 80.06 316 LYS A C 1
ATOM 2493 O O . LYS A 1 316 ? -22.121 -7.767 13.033 1.00 80.06 316 LYS A O 1
ATOM 2498 N N . THR A 1 317 ? -23.912 -8.125 11.752 1.00 71.69 317 THR A N 1
ATOM 2499 C CA . THR A 1 317 ? -23.195 -8.881 10.720 1.00 71.69 317 THR A CA 1
ATOM 2500 C C . THR A 1 317 ? -22.710 -7.942 9.620 1.00 71.69 317 THR A C 1
ATOM 2502 O O . THR A 1 317 ? -23.495 -7.200 9.025 1.00 71.69 317 THR A O 1
ATOM 2505 N N . ALA A 1 318 ? -21.410 -7.971 9.344 1.00 63.50 318 ALA A N 1
ATOM 2506 C CA . ALA A 1 318 ? -20.728 -7.100 8.399 1.00 63.50 318 ALA A CA 1
ATOM 2507 C C . ALA A 1 318 ? -19.664 -7.878 7.608 1.00 63.50 318 ALA A C 1
ATOM 2509 O O . ALA A 1 318 ? -18.561 -8.110 8.094 1.00 63.50 318 ALA A O 1
ATOM 2510 N N . TYR A 1 319 ? -19.987 -8.243 6.362 1.00 61.84 319 TYR A N 1
ATOM 2511 C CA . TYR A 1 319 ? -19.065 -8.888 5.417 1.00 61.84 319 TYR A CA 1
ATOM 2512 C C . TYR A 1 319 ? -17.999 -7.899 4.923 1.00 61.84 319 TYR A C 1
ATOM 2514 O O . TYR A 1 319 ? -18.161 -7.260 3.882 1.00 61.84 319 TYR A O 1
ATOM 2522 N N . LEU A 1 320 ? -16.940 -7.730 5.704 1.00 62.09 320 LEU A N 1
ATOM 2523 C CA . LEU A 1 320 ? -15.832 -6.825 5.409 1.00 62.09 320 LEU A CA 1
ATOM 2524 C C . LEU A 1 320 ? -14.792 -7.480 4.492 1.00 62.09 320 LEU A C 1
ATOM 2526 O O . LEU A 1 320 ? -14.535 -8.679 4.581 1.00 62.09 320 LEU A O 1
ATOM 2530 N N . SER A 1 321 ? -14.199 -6.688 3.594 1.00 54.22 321 SER A N 1
ATOM 2531 C CA . SER A 1 321 ? -12.937 -7.056 2.937 1.00 54.22 321 SER A CA 1
ATOM 2532 C C . SER A 1 321 ? -11.774 -6.685 3.842 1.00 54.22 321 SER A C 1
ATOM 2534 O O . SER A 1 321 ? -11.841 -5.689 4.551 1.00 54.22 321 SER A O 1
ATOM 2536 N N . SER A 1 322 ? -10.699 -7.465 3.742 1.00 52.53 322 SER A N 1
ATOM 2537 C CA . SER A 1 322 ? -9.443 -7.331 4.484 1.00 52.53 322 SER A CA 1
ATOM 2538 C C . SER A 1 322 ? -8.556 -6.183 3.952 1.00 52.53 322 SER A C 1
ATOM 2540 O O . SER A 1 322 ? -7.569 -6.413 3.244 1.00 52.53 322 SER A O 1
ATOM 2542 N N . PRO A 1 323 ? -8.943 -4.916 4.173 1.00 57.69 323 PRO A N 1
ATOM 2543 C CA . PRO A 1 323 ? -7.984 -3.945 4.701 1.00 57.69 323 PRO A CA 1
ATOM 2544 C C . PRO A 1 323 ? -8.467 -3.221 5.969 1.00 57.69 323 PRO A C 1
ATOM 2546 O O . PRO A 1 323 ? -9.638 -2.883 6.132 1.00 57.69 323 PRO A O 1
ATOM 2549 N N . CYS A 1 324 ? -7.506 -2.884 6.833 1.00 59.75 324 CYS A N 1
ATOM 2550 C CA . CYS A 1 324 ? -7.706 -2.287 8.158 1.00 59.75 324 CYS A CA 1
ATOM 2551 C C . CYS A 1 324 ? -8.442 -0.942 8.190 1.00 59.75 324 CYS A C 1
ATOM 2553 O O . CYS A 1 324 ? -8.936 -0.548 9.241 1.00 59.75 324 CYS A O 1
ATOM 2555 N N . SER A 1 325 ? -8.494 -0.217 7.070 1.00 72.56 325 SER A N 1
ATOM 2556 C CA . SER A 1 325 ? -9.128 1.102 6.972 1.00 72.56 325 SER A CA 1
ATOM 2557 C C . SER A 1 325 ? -10.565 1.053 6.431 1.00 72.56 325 SER A C 1
ATOM 2559 O O . SER A 1 325 ? -11.162 2.099 6.193 1.00 72.56 325 SER A O 1
ATOM 2561 N N . THR A 1 326 ? -11.145 -0.145 6.271 1.00 84.44 326 THR A N 1
ATOM 2562 C CA . THR A 1 326 ? -12.567 -0.343 5.912 1.00 84.44 326 THR A CA 1
ATOM 2563 C C . THR A 1 326 ? -13.526 -0.247 7.094 1.00 84.44 326 THR A C 1
ATOM 2565 O O . THR A 1 326 ? -14.742 -0.231 6.903 1.00 84.44 326 THR A O 1
ATOM 2568 N N . LEU A 1 327 ? -12.995 -0.175 8.314 1.00 89.19 327 LEU A N 1
ATOM 2569 C CA . LEU A 1 327 ? -13.755 0.089 9.526 1.00 89.19 327 LEU A CA 1
ATOM 2570 C C . LEU A 1 327 ? -13.339 1.450 10.079 1.00 89.19 327 LEU A C 1
ATOM 2572 O O . LEU A 1 327 ? -12.198 1.626 10.509 1.00 89.19 327 LEU A O 1
ATOM 2576 N N . LEU A 1 328 ? -14.272 2.399 10.113 1.00 90.75 328 LEU A N 1
ATOM 2577 C CA . LEU A 1 328 ? -14.018 3.735 10.640 1.00 90.75 328 LEU A CA 1
ATOM 2578 C C . LEU A 1 328 ? -15.112 4.150 11.621 1.00 90.75 328 LEU A C 1
ATOM 2580 O O . LEU A 1 328 ? -16.287 4.230 11.270 1.00 90.75 328 LEU A O 1
ATOM 2584 N N . LEU A 1 329 ? -14.712 4.452 12.853 1.00 91.62 329 LEU A N 1
ATOM 2585 C CA . LEU A 1 329 ? -15.505 5.244 13.780 1.00 91.62 329 LEU A CA 1
ATOM 2586 C C . LEU A 1 329 ? -15.101 6.705 13.644 1.00 91.62 329 LEU A C 1
ATOM 2588 O O . LEU A 1 329 ? -13.944 7.056 13.866 1.00 91.62 329 LEU A O 1
ATOM 2592 N N . SER A 1 330 ? -16.059 7.558 13.302 1.00 90.00 330 SER A N 1
ATOM 2593 C CA . SER A 1 330 ? -15.820 8.994 13.228 1.00 90.00 330 SER A CA 1
ATOM 2594 C C . SER A 1 330 ? -16.995 9.780 13.786 1.00 90.00 330 SER A C 1
ATOM 2596 O O . SER A 1 330 ? -18.143 9.327 13.770 1.00 90.00 330 SER A O 1
ATOM 2598 N N . LYS A 1 331 ? -16.689 10.975 14.288 1.00 87.56 331 LYS A N 1
ATOM 2599 C CA . LYS A 1 331 ? -17.687 11.959 14.682 1.00 87.56 331 LYS A CA 1
ATOM 2600 C C . LYS A 1 331 ? -18.013 12.819 13.464 1.00 87.56 331 LYS A C 1
ATOM 2602 O O . LYS A 1 331 ? -17.146 13.531 12.965 1.00 87.56 331 LYS A O 1
ATOM 2607 N N . ILE A 1 332 ? -19.251 12.735 12.999 1.00 83.88 332 ILE A N 1
ATOM 2608 C CA . ILE A 1 332 ? -19.792 13.555 11.917 1.00 83.88 332 ILE A CA 1
ATOM 2609 C C . ILE A 1 332 ? -20.769 14.523 12.577 1.00 83.88 332 ILE A C 1
ATOM 2611 O O . ILE A 1 332 ? -21.794 14.116 13.122 1.00 83.88 332 ILE A O 1
ATOM 2615 N N . GLU A 1 333 ? -20.395 15.802 12.599 1.00 81.38 333 GLU A N 1
ATOM 2616 C CA . GLU A 1 333 ? -21.120 16.859 13.311 1.00 81.38 333 GLU A CA 1
ATOM 2617 C C . GLU A 1 333 ? -21.320 16.526 14.806 1.00 81.38 333 GLU A C 1
ATOM 2619 O O . GLU A 1 333 ? -20.355 16.519 15.577 1.00 81.38 333 GLU A O 1
ATOM 2624 N N . GLN A 1 334 ? -22.553 16.254 15.242 1.00 78.25 334 GLN A N 1
ATOM 2625 C CA . GLN A 1 334 ? -22.872 15.913 16.634 1.00 78.25 334 GLN A CA 1
ATOM 2626 C C . GLN A 1 334 ? -22.950 14.406 16.898 1.00 78.25 334 GLN A C 1
ATOM 2628 O O . GLN A 1 334 ? -22.995 14.001 18.058 1.00 78.25 334 GLN A O 1
ATOM 2633 N N . HIS A 1 335 ? -22.901 13.581 15.855 1.00 83.81 335 HIS A N 1
ATOM 2634 C CA . HIS A 1 335 ? -23.183 12.155 15.946 1.00 83.81 335 HIS A CA 1
ATOM 2635 C C . HIS A 1 335 ? -21.934 11.316 15.714 1.00 83.81 335 HIS A C 1
ATOM 2637 O O . HIS A 1 335 ? -21.066 11.655 14.909 1.00 83.81 335 HIS A O 1
ATOM 2643 N N . VAL A 1 336 ? -21.849 10.182 16.405 1.00 89.00 336 VAL A N 1
ATOM 2644 C CA . VAL A 1 336 ? -20.812 9.184 16.134 1.00 89.00 336 VAL A CA 1
ATOM 2645 C C . VAL A 1 336 ? -21.386 8.128 15.203 1.00 89.00 336 VAL A C 1
ATOM 2647 O O . VAL A 1 336 ? -22.415 7.517 15.498 1.00 89.00 336 VAL A O 1
ATOM 2650 N N . VAL A 1 337 ? -20.714 7.907 14.077 1.00 89.81 337 VAL A N 1
ATOM 2651 C CA . VAL A 1 337 ? -21.138 6.955 13.050 1.00 89.81 337 VAL A CA 1
ATOM 2652 C C . VAL A 1 337 ? -20.048 5.909 12.857 1.00 89.81 337 VAL A C 1
ATOM 2654 O O . VAL A 1 337 ? -18.867 6.231 12.723 1.00 89.81 337 VAL A O 1
ATOM 2657 N N . CYS A 1 338 ? -20.456 4.642 12.854 1.00 90.62 338 CYS A N 1
ATOM 2658 C CA . CYS A 1 338 ? -19.619 3.519 12.465 1.00 90.62 338 CYS A CA 1
ATOM 2659 C C . CYS A 1 338 ? -19.823 3.222 10.983 1.00 90.62 338 CYS A C 1
ATOM 2661 O O . CYS A 1 338 ? -20.939 2.951 10.542 1.00 90.62 338 CYS A O 1
ATOM 2663 N N . ILE A 1 339 ? -18.737 3.292 10.226 1.00 90.44 339 ILE A N 1
ATOM 2664 C CA . ILE A 1 339 ? -18.716 3.157 8.776 1.00 90.44 339 ILE A CA 1
ATOM 2665 C C . ILE A 1 339 ? -17.981 1.869 8.435 1.00 90.44 339 ILE A C 1
ATOM 2667 O O . ILE A 1 339 ? -16.899 1.595 8.962 1.00 90.44 339 ILE A O 1
ATOM 2671 N N . VAL A 1 340 ? -18.604 1.074 7.573 1.00 90.06 340 VAL A N 1
ATOM 2672 C CA . VAL A 1 340 ? -18.196 -0.293 7.255 1.00 90.06 340 VAL A CA 1
ATOM 2673 C C . VAL A 1 340 ? -18.230 -0.476 5.742 1.00 90.06 340 VAL A C 1
ATOM 2675 O O . VAL A 1 340 ? -19.281 -0.319 5.122 1.00 90.06 340 VAL A O 1
ATOM 2678 N N . GLY A 1 341 ? -17.090 -0.829 5.152 1.00 89.25 341 GLY A N 1
ATOM 2679 C CA . GLY A 1 341 ? -16.934 -1.042 3.711 1.00 89.25 341 GLY A CA 1
ATOM 2680 C C . GLY A 1 341 ? -16.873 -2.519 3.344 1.00 89.25 341 GLY A C 1
ATOM 2681 O O . GLY A 1 341 ? -15.966 -3.233 3.762 1.00 89.25 341 GLY A O 1
ATOM 2682 N N . LYS A 1 342 ? -17.829 -2.995 2.550 1.00 86.56 342 LYS A N 1
ATOM 2683 C CA . LYS A 1 342 ? -17.918 -4.406 2.168 1.00 86.56 342 LYS A CA 1
ATOM 2684 C C . LYS A 1 342 ? -17.061 -4.757 0.949 1.00 86.56 342 LYS A C 1
ATOM 2686 O O . LYS A 1 342 ? -16.728 -3.911 0.117 1.00 86.56 342 LYS A O 1
ATOM 2691 N N . THR A 1 343 ? -16.821 -6.060 0.792 1.00 84.31 343 THR A N 1
ATOM 2692 C CA . THR A 1 343 ? -16.168 -6.665 -0.385 1.00 84.31 343 THR A CA 1
ATOM 2693 C C . THR A 1 343 ? -16.907 -6.401 -1.697 1.00 84.31 343 THR A C 1
ATOM 2695 O O . THR A 1 343 ? -16.294 -6.386 -2.755 1.00 84.31 343 THR A O 1
ATOM 2698 N N . ASN A 1 344 ? -18.222 -6.207 -1.647 1.00 85.00 344 ASN A N 1
ATOM 2699 C CA . ASN A 1 344 ? -19.066 -5.981 -2.818 1.00 85.00 344 ASN A CA 1
ATOM 2700 C C . ASN A 1 344 ? -19.257 -4.489 -3.152 1.00 85.00 344 ASN A C 1
ATOM 2702 O O . ASN A 1 344 ? -20.206 -4.158 -3.853 1.00 85.00 344 ASN A O 1
ATOM 2706 N N . GLY A 1 345 ? -18.421 -3.603 -2.596 1.00 86.38 345 GLY A N 1
ATOM 2707 C CA . GLY A 1 345 ? -18.473 -2.157 -2.840 1.00 86.38 345 GLY A CA 1
ATOM 2708 C C . GLY A 1 345 ? -19.539 -1.400 -2.043 1.00 86.38 345 GLY A C 1
ATOM 2709 O O . GLY A 1 345 ? -19.637 -0.180 -2.130 1.00 86.38 345 GLY A O 1
ATOM 2710 N N . GLN A 1 346 ? -20.326 -2.091 -1.218 1.00 88.25 346 GLN A N 1
ATOM 2711 C CA . GLN A 1 346 ? -21.353 -1.435 -0.410 1.00 88.25 346 GLN A CA 1
ATOM 2712 C C . GLN A 1 346 ? -20.751 -0.789 0.831 1.00 88.25 346 GLN A C 1
ATOM 2714 O O . GLN A 1 346 ? -19.935 -1.398 1.528 1.00 88.25 346 GLN A O 1
ATOM 2719 N N . ILE A 1 347 ? -21.243 0.396 1.172 1.00 89.50 347 ILE A N 1
ATOM 2720 C CA . ILE A 1 347 ? -20.906 1.081 2.418 1.00 89.50 347 ILE A CA 1
ATOM 2721 C C . ILE A 1 347 ? -22.128 1.041 3.324 1.00 89.50 347 ILE A C 1
ATOM 2723 O O . ILE A 1 347 ? -23.231 1.397 2.907 1.00 89.50 347 ILE A O 1
ATOM 2727 N N . LEU A 1 348 ? -21.935 0.603 4.565 1.00 88.06 348 LEU A N 1
ATOM 2728 C CA . LEU A 1 348 ? -22.948 0.654 5.612 1.00 88.06 348 LEU A CA 1
ATOM 2729 C C . LEU A 1 348 ? -22.559 1.693 6.657 1.00 88.06 348 LEU A C 1
ATOM 2731 O O . LEU A 1 348 ? -21.420 1.711 7.124 1.00 88.06 348 LEU A O 1
ATOM 2735 N N . LEU A 1 349 ? -23.527 2.517 7.045 1.00 88.06 349 LEU A N 1
ATOM 2736 C CA . LEU A 1 349 ? -23.379 3.518 8.089 1.00 88.06 349 LEU A CA 1
ATOM 2737 C C . LEU A 1 349 ? -24.321 3.182 9.244 1.00 88.06 349 LEU A C 1
ATOM 2739 O O . LEU A 1 349 ? -25.539 3.109 9.068 1.00 88.06 349 LEU A O 1
ATOM 2743 N N . PHE A 1 350 ? -23.740 2.998 10.426 1.00 87.00 350 PHE A N 1
ATOM 2744 C CA . PHE A 1 350 ? -24.436 2.713 11.673 1.00 87.00 350 PHE A CA 1
ATOM 2745 C C . PHE A 1 350 ? -24.243 3.886 12.645 1.00 87.00 350 PHE A C 1
ATOM 2747 O O . PHE A 1 350 ? -23.187 3.988 13.277 1.00 87.00 350 PHE A O 1
ATOM 2754 N N . PRO A 1 351 ? -25.222 4.792 12.791 1.00 87.50 351 PRO A N 1
ATOM 2755 C CA . PRO A 1 351 ? -25.180 5.811 13.830 1.00 87.50 351 PRO A CA 1
ATOM 2756 C C . PRO A 1 351 ? -25.284 5.154 15.213 1.00 87.50 351 PRO A C 1
ATOM 2758 O O . PRO A 1 351 ? -26.208 4.383 15.477 1.00 87.50 351 PRO A O 1
ATOM 2761 N N . ILE A 1 352 ? -24.349 5.471 16.112 1.00 85.25 352 ILE A N 1
ATOM 2762 C CA . ILE A 1 352 ? -24.305 4.884 17.463 1.00 85.25 352 ILE A CA 1
ATOM 2763 C C . ILE A 1 352 ? -25.537 5.289 18.283 1.00 85.25 352 ILE A C 1
ATOM 2765 O O . ILE A 1 352 ? -26.056 4.482 19.049 1.00 85.25 352 ILE A O 1
ATOM 2769 N N . ASP A 1 353 ? -26.064 6.495 18.068 1.00 81.12 353 ASP A N 1
ATOM 2770 C CA . ASP A 1 353 ? -27.250 6.991 18.778 1.00 81.12 353 ASP A CA 1
ATOM 2771 C C . ASP A 1 353 ? -28.538 6.253 18.369 1.00 81.12 353 ASP A C 1
ATOM 2773 O O . ASP A 1 353 ? -29.517 6.220 19.115 1.00 81.12 353 ASP A O 1
ATOM 2777 N N . ARG A 1 354 ? -28.553 5.641 17.174 1.00 76.81 354 ARG A N 1
ATOM 2778 C CA . ARG A 1 354 ? -29.689 4.888 16.623 1.00 76.81 354 ARG A CA 1
ATOM 2779 C C . ARG A 1 354 ? -29.210 3.613 15.938 1.00 76.81 354 ARG A C 1
ATOM 2781 O O . ARG A 1 354 ? -29.339 3.460 14.730 1.00 76.81 354 ARG A O 1
ATOM 2788 N N . LEU A 1 355 ? -28.757 2.643 16.729 1.00 72.69 355 LEU A N 1
ATOM 2789 C CA . LEU A 1 355 ? -28.235 1.344 16.263 1.00 72.69 355 LEU A CA 1
ATOM 2790 C C . LEU A 1 355 ? -29.209 0.505 15.398 1.00 72.69 355 LEU A C 1
ATOM 2792 O O . LEU A 1 355 ? -28.822 -0.527 14.838 1.00 72.69 355 LEU A O 1
ATOM 2796 N N . GLY A 1 356 ? -30.485 0.897 15.322 1.00 64.88 356 GLY A N 1
ATOM 2797 C CA . GLY A 1 356 ? -31.488 0.313 14.427 1.00 64.88 356 GLY A CA 1
ATOM 2798 C C . GLY A 1 356 ? -31.530 0.932 13.024 1.00 64.88 356 GLY A C 1
ATOM 2799 O O . GLY A 1 356 ? -31.984 0.266 12.099 1.00 64.88 356 GLY A O 1
ATOM 2800 N N . ALA A 1 357 ? -31.052 2.167 12.850 1.00 68.56 357 ALA A N 1
ATOM 2801 C CA . ALA A 1 357 ? -30.988 2.834 11.555 1.00 68.56 357 ALA A CA 1
ATOM 2802 C C . ALA A 1 357 ? -29.717 2.404 10.814 1.00 68.56 357 ALA A C 1
ATOM 2804 O O . ALA A 1 357 ? -28.636 2.367 11.399 1.00 68.56 357 ALA A O 1
ATOM 2805 N N . VAL A 1 358 ? -29.850 2.061 9.534 1.00 78.19 358 VAL A N 1
ATOM 2806 C CA . VAL A 1 358 ? -28.719 1.701 8.674 1.00 78.19 358 VAL A CA 1
ATOM 2807 C C . VAL A 1 358 ? -28.876 2.450 7.367 1.00 78.19 358 VAL A C 1
ATOM 2809 O O . VAL A 1 358 ? -29.826 2.195 6.628 1.00 78.19 358 VAL A O 1
ATOM 2812 N N . SER A 1 359 ? -27.938 3.347 7.081 1.00 80.94 359 SER A N 1
ATOM 2813 C CA . SER A 1 359 ? -27.841 3.959 5.757 1.00 80.94 359 SER A CA 1
ATOM 2814 C C . SER A 1 359 ? -26.891 3.134 4.901 1.00 80.94 359 SER A C 1
ATOM 2816 O O . SER A 1 359 ? -25.900 2.586 5.395 1.00 80.94 359 SER A O 1
ATOM 2818 N N . ARG A 1 360 ? -27.213 3.017 3.616 1.00 84.06 360 ARG A N 1
ATOM 2819 C CA . ARG A 1 360 ? -26.466 2.200 2.665 1.00 84.06 360 ARG A CA 1
ATOM 2820 C C . ARG A 1 360 ? -26.141 3.013 1.425 1.00 84.06 360 ARG A C 1
ATOM 2822 O O . ARG A 1 360 ? -27.005 3.721 0.919 1.00 84.06 360 ARG A O 1
ATOM 2829 N N . VAL A 1 361 ? -24.910 2.867 0.949 1.00 84.44 361 VAL A N 1
ATOM 2830 C CA . VAL A 1 361 ? -24.438 3.429 -0.319 1.00 84.44 361 VAL A CA 1
ATOM 2831 C C . VAL A 1 361 ? -23.967 2.278 -1.199 1.00 84.44 361 VAL A C 1
ATOM 2833 O O . VAL A 1 361 ? -23.157 1.459 -0.762 1.00 84.44 361 VAL A O 1
ATOM 2836 N N . ASP A 1 362 ? -24.487 2.221 -2.423 1.00 82.69 362 ASP A N 1
ATOM 2837 C CA . ASP A 1 362 ? -24.276 1.141 -3.397 1.00 82.69 362 ASP A CA 1
ATOM 2838 C C . ASP A 1 362 ? -23.664 1.677 -4.697 1.00 82.69 362 ASP A C 1
ATOM 2840 O O . ASP A 1 362 ? -24.162 1.425 -5.790 1.00 82.69 362 ASP A O 1
ATOM 2844 N N . GLU A 1 363 ? -22.608 2.474 -4.580 1.00 82.94 363 GLU A N 1
ATOM 2845 C CA . GLU A 1 363 ? -22.049 3.201 -5.726 1.00 82.94 363 GLU A CA 1
ATOM 2846 C C . GLU A 1 363 ? -20.737 2.623 -6.267 1.00 82.94 363 GLU A C 1
ATOM 2848 O O . GLU A 1 363 ? -20.261 3.039 -7.326 1.00 82.94 363 GLU A O 1
ATOM 2853 N N . PHE A 1 364 ? -20.129 1.665 -5.568 1.00 88.25 364 PHE A N 1
ATOM 2854 C CA . PHE A 1 364 ? -18.869 1.061 -5.991 1.00 88.25 364 PHE A CA 1
ATOM 2855 C C . PHE A 1 364 ? -19.082 -0.332 -6.577 1.00 88.25 364 PHE A C 1
ATOM 2857 O O . PHE A 1 364 ? -19.816 -1.149 -6.028 1.00 88.25 364 PHE A O 1
ATOM 2864 N N . GLU A 1 365 ? -18.378 -0.611 -7.673 1.00 87.88 365 GLU A N 1
ATOM 2865 C CA . GLU A 1 365 ? -18.339 -1.934 -8.310 1.00 87.88 365 GLU A CA 1
ATOM 2866 C C . GLU A 1 365 ? -17.224 -2.823 -7.733 1.00 87.88 365 GLU A C 1
ATOM 2868 O O . GLU A 1 365 ? -17.278 -4.050 -7.833 1.00 87.88 365 GLU A O 1
ATOM 2873 N N . ALA A 1 366 ? -16.216 -2.207 -7.110 1.00 89.12 366 ALA A N 1
ATOM 2874 C CA . ALA A 1 366 ? -15.064 -2.868 -6.510 1.00 89.12 366 ALA A CA 1
ATOM 2875 C C . ALA A 1 366 ? -15.111 -2.825 -4.968 1.00 89.12 366 ALA A C 1
ATOM 2877 O O . ALA A 1 366 ? -15.764 -1.950 -4.394 1.00 89.12 366 ALA A O 1
ATOM 2878 N N . PRO A 1 367 ? -14.392 -3.735 -4.276 1.00 89.38 367 PRO A N 1
ATOM 2879 C CA . PRO A 1 367 ? -14.281 -3.726 -2.820 1.00 89.38 367 PRO A CA 1
ATOM 2880 C C . PRO A 1 367 ? -13.799 -2.379 -2.285 1.00 89.38 367 PRO A C 1
ATOM 2882 O O . PRO A 1 367 ? -12.853 -1.798 -2.826 1.00 89.38 367 PRO A O 1
ATOM 2885 N N . ILE A 1 368 ? -14.387 -1.924 -1.180 1.00 90.75 368 ILE A N 1
ATOM 2886 C CA . ILE A 1 368 ? -13.891 -0.731 -0.494 1.00 90.75 368 ILE A CA 1
ATOM 2887 C C . ILE A 1 368 ? -12.557 -1.055 0.174 1.00 90.75 368 ILE A C 1
ATOM 2889 O O . ILE A 1 368 ? -12.420 -2.088 0.834 1.00 90.75 368 ILE A O 1
ATOM 2893 N N . SER A 1 369 ? -11.571 -0.178 -0.008 1.00 90.69 369 SER A N 1
ATOM 2894 C CA . SER A 1 369 ? -10.217 -0.373 0.499 1.00 90.69 369 SER A CA 1
ATOM 2895 C C . SER A 1 369 ? -9.810 0.618 1.587 1.00 90.69 369 SER A C 1
ATOM 2897 O O . SER A 1 369 ? -8.986 0.255 2.423 1.00 90.69 369 SER A O 1
ATOM 2899 N N . ALA A 1 370 ? -10.368 1.834 1.601 1.00 91.31 370 ALA A N 1
ATOM 2900 C CA . ALA A 1 370 ? -10.086 2.828 2.635 1.00 91.31 370 ALA A CA 1
ATOM 2901 C C . ALA A 1 370 ? -11.206 3.864 2.806 1.00 91.31 370 ALA A C 1
ATOM 2903 O O . ALA A 1 370 ? -11.888 4.223 1.845 1.00 91.31 370 ALA A O 1
ATOM 2904 N N . PHE A 1 371 ? -11.326 4.397 4.024 1.00 92.75 371 PHE A N 1
ATOM 2905 C CA . PHE A 1 371 ? -12.169 5.547 4.352 1.00 92.75 371 PHE A CA 1
ATOM 2906 C C . PHE A 1 371 ? -11.365 6.691 4.963 1.00 92.75 371 PHE A C 1
ATOM 2908 O O . PHE A 1 371 ? -10.388 6.462 5.674 1.00 92.75 371 PHE A O 1
ATOM 2915 N N . ALA A 1 372 ? -11.833 7.919 4.756 1.00 92.81 372 ALA A N 1
ATOM 2916 C CA . ALA A 1 372 ? -11.405 9.087 5.516 1.00 92.81 372 ALA A CA 1
ATOM 2917 C C . ALA A 1 372 ? -12.594 10.030 5.743 1.00 92.81 372 ALA A C 1
ATOM 2919 O O . ALA A 1 372 ? -13.498 10.095 4.918 1.00 92.81 372 ALA A O 1
ATOM 2920 N N . VAL A 1 373 ? -12.602 10.759 6.861 1.00 92.56 373 VAL A N 1
ATOM 2921 C CA . VAL A 1 373 ? -13.651 11.742 7.177 1.00 92.56 373 VAL A CA 1
ATOM 2922 C C . VAL A 1 373 ? -13.011 13.090 7.481 1.00 92.56 373 VAL A C 1
ATOM 2924 O O . VAL A 1 373 ? -12.080 13.152 8.286 1.00 92.56 373 VAL A O 1
ATOM 2927 N N . GLY A 1 374 ? -13.504 14.154 6.849 1.00 90.81 374 GLY A N 1
ATOM 2928 C CA . GLY A 1 374 ? -13.020 15.520 7.052 1.00 90.81 374 GLY A CA 1
ATOM 2929 C C . GLY A 1 374 ? -13.619 16.519 6.063 1.00 90.81 374 GLY A C 1
ATOM 2930 O O . GLY A 1 374 ? -14.235 16.131 5.076 1.00 90.81 374 GLY A O 1
ATOM 2931 N N . ASP A 1 375 ? -13.460 17.814 6.330 1.00 90.12 375 ASP A N 1
ATOM 2932 C CA . ASP A 1 375 ? -13.930 18.887 5.442 1.00 90.12 375 ASP A CA 1
ATOM 2933 C C . ASP A 1 375 ? -12.915 19.161 4.320 1.00 90.12 375 ASP A C 1
ATOM 2935 O O . ASP A 1 375 ? -12.055 20.035 4.405 1.00 90.12 375 ASP A O 1
ATOM 2939 N N . VAL A 1 376 ? -12.981 18.344 3.273 1.00 90.12 376 VAL A N 1
ATOM 2940 C CA . VAL A 1 376 ? -12.011 18.334 2.165 1.00 90.12 376 VAL A CA 1
ATOM 2941 C C . VAL A 1 376 ? -12.192 19.522 1.223 1.00 90.12 376 VAL A C 1
ATOM 2943 O O . VAL A 1 376 ? -11.231 20.004 0.629 1.00 90.12 376 VAL A O 1
ATOM 2946 N N . ARG A 1 377 ? -13.434 19.990 1.067 1.00 87.88 377 ARG A N 1
ATOM 2947 C CA . ARG A 1 377 ? -13.786 21.108 0.180 1.00 87.88 377 ARG A CA 1
ATOM 2948 C C . ARG A 1 377 ? -13.847 22.450 0.906 1.00 87.88 377 ARG A C 1
ATOM 2950 O O . ARG A 1 377 ? -14.204 23.442 0.278 1.00 87.88 377 ARG A O 1
ATOM 2957 N N . HIS A 1 378 ? -13.524 22.472 2.200 1.00 85.69 378 HIS A N 1
ATOM 2958 C CA . HIS A 1 378 ? -13.599 23.655 3.053 1.00 85.69 378 HIS A CA 1
ATOM 2959 C C . HIS A 1 378 ? -14.994 24.315 3.015 1.00 85.69 378 HIS A C 1
ATOM 2961 O O . HIS A 1 378 ? -15.143 25.531 2.896 1.00 85.69 378 HIS A O 1
ATOM 2967 N N . CYS A 1 379 ? -16.035 23.480 3.053 1.00 80.38 379 CYS A N 1
ATOM 2968 C CA . CYS A 1 379 ? -17.439 23.886 2.965 1.00 80.38 379 CYS A CA 1
ATOM 2969 C C . CYS A 1 379 ? -18.117 24.019 4.340 1.00 80.38 379 CYS A C 1
ATOM 2971 O O . CYS A 1 379 ? -19.314 24.300 4.422 1.00 80.38 379 CYS A O 1
ATOM 2973 N N . GLY A 1 380 ? -17.362 23.814 5.423 1.00 81.56 380 GLY A N 1
ATOM 2974 C CA . GLY A 1 380 ? -17.832 23.864 6.803 1.00 81.56 380 GLY A CA 1
ATOM 2975 C C . GLY A 1 380 ? -18.542 22.592 7.265 1.00 81.56 380 GLY A C 1
ATOM 2976 O O . GLY A 1 380 ? -19.055 22.565 8.384 1.00 81.56 380 GLY A O 1
ATOM 2977 N N . ARG A 1 381 ? -18.592 21.541 6.434 1.00 84.69 381 ARG A N 1
ATOM 2978 C CA . ARG A 1 381 ? -19.202 20.247 6.770 1.00 84.69 381 ARG A CA 1
ATOM 2979 C C . ARG A 1 381 ? -18.229 19.103 6.484 1.00 84.69 381 ARG A C 1
ATOM 2981 O O . ARG A 1 381 ? -17.636 19.075 5.408 1.00 84.69 381 ARG A O 1
ATOM 2988 N N . PRO A 1 382 ? -18.053 18.152 7.418 1.00 88.19 382 PRO A N 1
ATOM 2989 C CA . PRO A 1 382 ? -17.203 16.999 7.180 1.00 88.19 382 PRO A CA 1
ATOM 2990 C C . PRO A 1 382 ? -17.839 16.067 6.145 1.00 88.19 382 PRO A C 1
ATOM 2992 O O . PRO A 1 382 ? -19.020 15.734 6.225 1.00 88.19 382 PRO A O 1
ATOM 2995 N N . GLU A 1 383 ? -17.026 15.600 5.208 1.00 90.50 383 GLU A N 1
ATOM 2996 C CA . GLU A 1 383 ? -17.420 14.651 4.175 1.00 90.50 383 GLU A CA 1
ATOM 2997 C C . GLU A 1 383 ? -16.802 13.283 4.446 1.00 90.50 383 GLU A C 1
ATOM 2999 O O . GLU A 1 383 ? -15.707 13.172 5.007 1.00 90.50 383 GLU A O 1
ATOM 3004 N N . LEU A 1 384 ? -17.504 12.233 4.030 1.00 92.38 384 LEU A N 1
ATOM 3005 C CA . LEU A 1 384 ? -16.992 10.873 3.997 1.00 92.38 384 LEU A CA 1
ATOM 3006 C C . LEU A 1 384 ? -16.356 10.610 2.635 1.00 92.38 384 LEU A C 1
ATOM 3008 O O . LEU A 1 384 ? -17.047 10.507 1.627 1.00 92.38 384 LEU A O 1
ATOM 3012 N N . LEU A 1 385 ? -15.044 10.426 2.622 1.00 94.00 385 LEU A N 1
ATOM 3013 C CA . LEU A 1 385 ? -14.321 9.895 1.479 1.00 94.00 385 LEU A CA 1
ATOM 3014 C C . LEU A 1 385 ? -14.289 8.370 1.552 1.00 94.00 385 LEU A C 1
ATOM 3016 O O . LEU A 1 385 ? -13.788 7.802 2.525 1.00 94.00 385 LEU A O 1
ATOM 3020 N N . ALA A 1 386 ? -14.761 7.716 0.497 1.00 93.69 386 ALA A N 1
ATOM 3021 C CA . ALA A 1 386 ? -14.630 6.280 0.305 1.00 93.69 386 ALA A CA 1
ATOM 3022 C C . ALA A 1 386 ? -13.765 5.989 -0.923 1.00 93.69 386 ALA A C 1
ATOM 3024 O O . ALA A 1 386 ? -13.958 6.582 -1.986 1.00 93.69 386 ALA A O 1
ATOM 3025 N N . ILE A 1 387 ? -12.803 5.083 -0.761 1.00 94.06 387 ILE A N 1
ATOM 3026 C CA . ILE A 1 387 ? -11.863 4.677 -1.806 1.00 94.06 387 ILE A CA 1
ATOM 3027 C C . ILE A 1 387 ? -12.016 3.180 -2.042 1.00 94.06 387 ILE A C 1
ATOM 3029 O O . ILE A 1 387 ? -11.914 2.390 -1.101 1.00 94.06 387 ILE A O 1
ATOM 3033 N N . ALA A 1 388 ? -12.237 2.791 -3.293 1.00 92.81 388 ALA A N 1
ATOM 3034 C CA . ALA A 1 388 ? -12.272 1.398 -3.714 1.00 92.81 388 ALA A CA 1
ATOM 3035 C C . ALA A 1 388 ? -10.897 0.888 -4.170 1.00 92.81 388 ALA A C 1
ATOM 3037 O O . ALA A 1 388 ? -9.996 1.651 -4.526 1.00 92.81 388 ALA A O 1
ATOM 3038 N N . ALA A 1 389 ? -10.738 -0.437 -4.171 1.00 89.50 389 ALA A N 1
ATOM 3039 C CA . ALA A 1 389 ? -9.481 -1.114 -4.489 1.00 89.50 389 ALA A CA 1
ATOM 3040 C C . ALA A 1 389 ? -8.964 -0.827 -5.914 1.00 89.50 389 ALA A C 1
ATOM 3042 O O . ALA A 1 389 ? -7.752 -0.834 -6.150 1.00 89.50 389 ALA A O 1
ATOM 3043 N N . ASP A 1 390 ? -9.870 -0.542 -6.850 1.00 90.56 390 ASP A N 1
ATOM 3044 C CA . ASP A 1 390 ? -9.579 -0.140 -8.230 1.00 90.56 390 ASP A CA 1
ATOM 3045 C C . ASP A 1 390 ? -9.168 1.340 -8.374 1.00 90.56 390 ASP A C 1
ATOM 3047 O O . ASP A 1 390 ? -8.732 1.759 -9.447 1.00 90.56 390 ASP A O 1
ATOM 3051 N N . GLY A 1 391 ? -9.220 2.109 -7.282 1.00 91.31 391 GLY A N 1
ATOM 3052 C CA . GLY A 1 391 ? -8.781 3.498 -7.203 1.00 91.31 391 GLY A CA 1
ATOM 3053 C C . GLY A 1 391 ? -9.904 4.526 -7.302 1.00 91.31 391 GLY A C 1
ATOM 3054 O O . GLY A 1 391 ? -9.609 5.718 -7.218 1.00 91.31 391 GLY A O 1
ATOM 3055 N N . TRP A 1 392 ? -11.169 4.131 -7.468 1.00 94.38 392 TRP A N 1
ATOM 3056 C CA . TRP A 1 392 ? -12.268 5.100 -7.439 1.00 94.38 392 TRP A CA 1
ATOM 3057 C C . TRP A 1 392 ? -12.401 5.731 -6.051 1.00 94.38 392 TRP A C 1
ATOM 3059 O O . TRP A 1 392 ? -12.570 5.032 -5.057 1.00 94.38 392 TRP A O 1
ATOM 3069 N N . LEU A 1 393 ? -12.338 7.061 -5.996 1.00 94.81 393 LEU A N 1
ATOM 3070 C CA . LEU A 1 393 ? -12.653 7.888 -4.835 1.00 94.81 393 LEU A CA 1
ATOM 3071 C C . LEU A 1 393 ? -14.033 8.509 -5.056 1.00 94.81 393 LEU A C 1
ATOM 3073 O O . LEU A 1 393 ? -14.248 9.154 -6.083 1.00 94.81 393 LEU A O 1
ATOM 3077 N N . ARG A 1 394 ? -14.926 8.390 -4.075 1.00 93.62 394 ARG A N 1
ATOM 3078 C CA . ARG A 1 394 ? -16.178 9.158 -4.019 1.00 93.62 394 ARG A CA 1
ATOM 3079 C C . ARG A 1 394 ? -16.300 9.858 -2.671 1.00 93.62 394 ARG A C 1
ATOM 3081 O O . ARG A 1 394 ? -15.949 9.278 -1.641 1.00 93.62 394 ARG A O 1
ATOM 3088 N N . SER A 1 395 ? -16.755 11.106 -2.695 1.00 92.75 395 SER A N 1
ATOM 3089 C CA . SER A 1 395 ? -17.055 11.899 -1.502 1.00 92.75 395 SER A CA 1
ATOM 3090 C C . SER A 1 395 ? -18.556 11.949 -1.264 1.00 92.75 395 SER A C 1
ATOM 3092 O O . SER A 1 395 ? -19.316 12.197 -2.200 1.00 92.75 395 SER A O 1
ATOM 3094 N N . PHE A 1 396 ? -18.965 11.771 -0.012 1.00 91.12 396 PHE A N 1
ATOM 3095 C CA . PHE A 1 396 ? -20.355 11.768 0.423 1.00 91.12 396 PHE A CA 1
ATOM 3096 C C . PHE A 1 396 ? -20.579 12.768 1.547 1.00 91.12 396 PHE A C 1
ATOM 3098 O O . PHE A 1 396 ? -19.825 12.801 2.522 1.00 91.12 396 PHE A O 1
ATOM 3105 N N . ILE A 1 397 ? -21.674 13.517 1.467 1.00 88.50 397 ILE A N 1
ATOM 3106 C CA . ILE A 1 397 ? -22.217 14.211 2.636 1.00 88.50 397 ILE A CA 1
ATOM 3107 C C . ILE A 1 397 ? -23.117 13.219 3.364 1.00 88.50 397 ILE A C 1
ATOM 3109 O O . ILE A 1 397 ? -24.073 12.690 2.795 1.00 88.50 397 ILE A O 1
ATOM 3113 N N . VAL A 1 398 ? -22.782 12.935 4.622 1.00 82.81 398 VAL A N 1
ATOM 3114 C CA . VAL A 1 398 ? -23.569 12.033 5.464 1.00 82.81 398 VAL A CA 1
ATOM 3115 C C . VAL A 1 398 ? -24.636 12.864 6.181 1.00 82.81 398 VAL A C 1
ATOM 3117 O O . VAL A 1 398 ? -24.266 13.747 6.956 1.00 82.81 398 VAL A O 1
ATOM 3120 N N . PRO A 1 399 ? -25.935 12.620 5.934 1.00 73.62 399 PRO A N 1
ATOM 3121 C CA . PRO A 1 399 ? -27.003 13.375 6.575 1.00 73.62 399 PRO A CA 1
ATOM 3122 C C . PRO A 1 399 ? -27.088 13.056 8.067 1.00 73.62 399 PRO A C 1
ATOM 3124 O O . PRO A 1 399 ? -26.606 12.018 8.541 1.00 73.62 399 PRO A O 1
ATOM 3127 N N . THR A 1 400 ? -27.727 13.946 8.820 1.00 70.00 400 THR A N 1
ATOM 3128 C CA . THR A 1 400 ? -27.916 13.752 10.251 1.00 70.00 400 THR A CA 1
ATOM 3129 C C . THR A 1 400 ? -28.795 12.524 10.535 1.00 70.00 400 THR A C 1
ATOM 3131 O O . THR A 1 400 ? -29.771 12.273 9.820 1.00 70.00 400 THR A O 1
ATOM 3134 N N . PRO A 1 401 ? -28.485 11.709 11.568 1.00 60.81 401 PRO A N 1
ATOM 3135 C CA . PRO A 1 401 ? -29.247 10.506 11.897 1.00 60.81 401 PRO A CA 1
ATOM 3136 C C . PRO A 1 401 ? -30.699 10.824 12.288 1.00 60.81 401 PRO A C 1
ATOM 3138 O O . PRO A 1 401 ? -31.028 11.051 13.453 1.00 60.81 401 PRO A O 1
ATOM 3141 N N . GLY A 1 402 ? -31.599 10.793 11.310 1.00 55.84 402 GLY A N 1
ATOM 3142 C CA . GLY A 1 402 ? -33.015 11.094 11.513 1.00 55.84 402 GLY A CA 1
ATOM 3143 C C . GLY A 1 402 ? -33.752 11.527 10.257 1.00 55.84 402 GLY A C 1
ATOM 3144 O O . GLY A 1 402 ? -34.953 11.285 10.183 1.00 55.84 402 GLY A O 1
ATOM 3145 N N . ASP A 1 403 ? -33.034 12.059 9.267 1.00 61.28 403 ASP A N 1
ATOM 3146 C CA . ASP A 1 403 ? -33.644 12.575 8.037 1.00 61.28 403 ASP A CA 1
ATOM 3147 C C . ASP A 1 403 ? -34.102 11.459 7.087 1.00 61.28 403 ASP A C 1
ATOM 3149 O O . ASP A 1 403 ? -34.927 11.676 6.208 1.00 61.28 403 ASP A O 1
ATOM 3153 N N . GLY A 1 404 ? -33.604 10.231 7.276 1.00 60.16 404 GLY A N 1
ATOM 3154 C CA . GLY A 1 404 ? -33.947 9.079 6.433 1.00 60.16 404 GLY A CA 1
ATOM 3155 C C . GLY A 1 404 ? -33.397 9.167 5.004 1.00 60.16 404 GLY A C 1
ATOM 3156 O O . GLY A 1 404 ? -33.570 8.225 4.232 1.00 60.16 404 GLY A O 1
ATOM 3157 N N . GLU A 1 405 ? -32.717 10.261 4.661 1.00 69.25 405 GLU A N 1
ATOM 3158 C CA . GLU A 1 405 ? -32.089 10.463 3.362 1.00 69.25 405 GLU A CA 1
ATOM 3159 C C . GLU A 1 405 ? -30.804 9.622 3.234 1.00 69.25 405 GLU A C 1
ATOM 3161 O O . GLU A 1 405 ? -30.056 9.453 4.208 1.00 69.25 405 GLU A O 1
ATOM 3166 N N . PRO A 1 406 ? -30.531 9.045 2.050 1.00 74.62 406 PRO A N 1
ATOM 3167 C CA . PRO A 1 406 ? -29.255 8.397 1.785 1.00 74.62 406 PRO A CA 1
ATOM 3168 C C . PRO A 1 406 ? -28.124 9.440 1.696 1.00 74.62 406 PRO A C 1
ATOM 3170 O O . PRO A 1 406 ? -28.383 10.597 1.362 1.00 74.62 406 PRO A O 1
ATOM 3173 N N . PRO A 1 407 ? -26.860 9.055 1.958 1.00 84.56 407 PRO A N 1
ATOM 3174 C CA . PRO A 1 407 ? -25.714 9.933 1.736 1.00 84.56 407 PRO A CA 1
ATOM 3175 C C . PRO A 1 407 ? -25.679 10.442 0.294 1.00 84.56 407 PRO A C 1
ATOM 3177 O O . PRO A 1 407 ? -25.778 9.648 -0.640 1.00 84.56 407 PRO A O 1
ATOM 3180 N N . SER A 1 408 ? -25.537 11.755 0.112 1.00 86.38 408 SER A N 1
ATOM 3181 C CA . SER A 1 408 ? -25.499 12.367 -1.218 1.00 86.38 408 SER A CA 1
ATOM 3182 C C . SER A 1 408 ? -24.067 12.407 -1.742 1.00 86.38 408 SER A C 1
ATOM 3184 O O . SER A 1 408 ? -23.189 12.956 -1.064 1.00 86.38 408 SER A O 1
ATOM 3186 N N . GLU A 1 409 ? -23.836 11.868 -2.941 1.00 89.50 409 GLU A N 1
ATOM 3187 C CA . GLU A 1 409 ? -22.545 12.002 -3.617 1.00 89.50 409 GLU A CA 1
ATOM 3188 C C . GLU A 1 409 ? -22.273 13.473 -3.945 1.00 89.50 409 GLU A C 1
ATOM 3190 O O . GLU A 1 409 ? -23.108 14.201 -4.485 1.00 89.50 409 GLU A O 1
ATOM 3195 N N . THR A 1 410 ? -21.064 13.893 -3.613 1.00 87.69 410 THR A N 1
ATOM 3196 C CA . THR A 1 410 ? -20.567 15.237 -3.837 1.00 87.69 410 THR A CA 1
ATOM 3197 C C . THR A 1 410 ? -19.682 15.313 -5.075 1.00 87.69 410 THR A C 1
ATOM 3199 O O . THR A 1 410 ? -19.843 16.195 -5.918 1.00 87.69 410 THR A O 1
ATOM 3202 N N . PHE A 1 411 ? -18.675 14.442 -5.138 1.00 89.75 411 PHE A N 1
ATOM 3203 C CA . PHE A 1 411 ? -17.782 14.330 -6.281 1.00 89.75 411 PHE A CA 1
ATOM 3204 C C . PHE A 1 411 ? -17.170 12.934 -6.326 1.00 89.75 411 PHE A C 1
ATOM 3206 O O . PHE A 1 411 ? -16.931 12.308 -5.289 1.00 89.75 411 PHE A O 1
ATOM 3213 N N . ALA A 1 412 ? -16.841 12.499 -7.536 1.00 92.12 412 ALA A N 1
ATOM 3214 C CA . ALA A 1 412 ? -16.148 11.253 -7.801 1.00 92.12 412 ALA A CA 1
ATOM 3215 C C . ALA A 1 412 ? -14.901 11.510 -8.651 1.00 92.12 412 ALA A C 1
ATOM 3217 O O . ALA A 1 412 ? -14.894 12.348 -9.555 1.00 92.12 412 ALA A O 1
ATOM 3218 N N . GLN A 1 413 ? -13.826 10.780 -8.370 1.00 93.56 413 GLN A N 1
ATOM 3219 C CA . GLN A 1 413 ? -12.585 10.854 -9.129 1.00 93.56 413 GLN A CA 1
ATOM 3220 C C . GLN A 1 413 ? -11.849 9.517 -9.106 1.00 93.56 413 GLN A C 1
ATOM 3222 O O . GLN A 1 413 ? -11.719 8.880 -8.068 1.00 93.56 413 GLN A O 1
ATOM 3227 N N . LEU A 1 414 ? -11.267 9.133 -10.240 1.00 94.62 414 LEU A N 1
ATOM 3228 C CA . LEU A 1 414 ? -10.343 8.007 -10.294 1.00 94.62 414 LEU A CA 1
ATOM 3229 C C . LEU A 1 414 ? -8.951 8.428 -9.791 1.00 94.62 414 LEU A C 1
ATOM 3231 O O . LEU A 1 414 ? -8.287 9.285 -10.385 1.00 94.62 414 LEU A O 1
ATOM 3235 N N . LEU A 1 415 ? -8.511 7.827 -8.689 1.00 93.56 415 LEU A N 1
ATOM 3236 C CA . LEU A 1 415 ? -7.143 7.891 -8.184 1.00 93.56 415 LEU A CA 1
ATOM 3237 C C . LEU A 1 415 ? -6.341 6.671 -8.659 1.00 93.56 415 LEU A C 1
ATOM 3239 O O . LEU A 1 415 ? -6.764 5.872 -9.491 1.00 93.56 415 LEU A O 1
ATOM 3243 N N . ASN A 1 416 ? -5.125 6.537 -8.142 1.00 91.56 416 ASN A N 1
ATOM 3244 C CA . ASN A 1 416 ? -4.342 5.327 -8.324 1.00 91.56 416 ASN A CA 1
ATOM 3245 C C . ASN A 1 416 ? -4.956 4.173 -7.521 1.00 91.56 416 ASN A C 1
ATOM 3247 O O . ASN A 1 416 ? -5.287 4.344 -6.352 1.00 91.56 416 ASN A O 1
ATOM 3251 N N . ALA A 1 417 ? -5.034 2.996 -8.142 1.00 89.62 417 ALA A N 1
ATOM 3252 C CA . ALA A 1 417 ? -5.423 1.755 -7.478 1.00 89.62 417 ALA A CA 1
ATOM 3253 C C . ALA A 1 417 ? -4.448 1.360 -6.349 1.00 89.62 417 ALA A C 1
ATOM 3255 O O . ALA A 1 417 ? -3.343 1.903 -6.244 1.00 89.62 417 ALA A O 1
ATOM 3256 N N . ASN A 1 418 ? -4.832 0.347 -5.567 1.00 88.19 418 ASN A N 1
ATOM 3257 C CA . ASN A 1 418 ? -4.033 -0.253 -4.486 1.00 88.19 418 ASN A CA 1
ATOM 3258 C C . ASN A 1 418 ? -3.809 0.635 -3.247 1.00 88.19 418 ASN A C 1
ATOM 3260 O O . ASN A 1 418 ? -2.809 0.479 -2.541 1.00 88.19 418 ASN A O 1
ATOM 3264 N N . ILE A 1 419 ? -4.727 1.557 -2.964 1.00 91.81 419 ILE A N 1
ATOM 3265 C CA . ILE A 1 419 ? -4.728 2.332 -1.716 1.00 91.81 419 ILE A CA 1
ATOM 3266 C C . ILE A 1 419 ? -5.234 1.438 -0.575 1.00 91.81 419 ILE A C 1
ATOM 3268 O O . ILE A 1 419 ? -6.318 0.869 -0.690 1.00 91.81 419 ILE A O 1
ATOM 3272 N N . CYS A 1 420 ? -4.472 1.315 0.517 1.00 89.19 420 CYS A N 1
ATOM 3273 C CA . CYS A 1 420 ? -4.813 0.477 1.679 1.00 89.19 420 CYS A CA 1
ATOM 3274 C C . CYS A 1 420 ? -5.135 1.266 2.961 1.00 89.19 420 CYS A C 1
ATOM 3276 O O . CYS A 1 420 ? -5.728 0.715 3.891 1.00 89.19 420 CYS A O 1
ATOM 3278 N N . ALA A 1 421 ? -4.767 2.546 3.027 1.00 91.12 421 ALA A N 1
ATOM 3279 C CA . ALA A 1 421 ? -5.262 3.486 4.029 1.00 91.12 421 ALA A CA 1
ATOM 3280 C C . ALA A 1 421 ? -5.271 4.910 3.502 1.00 91.12 421 ALA A C 1
ATOM 3282 O O . ALA A 1 421 ? -4.458 5.283 2.655 1.00 91.12 421 ALA A O 1
ATOM 3283 N N . ALA A 1 422 ? -6.168 5.697 4.083 1.00 93.56 422 ALA A N 1
ATOM 3284 C CA . ALA A 1 422 ? -6.356 7.103 3.810 1.00 93.56 422 ALA A CA 1
ATOM 3285 C C . ALA A 1 422 ? -6.555 7.856 5.128 1.00 93.56 422 ALA A C 1
ATOM 3287 O O . ALA A 1 422 ? -7.276 7.391 6.006 1.00 93.56 422 ALA A O 1
ATOM 3288 N N . HIS A 1 423 ? -5.923 9.019 5.255 1.00 93.44 423 HIS A N 1
ATOM 3289 C CA . HIS A 1 423 ? -6.106 9.934 6.379 1.00 93.44 423 HIS A CA 1
ATOM 3290 C C . HIS A 1 423 ? -6.180 11.360 5.856 1.00 93.44 423 HIS A C 1
ATOM 3292 O O . HIS A 1 423 ? -5.433 11.722 4.951 1.00 93.44 423 HIS A O 1
ATOM 3298 N N . LEU A 1 424 ? -7.069 12.158 6.439 1.00 93.62 424 LEU A N 1
ATOM 3299 C CA . LEU A 1 424 ? -7.164 13.589 6.175 1.00 93.62 424 LEU A CA 1
ATOM 3300 C C . LEU A 1 424 ? -6.492 14.350 7.313 1.00 93.62 424 LEU A C 1
ATOM 3302 O O . LEU A 1 424 ? -6.864 14.170 8.477 1.00 93.62 424 LEU A O 1
ATOM 3306 N N . VAL A 1 425 ? -5.491 15.158 6.978 1.00 92.00 425 VAL A N 1
ATOM 3307 C CA . VAL A 1 425 ? -4.713 15.959 7.927 1.00 92.00 425 VAL A CA 1
ATOM 3308 C C . VAL A 1 425 ? -4.331 17.263 7.243 1.00 92.00 425 VAL A C 1
ATOM 3310 O O . VAL A 1 425 ? -3.982 17.226 6.074 1.00 92.00 425 VAL A O 1
ATOM 3313 N N . ASP A 1 426 ? -4.394 18.373 7.972 1.00 90.56 426 ASP A N 1
ATOM 3314 C CA . ASP A 1 426 ? -3.825 19.657 7.553 1.00 90.56 426 ASP A CA 1
ATOM 3315 C C . ASP A 1 426 ? -2.305 19.615 7.771 1.00 90.56 426 ASP A C 1
ATOM 3317 O O . ASP A 1 426 ? -1.834 19.571 8.912 1.00 90.56 426 ASP A O 1
ATOM 3321 N N . VAL A 1 427 ? -1.549 19.510 6.682 1.00 87.88 427 VAL A N 1
ATOM 3322 C CA . VAL A 1 427 ? -0.097 19.306 6.677 1.00 87.88 427 VAL A CA 1
ATOM 3323 C C . VAL A 1 427 ? 0.668 20.618 6.820 1.00 87.88 427 VAL A C 1
ATOM 3325 O O . VAL A 1 427 ? 1.698 20.642 7.502 1.00 87.88 427 VAL A O 1
ATOM 3328 N N . ASP A 1 428 ? 0.218 21.682 6.156 1.00 85.69 428 ASP A N 1
ATOM 3329 C CA . ASP A 1 428 ? 0.907 22.976 6.099 1.00 85.69 428 ASP A CA 1
ATOM 3330 C C . ASP A 1 428 ? 0.300 24.047 7.026 1.00 85.69 428 ASP A C 1
ATOM 3332 O O . ASP A 1 428 ? 0.825 25.162 7.096 1.00 85.69 428 ASP A O 1
ATOM 3336 N N . ASN A 1 429 ? -0.701 23.678 7.833 1.00 84.31 429 ASN A N 1
ATOM 3337 C CA . ASN A 1 429 ? -1.456 24.547 8.739 1.00 84.31 429 ASN A CA 1
ATOM 3338 C C . ASN A 1 429 ? -2.188 25.683 8.002 1.00 84.31 429 ASN A C 1
ATOM 3340 O O . ASN A 1 429 ? -2.315 26.793 8.535 1.00 84.31 429 ASN A O 1
ATOM 3344 N N . ASP A 1 430 ? -2.644 25.435 6.770 1.00 87.00 430 ASP A N 1
ATOM 3345 C CA . ASP A 1 430 ? -3.421 26.396 5.981 1.00 87.00 430 ASP A CA 1
ATOM 3346 C C . ASP A 1 430 ? -4.948 26.251 6.171 1.00 87.00 430 ASP A C 1
ATOM 3348 O O . ASP A 1 430 ? -5.726 26.996 5.566 1.00 87.00 430 ASP A O 1
ATOM 3352 N N . ASN A 1 431 ? -5.378 25.364 7.080 1.00 85.06 431 ASN A N 1
ATOM 3353 C CA . ASN A 1 431 ? -6.760 24.939 7.324 1.00 85.06 431 ASN A CA 1
ATOM 3354 C C . ASN A 1 431 ? -7.419 24.201 6.144 1.00 85.06 431 ASN A C 1
ATOM 3356 O O . ASN A 1 431 ? -8.643 24.019 6.140 1.00 85.06 431 ASN A O 1
ATOM 3360 N N . GLN A 1 432 ? -6.651 23.758 5.151 1.00 88.44 432 GLN A N 1
ATOM 3361 C CA . GLN A 1 432 ? -7.103 22.842 4.111 1.00 88.44 432 GLN A CA 1
ATOM 3362 C C . GLN A 1 432 ? -6.576 21.444 4.412 1.00 88.44 432 GLN A C 1
ATOM 3364 O O . GLN A 1 432 ? -5.417 21.245 4.745 1.00 88.44 432 GLN A O 1
ATOM 3369 N N . LEU A 1 433 ? -7.445 20.442 4.296 1.00 91.88 433 LEU A N 1
ATOM 3370 C CA . LEU A 1 433 ? -7.052 19.066 4.576 1.00 91.88 433 LEU A CA 1
ATOM 3371 C C . LEU A 1 433 ? -6.407 18.425 3.348 1.00 91.88 433 LEU A C 1
ATOM 3373 O O . LEU A 1 433 ? -7.014 18.359 2.274 1.00 91.88 433 LEU A O 1
ATOM 3377 N N . GLU A 1 434 ? -5.224 17.846 3.525 1.00 93.69 434 GLU A N 1
ATOM 3378 C CA . GLU A 1 434 ? -4.640 16.926 2.565 1.00 93.69 434 GLU A CA 1
ATOM 3379 C C . GLU A 1 434 ? -5.028 15.484 2.853 1.00 93.69 434 GLU A C 1
ATOM 3381 O O . GLU A 1 434 ? -5.019 14.988 3.981 1.00 93.69 434 GLU A O 1
ATOM 3386 N N . LEU A 1 435 ? -5.305 14.772 1.769 1.00 95.12 435 LEU A N 1
ATOM 3387 C CA . LEU A 1 435 ? -5.510 13.341 1.762 1.00 95.12 435 LEU A CA 1
ATOM 3388 C C . LEU A 1 435 ? -4.153 12.640 1.642 1.00 95.12 435 LEU A C 1
ATOM 3390 O O . LEU A 1 435 ? -3.547 12.592 0.568 1.00 95.12 435 LEU A O 1
ATOM 3394 N N . ILE A 1 436 ? -3.692 12.071 2.752 1.00 94.88 436 ILE A N 1
ATOM 3395 C CA . ILE A 1 436 ? -2.524 11.193 2.826 1.00 94.88 436 ILE A CA 1
ATOM 3396 C C . ILE A 1 436 ? -2.996 9.763 2.567 1.00 94.88 436 ILE A C 1
ATOM 3398 O O . ILE A 1 436 ? -3.819 9.233 3.313 1.00 94.88 436 ILE A O 1
ATOM 3402 N N . VAL A 1 437 ? -2.450 9.114 1.539 1.00 93.94 437 VAL A N 1
ATOM 3403 C CA . VAL A 1 437 ? -2.742 7.710 1.226 1.00 93.94 437 VAL A CA 1
ATOM 3404 C C . VAL A 1 437 ? -1.492 6.847 1.293 1.00 93.94 437 VAL A C 1
ATOM 3406 O O . VAL A 1 437 ? -0.442 7.200 0.750 1.00 93.94 437 VAL A O 1
ATOM 3409 N N . ALA A 1 438 ? -1.632 5.681 1.918 1.00 92.81 438 ALA A N 1
ATOM 3410 C CA . ALA A 1 438 ? -0.658 4.602 1.845 1.00 92.81 438 ALA A CA 1
ATOM 3411 C C . ALA A 1 438 ? -1.107 3.585 0.792 1.00 92.81 438 ALA A C 1
ATOM 3413 O O . ALA A 1 438 ? -2.274 3.187 0.750 1.00 92.81 438 ALA A O 1
ATOM 3414 N N . MET A 1 439 ? -0.173 3.176 -0.061 1.00 91.31 439 MET A N 1
ATOM 3415 C CA . MET A 1 439 ? -0.385 2.173 -1.100 1.00 91.31 439 MET A CA 1
ATOM 3416 C C . MET A 1 439 ? 0.324 0.867 -0.743 1.00 91.31 439 MET A C 1
ATOM 3418 O O . MET A 1 439 ? 1.325 0.857 -0.022 1.00 91.31 439 MET A O 1
ATOM 3422 N N . THR A 1 440 ? -0.146 -0.250 -1.300 1.00 86.56 440 THR A N 1
ATOM 3423 C CA . THR A 1 440 ? 0.485 -1.563 -1.078 1.00 86.56 440 THR A CA 1
ATOM 3424 C C . THR A 1 440 ? 1.871 -1.698 -1.729 1.00 86.56 440 THR A C 1
ATOM 3426 O O . THR A 1 440 ? 2.642 -2.582 -1.362 1.00 86.56 440 THR A O 1
ATOM 3429 N N . ASP A 1 441 ? 2.228 -0.826 -2.678 1.00 81.31 441 ASP A N 1
ATOM 3430 C CA . ASP A 1 441 ? 3.428 -0.913 -3.521 1.00 81.31 441 ASP A CA 1
ATOM 3431 C C . ASP A 1 441 ? 4.650 -0.142 -2.982 1.00 81.31 441 ASP A C 1
ATOM 3433 O O . ASP A 1 441 ? 5.600 0.116 -3.731 1.00 81.31 441 ASP A O 1
ATOM 3437 N N . ARG A 1 442 ? 4.675 0.120 -1.663 1.00 88.62 442 ARG A N 1
ATOM 3438 C CA . ARG A 1 442 ? 5.730 0.865 -0.938 1.00 88.62 442 ARG A CA 1
ATOM 3439 C C . ARG A 1 442 ? 5.729 2.363 -1.239 1.00 88.62 442 ARG A C 1
ATOM 3441 O O . ARG A 1 442 ? 6.782 3.003 -1.244 1.00 88.62 442 ARG A O 1
ATOM 3448 N N . VAL A 1 443 ? 4.556 2.920 -1.515 1.00 91.62 443 VAL A N 1
ATOM 3449 C CA . VAL A 1 443 ? 4.400 4.331 -1.858 1.00 91.62 443 VAL A CA 1
ATOM 3450 C C . VAL A 1 443 ? 3.435 4.997 -0.888 1.00 91.62 443 VAL A C 1
ATOM 3452 O O . VAL A 1 443 ? 2.375 4.458 -0.576 1.00 91.62 443 VAL A O 1
ATOM 3455 N N . VAL A 1 444 ? 3.795 6.197 -0.443 1.00 93.19 444 VAL A N 1
ATOM 3456 C CA . VAL A 1 444 ? 2.881 7.127 0.224 1.00 93.19 444 VAL A CA 1
ATOM 3457 C C . VAL A 1 444 ? 2.701 8.337 -0.676 1.00 93.19 444 VAL A C 1
ATOM 3459 O O . VAL A 1 444 ? 3.657 8.809 -1.299 1.00 93.19 444 VAL A O 1
ATOM 3462 N N . ARG A 1 445 ? 1.469 8.827 -0.791 1.00 93.31 445 ARG A N 1
ATOM 3463 C CA . ARG A 1 445 ? 1.154 10.021 -1.581 1.00 93.31 445 ARG A CA 1
ATOM 3464 C C . ARG A 1 445 ? 0.275 10.970 -0.803 1.00 93.31 445 ARG A C 1
ATOM 3466 O O . ARG A 1 445 ? -0.553 10.536 -0.010 1.00 93.31 445 ARG A O 1
ATOM 3473 N N . THR A 1 446 ? 0.425 12.250 -1.099 1.00 93.81 446 THR A N 1
ATOM 3474 C CA . THR A 1 446 ? -0.494 13.288 -0.641 1.00 93.81 446 THR A CA 1
ATOM 3475 C C . THR A 1 446 ? -1.259 13.876 -1.805 1.00 93.81 446 THR A C 1
ATOM 3477 O O . THR A 1 446 ? -0.772 13.965 -2.937 1.00 93.81 446 THR A O 1
ATOM 3480 N N . TYR A 1 447 ? -2.474 14.290 -1.502 1.00 94.12 447 TYR A N 1
ATOM 3481 C CA . TYR A 1 447 ? -3.427 14.837 -2.438 1.00 94.12 447 TYR A CA 1
ATOM 3482 C C . TYR A 1 447 ? -4.123 16.036 -1.785 1.00 94.12 447 TYR A C 1
ATOM 3484 O O . TYR A 1 447 ? -4.446 15.974 -0.604 1.00 94.12 447 TYR A O 1
ATOM 3492 N N . ARG A 1 448 ? -4.381 17.107 -2.538 1.00 92.88 448 ARG A N 1
ATOM 3493 C CA . ARG A 1 448 ? -5.163 18.269 -2.084 1.00 92.88 448 ARG A CA 1
ATOM 3494 C C . ARG A 1 448 ? -6.310 18.524 -3.045 1.00 92.88 448 ARG A C 1
ATOM 3496 O O . ARG A 1 448 ? -6.128 18.447 -4.263 1.00 92.88 448 ARG A O 1
ATOM 3503 N N . TYR A 1 449 ? -7.489 18.808 -2.509 1.00 92.44 449 TYR A N 1
ATOM 3504 C CA . TYR A 1 449 ? -8.632 19.176 -3.330 1.00 92.44 449 TYR A CA 1
ATOM 3505 C C . TYR A 1 449 ? -8.471 20.613 -3.819 1.00 92.44 449 TYR A C 1
ATOM 3507 O O . TYR A 1 449 ? -8.290 21.530 -3.029 1.00 92.44 449 TYR A O 1
ATOM 3515 N N . MET A 1 450 ? -8.532 20.801 -5.134 1.00 89.38 450 MET A N 1
ATOM 3516 C CA . MET A 1 450 ? -8.438 22.111 -5.768 1.00 89.38 450 MET A CA 1
ATOM 3517 C C . MET A 1 450 ? -9.731 22.364 -6.532 1.00 89.38 450 MET A C 1
ATOM 3519 O O . MET A 1 450 ? -10.087 21.591 -7.428 1.00 89.38 450 MET A O 1
ATOM 3523 N N . GLN A 1 451 ? -10.434 23.439 -6.188 1.00 84.81 451 GLN A N 1
ATOM 3524 C CA . GLN A 1 451 ? -11.600 23.884 -6.941 1.00 84.81 451 GLN A CA 1
ATOM 3525 C C . GLN A 1 451 ? -11.138 24.661 -8.178 1.00 84.81 451 GLN A C 1
ATOM 3527 O O . GLN A 1 451 ? -10.293 25.546 -8.066 1.00 84.81 451 GLN A O 1
ATOM 3532 N N . SER A 1 452 ? -11.643 24.308 -9.363 1.00 79.81 452 SER A N 1
ATOM 3533 C CA . SER A 1 452 ? -11.379 25.093 -10.574 1.00 79.81 452 SER A CA 1
ATOM 3534 C C . SER A 1 452 ? -12.374 26.244 -10.708 1.00 79.81 452 SER A C 1
ATOM 3536 O O . SER A 1 452 ? -13.497 26.158 -10.205 1.00 79.81 452 SER A O 1
ATOM 3538 N N . ASP A 1 453 ? -12.002 27.269 -11.476 1.00 71.75 453 ASP A N 1
ATOM 3539 C CA . ASP A 1 453 ? -12.858 28.427 -11.780 1.00 71.75 453 ASP A CA 1
ATOM 3540 C C . ASP A 1 453 ? -14.190 28.033 -12.449 1.00 71.75 453 ASP A C 1
ATOM 3542 O O . ASP A 1 453 ? -15.166 28.776 -12.404 1.00 71.75 453 ASP A O 1
ATOM 3546 N N . SER A 1 454 ? -14.256 26.833 -13.039 1.00 67.81 454 SER A N 1
ATOM 3547 C CA . SER A 1 454 ? -15.460 26.263 -13.659 1.00 67.81 454 SER A CA 1
ATOM 3548 C C . SER A 1 454 ? -16.455 25.637 -12.666 1.00 67.81 454 SER A C 1
ATOM 3550 O O . SER A 1 454 ? -17.465 25.076 -13.081 1.00 67.81 454 SER A O 1
ATOM 3552 N N . GLY A 1 455 ? -16.176 25.689 -11.359 1.00 67.31 455 GLY A N 1
ATOM 3553 C CA . GLY A 1 455 ? -17.026 25.136 -10.298 1.00 67.31 455 GLY A CA 1
ATOM 3554 C C . GLY A 1 455 ? -16.783 23.652 -9.993 1.00 67.31 455 GLY A C 1
ATOM 3555 O O . GLY A 1 455 ? -17.073 23.208 -8.882 1.00 67.31 455 GLY A O 1
ATOM 3556 N N . HIS A 1 456 ? -16.178 22.894 -10.913 1.00 75.31 456 HIS A N 1
ATOM 3557 C CA . HIS A 1 456 ? -15.751 21.513 -10.669 1.00 75.31 456 HIS A CA 1
ATOM 3558 C C . HIS A 1 456 ? -14.398 21.480 -9.950 1.00 75.31 456 HIS A C 1
ATOM 3560 O O . HIS A 1 456 ? -13.426 22.072 -10.421 1.00 75.31 456 HIS A O 1
ATOM 3566 N N . GLY A 1 457 ? -14.307 20.792 -8.814 1.00 83.69 457 GLY A N 1
ATOM 3567 C CA . GLY A 1 457 ? -13.033 20.575 -8.131 1.00 83.69 457 GLY A CA 1
ATOM 3568 C C . GLY A 1 457 ? -12.513 19.156 -8.297 1.00 83.69 457 GLY A C 1
ATOM 3569 O O . GLY A 1 457 ? -13.257 18.224 -8.598 1.00 83.69 457 GLY A O 1
ATOM 3570 N N . ARG A 1 458 ? -11.199 19.012 -8.149 1.00 91.00 458 ARG A N 1
ATOM 3571 C CA . ARG A 1 458 ? -10.480 17.754 -8.333 1.00 91.00 458 ARG A CA 1
ATOM 3572 C C . ARG A 1 458 ? -9.400 17.608 -7.273 1.00 91.00 458 ARG A C 1
ATOM 3574 O O . ARG A 1 458 ? -8.691 18.552 -6.930 1.00 91.00 458 ARG A O 1
ATOM 3581 N N . MET A 1 459 ? -9.195 16.370 -6.860 1.00 92.50 459 MET A N 1
ATOM 3582 C CA . MET A 1 459 ? -8.061 15.940 -6.074 1.00 92.50 459 MET A CA 1
ATOM 3583 C C . MET A 1 459 ? -6.763 15.981 -6.898 1.00 92.50 459 MET A C 1
ATOM 3585 O O . MET A 1 459 ? -6.580 15.235 -7.867 1.00 92.50 459 MET A O 1
ATOM 3589 N N . THR A 1 460 ? -5.844 16.863 -6.522 1.00 92.50 460 THR A N 1
ATOM 3590 C CA . THR A 1 460 ? -4.559 17.071 -7.194 1.00 92.50 460 THR A CA 1
ATOM 3591 C C . THR A 1 460 ? -3.439 16.409 -6.391 1.00 92.50 460 THR A C 1
ATOM 3593 O O . THR A 1 460 ? -3.341 16.651 -5.190 1.00 92.50 460 THR A O 1
ATOM 3596 N N . PRO A 1 461 ? -2.598 15.559 -7.009 1.00 92.62 461 PRO A N 1
ATOM 3597 C CA . PRO A 1 461 ? -1.465 14.957 -6.314 1.00 92.62 461 PRO A CA 1
ATOM 3598 C C . PRO A 1 461 ? -0.424 16.028 -5.970 1.00 92.62 461 PRO A C 1
ATOM 3600 O O . PRO A 1 461 ? -0.060 16.827 -6.833 1.00 92.62 461 PRO A O 1
ATOM 3603 N N . LEU A 1 462 ? 0.067 16.015 -4.733 1.00 90.38 462 LEU A N 1
ATOM 3604 C CA . LEU A 1 462 ? 1.085 16.945 -4.247 1.00 90.38 462 LEU A CA 1
ATOM 3605 C C . LEU A 1 462 ? 2.466 16.291 -4.252 1.00 90.38 462 LEU A C 1
ATOM 3607 O O . LEU A 1 462 ? 3.317 16.626 -5.075 1.00 90.38 462 LEU A O 1
ATOM 3611 N N . ASN A 1 463 ? 2.671 15.320 -3.365 1.00 90.25 463 ASN A N 1
ATOM 3612 C CA . ASN A 1 463 ? 3.960 14.678 -3.156 1.00 90.25 463 ASN A CA 1
ATOM 3613 C C . ASN A 1 463 ? 3.836 13.153 -3.238 1.00 90.25 463 ASN A C 1
ATOM 3615 O O . ASN A 1 463 ? 2.763 12.565 -3.064 1.00 90.25 463 ASN A O 1
ATOM 3619 N N . LYS A 1 464 ? 4.968 12.508 -3.520 1.00 91.62 464 LYS A N 1
ATOM 3620 C CA . LYS A 1 464 ? 5.098 11.057 -3.628 1.00 91.62 464 LYS A CA 1
ATOM 3621 C C . LYS A 1 464 ? 6.398 10.634 -2.959 1.00 91.62 464 LYS A C 1
ATOM 3623 O O . LYS A 1 464 ? 7.465 11.047 -3.397 1.00 91.62 464 LYS A O 1
ATOM 3628 N N . TRP A 1 465 ? 6.293 9.735 -1.991 1.00 91.38 465 TRP A N 1
ATOM 3629 C CA . TRP A 1 465 ? 7.432 9.123 -1.320 1.00 91.38 465 TRP A CA 1
ATOM 3630 C C . TRP A 1 465 ? 7.454 7.630 -1.621 1.00 91.38 465 TRP A C 1
ATOM 3632 O O . TRP A 1 465 ? 6.433 6.952 -1.504 1.00 91.38 465 TRP A O 1
ATOM 3642 N N . GLU A 1 466 ? 8.613 7.117 -2.027 1.00 90.00 466 GLU A N 1
ATOM 3643 C CA . GLU A 1 466 ? 8.846 5.682 -2.196 1.00 90.00 466 GLU A CA 1
ATOM 3644 C C . GLU A 1 466 ? 9.743 5.188 -1.064 1.00 90.00 466 GLU A C 1
ATOM 3646 O O . GLU A 1 466 ? 10.782 5.784 -0.782 1.00 90.00 466 GLU A O 1
ATOM 3651 N N . VAL A 1 467 ? 9.352 4.088 -0.427 1.00 87.50 467 VAL A N 1
ATOM 3652 C CA . VAL A 1 467 ? 10.098 3.495 0.685 1.00 87.50 467 VAL A CA 1
ATOM 3653 C C . VAL A 1 467 ? 10.723 2.150 0.282 1.00 87.50 467 VAL A C 1
ATOM 3655 O O . VAL A 1 467 ? 10.253 1.496 -0.656 1.00 87.50 467 VAL A O 1
ATOM 3658 N N . PRO A 1 468 ? 11.819 1.711 0.934 1.00 83.44 468 PRO A N 1
ATOM 3659 C CA . PRO A 1 468 ? 12.616 0.580 0.456 1.00 83.44 468 PRO A CA 1
ATOM 3660 C C . PRO A 1 468 ? 11.862 -0.753 0.486 1.00 83.44 468 PRO A C 1
ATOM 3662 O O . PRO A 1 468 ? 11.943 -1.525 -0.473 1.00 83.44 468 PRO A O 1
ATOM 3665 N N . THR A 1 469 ? 11.092 -1.017 1.540 1.00 85.88 469 THR A N 1
ATOM 3666 C CA . THR A 1 469 ? 10.393 -2.289 1.776 1.00 85.88 469 THR A CA 1
ATOM 3667 C C . THR A 1 469 ? 8.900 -2.073 2.046 1.00 85.88 469 THR A C 1
ATOM 3669 O O . THR A 1 469 ? 8.418 -0.938 2.076 1.00 85.88 469 THR A O 1
ATOM 3672 N N . GLN A 1 470 ? 8.146 -3.172 2.158 1.00 87.19 470 GLN A N 1
ATOM 3673 C CA . GLN A 1 470 ? 6.693 -3.154 2.343 1.00 87.19 470 GLN A CA 1
ATOM 3674 C C . GLN A 1 470 ? 6.299 -2.447 3.642 1.00 87.19 470 GLN A C 1
ATOM 3676 O O . GLN A 1 470 ? 6.864 -2.716 4.701 1.00 87.19 470 GLN A O 1
ATOM 3681 N N . ILE A 1 471 ? 5.316 -1.551 3.536 1.00 89.06 471 ILE A N 1
ATOM 3682 C CA . ILE A 1 471 ? 4.753 -0.826 4.673 1.00 89.06 471 ILE A CA 1
ATOM 3683 C C . ILE A 1 471 ? 3.806 -1.774 5.407 1.00 89.06 471 ILE A C 1
ATOM 3685 O O . ILE A 1 471 ? 2.839 -2.259 4.820 1.00 89.06 471 ILE A O 1
ATOM 3689 N N . THR A 1 472 ? 4.084 -2.031 6.681 1.00 88.62 472 THR A N 1
ATOM 3690 C CA . THR A 1 472 ? 3.252 -2.870 7.557 1.00 88.62 472 THR A CA 1
ATOM 3691 C C . THR A 1 472 ? 2.337 -2.044 8.444 1.00 88.62 472 THR A C 1
ATOM 3693 O O . THR A 1 472 ? 1.313 -2.530 8.894 1.00 88.62 472 THR A O 1
ATOM 3696 N N . SER A 1 473 ? 2.683 -0.792 8.727 1.00 89.94 473 SER A N 1
ATOM 3697 C CA . SER A 1 473 ? 1.799 0.140 9.427 1.00 89.94 473 SER A CA 1
ATOM 3698 C C . SER A 1 473 ? 2.220 1.576 9.173 1.00 89.94 473 SER A C 1
ATOM 3700 O O . SER A 1 473 ? 3.389 1.854 8.910 1.00 89.94 473 SER A O 1
ATOM 3702 N N . MET A 1 474 ? 1.260 2.488 9.270 1.00 92.50 474 MET A N 1
ATOM 3703 C CA . MET A 1 474 ? 1.469 3.926 9.169 1.00 92.50 474 MET A CA 1
ATOM 3704 C C . MET A 1 474 ? 0.862 4.605 10.392 1.00 92.50 474 MET A C 1
ATOM 3706 O O . MET A 1 474 ? -0.327 4.439 10.666 1.00 92.50 474 MET A O 1
ATOM 3710 N N . ALA A 1 475 ? 1.675 5.375 11.107 1.00 92.62 475 ALA A N 1
ATOM 3711 C CA . ALA A 1 475 ? 1.242 6.212 12.215 1.00 92.62 475 ALA A CA 1
ATOM 3712 C C . ALA A 1 475 ? 1.571 7.675 11.909 1.00 92.62 475 ALA A C 1
ATOM 3714 O O . ALA A 1 475 ? 2.709 7.985 11.567 1.00 92.62 475 ALA A O 1
ATOM 3715 N N . ILE A 1 476 ? 0.581 8.561 12.011 1.00 92.69 476 ILE A N 1
ATOM 3716 C CA . ILE A 1 476 ? 0.727 9.992 11.722 1.00 92.69 476 ILE A CA 1
ATOM 3717 C C . ILE A 1 476 ? 0.750 10.762 13.042 1.00 92.69 476 ILE A C 1
ATOM 3719 O O . ILE A 1 476 ? -0.203 10.684 13.827 1.00 92.69 476 ILE A O 1
ATOM 3723 N N . GLY A 1 477 ? 1.844 11.487 13.260 1.00 89.69 477 GLY A N 1
ATOM 3724 C CA . GLY A 1 477 ? 2.033 12.448 14.339 1.00 89.69 477 GLY A CA 1
ATOM 3725 C C . GLY A 1 477 ? 1.671 13.854 13.870 1.00 89.69 477 GLY A C 1
ATOM 3726 O O . GLY A 1 477 ? 1.993 14.247 12.744 1.00 89.69 477 GLY A O 1
ATOM 3727 N N . VAL A 1 478 ? 0.957 14.592 14.717 1.00 85.81 478 VAL A N 1
ATOM 3728 C CA . VAL A 1 478 ? 0.585 15.988 14.455 1.00 85.81 478 VAL A CA 1
ATOM 3729 C C . VAL A 1 478 ? 1.080 16.837 15.619 1.00 85.81 478 VAL A C 1
ATOM 3731 O O . VAL A 1 478 ? 0.401 16.960 16.643 1.00 85.81 478 VAL A O 1
ATOM 3734 N N . GLY A 1 479 ? 2.263 17.414 15.425 1.00 79.38 479 GLY A N 1
ATOM 3735 C CA . GLY A 1 479 ? 2.927 18.316 16.359 1.00 79.38 479 GLY A CA 1
ATOM 3736 C C . GLY A 1 479 ? 3.106 19.697 15.734 1.00 79.38 479 GLY A C 1
ATOM 3737 O O . GLY A 1 479 ? 2.185 20.230 15.123 1.00 79.38 479 GLY A O 1
ATOM 3738 N N . MET A 1 480 ? 4.306 20.276 15.852 1.00 76.81 480 MET A N 1
ATOM 3739 C CA . MET A 1 480 ? 4.657 21.506 15.117 1.00 76.81 480 MET A CA 1
ATOM 3740 C C . MET A 1 480 ? 4.698 21.284 13.601 1.00 76.81 480 MET A C 1
ATOM 3742 O O . MET A 1 480 ? 4.381 22.188 12.832 1.00 76.81 480 MET A O 1
ATOM 3746 N N . THR A 1 481 ? 5.103 20.085 13.184 1.00 82.94 481 THR A N 1
ATOM 3747 C CA . THR A 1 481 ? 5.065 19.624 11.797 1.00 82.94 481 THR A CA 1
ATOM 3748 C C . THR A 1 481 ? 4.349 18.282 11.733 1.00 82.94 481 THR A C 1
ATOM 3750 O O . THR A 1 481 ? 4.418 17.466 12.663 1.00 82.94 481 THR A O 1
ATOM 3753 N N . VAL A 1 482 ? 3.635 18.050 10.632 1.00 89.31 482 VAL A N 1
ATOM 3754 C CA . VAL A 1 482 ? 2.984 16.764 10.384 1.00 89.31 482 VAL A CA 1
ATOM 3755 C C . VAL A 1 482 ? 4.011 15.792 9.830 1.00 89.31 482 VAL A C 1
ATOM 3757 O O . VAL A 1 482 ? 4.679 16.056 8.825 1.00 89.31 482 VAL A O 1
ATOM 3760 N N . HIS A 1 483 ? 4.122 14.643 10.483 1.00 90.25 483 HIS A N 1
ATOM 3761 C CA . HIS A 1 483 ? 5.056 13.598 10.101 1.00 90.25 483 HIS A CA 1
ATOM 3762 C C . HIS A 1 483 ? 4.406 12.221 10.229 1.00 90.25 483 HIS A C 1
ATOM 3764 O O . HIS A 1 483 ? 3.462 12.020 10.992 1.00 90.25 483 HIS A O 1
ATOM 3770 N N . ALA A 1 484 ? 4.904 11.252 9.469 1.00 91.62 484 ALA A N 1
ATOM 3771 C CA . ALA A 1 484 ? 4.483 9.863 9.565 1.00 91.62 484 ALA A CA 1
ATOM 3772 C C . ALA A 1 484 ? 5.665 8.956 9.887 1.00 91.62 484 ALA A C 1
ATOM 3774 O O . ALA A 1 484 ? 6.740 9.090 9.303 1.00 91.62 484 ALA A O 1
ATOM 3775 N N . LEU A 1 485 ? 5.432 7.986 10.769 1.00 92.19 485 LEU A N 1
ATOM 3776 C CA . LEU A 1 485 ? 6.291 6.823 10.930 1.00 92.19 485 LEU A CA 1
ATOM 3777 C C . LEU A 1 485 ? 5.674 5.648 10.176 1.00 92.19 485 LEU A C 1
ATOM 3779 O O . LEU A 1 485 ? 4.559 5.203 10.460 1.00 92.19 485 LEU A O 1
ATOM 3783 N N . LEU A 1 486 ? 6.419 5.150 9.198 1.00 91.75 486 LEU A N 1
ATOM 3784 C CA . LEU A 1 486 ? 6.084 3.972 8.418 1.00 91.75 486 LEU A CA 1
ATOM 3785 C C . LEU A 1 486 ? 6.876 2.800 8.965 1.00 91.75 486 LEU A C 1
ATOM 3787 O O . LEU A 1 486 ? 8.098 2.753 8.837 1.00 91.75 486 LEU A O 1
ATOM 3791 N N . SER A 1 487 ? 6.180 1.848 9.570 1.00 89.94 487 SER A N 1
ATOM 3792 C CA . SER A 1 487 ? 6.808 0.601 9.988 1.00 89.94 487 SER A CA 1
ATOM 3793 C C . SER A 1 487 ? 6.994 -0.303 8.775 1.00 89.94 487 SER A C 1
ATOM 3795 O O . SER A 1 487 ? 6.117 -0.393 7.909 1.00 89.94 487 SER A O 1
ATOM 3797 N N . GLN A 1 488 ? 8.146 -0.956 8.717 1.00 86.94 488 GLN A N 1
ATOM 3798 C CA . GLN A 1 488 ? 8.546 -1.826 7.627 1.00 86.94 488 GLN A CA 1
ATOM 3799 C C . GLN A 1 488 ? 8.885 -3.227 8.133 1.00 86.94 488 GLN A C 1
ATOM 3801 O O . GLN A 1 488 ? 9.200 -3.444 9.306 1.00 86.94 488 GLN A O 1
ATOM 3806 N N . THR A 1 489 ? 8.854 -4.195 7.218 1.00 75.06 489 THR A N 1
ATOM 3807 C CA . THR A 1 489 ? 9.359 -5.549 7.479 1.00 75.06 489 THR A CA 1
ATOM 3808 C C . THR A 1 489 ? 10.822 -5.501 7.945 1.00 75.06 489 THR A C 1
ATOM 3810 O O . THR A 1 489 ? 11.592 -4.679 7.446 1.00 75.06 489 THR A O 1
ATOM 3813 N N . CYS A 1 490 ? 11.204 -6.402 8.858 1.00 69.25 490 CYS A N 1
ATOM 3814 C CA . CYS A 1 490 ? 12.541 -6.500 9.470 1.00 69.25 490 CYS A CA 1
ATOM 3815 C C . CYS A 1 490 ? 12.893 -5.409 10.502 1.00 69.25 490 CYS A C 1
ATOM 3817 O O . CYS A 1 490 ? 14.047 -5.006 10.601 1.00 69.25 490 CYS A O 1
ATOM 3819 N N . ALA A 1 491 ? 11.916 -4.942 11.289 1.00 65.00 491 ALA A N 1
ATOM 3820 C CA . ALA A 1 491 ? 12.129 -3.997 12.398 1.00 65.00 491 ALA A CA 1
ATOM 3821 C C . ALA A 1 491 ? 12.773 -2.648 11.997 1.00 65.00 491 ALA A C 1
ATOM 3823 O O . ALA A 1 491 ? 13.429 -1.991 12.806 1.00 65.00 491 ALA A O 1
ATOM 3824 N N . HIS A 1 492 ? 12.553 -2.208 10.758 1.00 79.62 492 HIS A N 1
ATOM 3825 C CA . HIS A 1 492 ? 12.926 -0.874 10.294 1.00 79.62 492 HIS A CA 1
ATOM 3826 C C . HIS A 1 492 ? 11.719 0.060 10.328 1.00 79.62 492 HIS A C 1
ATOM 3828 O O . HIS A 1 492 ? 10.574 -0.379 10.174 1.00 79.62 492 HIS A O 1
ATOM 3834 N N . TYR A 1 493 ? 11.972 1.357 10.484 1.00 87.31 493 TYR A N 1
ATOM 3835 C CA . TYR A 1 493 ? 10.956 2.363 10.225 1.00 87.31 493 TYR A CA 1
ATOM 3836 C C . TYR A 1 493 ? 11.514 3.514 9.400 1.00 87.31 493 TYR A C 1
ATOM 3838 O O . TYR A 1 493 ? 12.699 3.848 9.434 1.00 87.31 493 TYR A O 1
ATOM 3846 N N . VAL A 1 494 ? 10.624 4.113 8.622 1.00 89.50 494 VAL A N 1
ATOM 3847 C CA . VAL A 1 494 ? 10.911 5.294 7.821 1.00 89.50 494 VAL A CA 1
ATOM 3848 C C . VAL A 1 494 ? 10.111 6.436 8.393 1.00 89.50 494 VAL A C 1
ATOM 3850 O O . VAL A 1 494 ? 8.902 6.308 8.587 1.00 89.50 494 VAL A O 1
ATOM 3853 N N . ARG A 1 495 ? 10.776 7.555 8.645 1.00 89.88 495 ARG A N 1
ATOM 3854 C CA . ARG A 1 495 ? 10.100 8.789 9.003 1.00 89.88 495 ARG A CA 1
ATOM 3855 C C . ARG A 1 495 ? 9.975 9.674 7.771 1.00 89.88 495 ARG A C 1
ATOM 3857 O O . ARG A 1 495 ? 10.955 9.940 7.077 1.00 89.88 495 ARG A O 1
ATOM 3864 N N . LEU A 1 496 ? 8.746 10.110 7.526 1.00 89.69 496 LEU A N 1
ATOM 3865 C CA . LEU A 1 496 ? 8.391 11.073 6.495 1.00 89.69 496 LEU A CA 1
ATOM 3866 C C . LEU A 1 496 ? 7.959 12.368 7.167 1.00 89.69 496 LEU A C 1
ATOM 3868 O O . LEU A 1 496 ? 7.064 12.343 8.011 1.00 89.69 496 LEU A O 1
ATOM 3872 N N . GLU A 1 497 ? 8.554 13.487 6.778 1.00 88.00 497 GLU A N 1
ATOM 3873 C CA . GLU A 1 497 ? 8.079 14.810 7.173 1.00 88.00 497 GLU A CA 1
ATOM 3874 C C . GLU A 1 497 ? 7.336 15.437 5.992 1.00 88.00 497 GLU A C 1
ATOM 3876 O O . GLU A 1 497 ? 7.912 15.667 4.932 1.00 88.00 497 GLU A O 1
ATOM 3881 N N . PHE A 1 498 ? 6.030 15.672 6.135 1.00 84.00 498 PHE A N 1
ATOM 3882 C CA . PHE A 1 498 ? 5.203 16.077 4.993 1.00 84.00 498 PHE A CA 1
ATOM 3883 C C . PHE A 1 498 ? 5.401 17.551 4.604 1.00 84.00 498 PHE A C 1
ATOM 3885 O O . PHE A 1 498 ? 5.186 17.907 3.445 1.00 84.00 498 PHE A O 1
ATOM 3892 N N . GLY A 1 499 ? 5.846 18.391 5.548 1.00 70.50 499 GLY A N 1
ATOM 3893 C CA . GLY A 1 499 ? 6.103 19.819 5.330 1.00 70.50 499 GLY A CA 1
ATOM 3894 C C . GLY A 1 499 ? 7.392 20.131 4.558 1.00 70.50 499 GLY A C 1
ATOM 3895 O O . GLY A 1 499 ? 7.561 21.254 4.084 1.00 70.50 499 GLY A O 1
ATOM 3896 N N . GLN A 1 500 ? 8.299 19.160 4.399 1.00 69.56 500 GLN A N 1
ATOM 3897 C CA . GLN A 1 500 ? 9.544 19.320 3.645 1.00 69.56 500 GLN A CA 1
ATOM 3898 C C . GLN A 1 500 ? 9.555 18.393 2.430 1.00 69.56 500 GLN A C 1
ATOM 3900 O O . GLN A 1 500 ? 9.232 17.209 2.506 1.00 69.56 500 GLN A O 1
ATOM 3905 N N . LYS A 1 501 ? 9.921 18.937 1.267 1.00 61.56 501 LYS A N 1
ATOM 3906 C CA . LYS A 1 501 ? 9.971 18.150 0.036 1.00 61.56 501 LYS A CA 1
ATOM 3907 C C . LYS A 1 501 ? 11.195 17.228 0.060 1.00 61.56 501 LYS A C 1
ATOM 3909 O O . LYS A 1 501 ? 12.306 17.705 0.258 1.00 61.56 501 LYS A O 1
ATOM 3914 N N . ASP A 1 502 ? 10.963 15.940 -0.186 1.00 59.62 502 ASP A N 1
ATOM 3915 C CA . ASP A 1 502 ? 11.973 14.875 -0.297 1.00 59.62 502 ASP A CA 1
ATOM 3916 C C . ASP A 1 502 ? 12.738 14.509 0.995 1.00 59.62 502 ASP A C 1
ATOM 3918 O O . ASP A 1 502 ? 13.759 13.825 0.920 1.00 59.62 502 ASP A O 1
ATOM 3922 N N . ASP A 1 503 ? 12.233 14.876 2.181 1.00 65.94 503 ASP A N 1
ATOM 3923 C CA . ASP A 1 503 ? 12.856 14.466 3.446 1.00 65.94 503 ASP A CA 1
ATOM 3924 C C . ASP A 1 503 ? 12.365 13.078 3.896 1.00 65.94 503 ASP A C 1
ATOM 3926 O O . ASP A 1 503 ? 11.267 12.904 4.438 1.00 65.94 503 ASP A O 1
ATOM 3930 N N . VAL A 1 504 ? 13.177 12.061 3.600 1.00 75.62 504 VAL A N 1
ATOM 3931 C CA . VAL A 1 504 ? 12.957 10.673 4.015 1.00 75.62 504 VAL A CA 1
ATOM 3932 C C . VAL A 1 504 ? 14.114 10.252 4.904 1.00 75.62 504 VAL A C 1
ATOM 3934 O O . VAL A 1 504 ? 15.230 10.038 4.426 1.00 75.62 504 VAL A O 1
ATOM 3937 N N . SER A 1 505 ? 13.843 10.079 6.196 1.00 73.69 505 SER A N 1
ATOM 3938 C CA . SER A 1 505 ? 14.834 9.557 7.136 1.00 73.69 505 SER A CA 1
ATOM 3939 C C . SER A 1 505 ? 14.638 8.057 7.330 1.00 73.69 505 SER A C 1
ATOM 3941 O O . SER A 1 505 ? 13.601 7.576 7.795 1.00 73.69 505 SER A O 1
ATOM 3943 N N . PHE A 1 506 ? 15.663 7.300 6.941 1.00 75.94 506 PHE A N 1
ATOM 3944 C CA . PHE A 1 506 ? 15.732 5.858 7.144 1.00 75.94 506 PHE A CA 1
ATOM 3945 C C . PHE A 1 506 ? 16.387 5.592 8.491 1.00 75.94 506 PHE A C 1
ATOM 3947 O O . PHE A 1 506 ? 17.571 5.882 8.666 1.00 75.94 506 PHE A O 1
ATOM 3954 N N . VAL A 1 507 ? 15.626 5.044 9.436 1.00 72.06 507 VAL A N 1
ATOM 3955 C CA . VAL A 1 507 ? 16.135 4.766 10.777 1.00 72.06 507 VAL A CA 1
ATOM 3956 C C . VAL A 1 507 ? 16.037 3.271 11.045 1.00 72.06 507 VAL A C 1
ATOM 3958 O O . VAL A 1 507 ? 14.981 2.645 10.936 1.00 72.06 507 VAL A O 1
ATOM 3961 N N . GLN A 1 508 ? 17.179 2.668 11.362 1.00 66.44 508 GLN A N 1
ATOM 3962 C CA . GLN A 1 508 ? 17.208 1.305 11.867 1.00 66.44 508 GLN A CA 1
ATOM 3963 C C . GLN A 1 508 ? 16.896 1.339 13.358 1.00 66.44 508 GLN A C 1
ATOM 3965 O O . GLN A 1 508 ? 17.530 2.086 14.101 1.00 66.44 508 GLN A O 1
ATOM 3970 N N . SER A 1 509 ? 15.925 0.530 13.782 1.00 65.38 509 SER A N 1
ATOM 3971 C CA . SER A 1 509 ? 15.545 0.488 15.186 1.00 65.38 509 SER A CA 1
ATOM 3972 C C . SER A 1 509 ? 16.693 -0.018 16.054 1.00 65.38 509 SER A C 1
ATOM 3974 O O . SER A 1 509 ? 17.374 -0.990 15.714 1.00 65.38 509 SER A O 1
ATOM 3976 N N . MET A 1 510 ? 16.858 0.600 17.223 1.00 60.62 510 MET A N 1
ATOM 3977 C CA . MET A 1 510 ? 17.814 0.148 18.240 1.00 60.62 510 MET A CA 1
ATOM 3978 C C . MET A 1 510 ? 17.363 -1.155 18.921 1.00 60.62 510 MET A C 1
ATOM 3980 O O . MET A 1 510 ? 18.106 -1.742 19.707 1.00 60.62 510 MET A O 1
ATOM 3984 N N . ALA A 1 511 ? 16.145 -1.622 18.626 1.00 54.00 511 ALA A N 1
ATOM 3985 C CA . ALA A 1 511 ? 15.486 -2.734 19.290 1.00 54.00 511 ALA A CA 1
ATOM 3986 C C . ALA A 1 511 ? 15.492 -4.076 18.545 1.00 54.00 511 ALA A C 1
ATOM 3988 O O . ALA A 1 511 ? 14.718 -4.958 18.926 1.00 54.00 511 ALA A O 1
ATOM 3989 N N . SER A 1 512 ? 16.334 -4.248 17.517 1.00 55.22 512 SER A N 1
ATOM 3990 C CA . SER A 1 512 ? 16.380 -5.483 16.715 1.00 55.22 512 SER A CA 1
ATOM 3991 C C . SER A 1 512 ? 16.896 -6.705 17.501 1.00 55.22 512 SER A C 1
ATOM 3993 O O . SER A 1 512 ? 18.030 -7.142 17.353 1.00 55.22 512 SER A O 1
ATOM 3995 N N . ASP A 1 513 ? 16.032 -7.284 18.338 1.00 54.41 513 ASP A N 1
ATOM 3996 C CA . ASP A 1 513 ? 16.291 -8.545 19.045 1.00 54.41 513 ASP A CA 1
ATOM 3997 C C . ASP A 1 513 ? 16.112 -9.759 18.097 1.00 54.41 513 ASP A C 1
ATOM 3999 O O . ASP A 1 513 ? 16.593 -10.851 18.393 1.00 54.41 513 ASP A O 1
ATOM 4003 N N . SER A 1 514 ? 15.436 -9.588 16.942 1.00 59.91 514 SER A N 1
ATOM 4004 C CA . SER A 1 514 ? 15.350 -10.595 15.867 1.00 59.91 514 SER A CA 1
ATOM 4005 C C . SER A 1 514 ? 15.023 -9.976 14.489 1.00 59.91 514 SER A C 1
ATOM 4007 O O . SER A 1 514 ? 14.173 -9.083 14.420 1.00 59.91 514 SER A O 1
ATOM 4009 N N . PRO A 1 515 ? 15.645 -10.445 13.388 1.00 58.47 515 PRO A N 1
ATOM 4010 C CA . PRO A 1 515 ? 15.516 -9.844 12.052 1.00 58.47 515 PRO A CA 1
ATOM 4011 C C . PRO A 1 515 ? 14.153 -10.063 11.371 1.00 58.47 515 PRO A C 1
ATOM 4013 O O . PRO A 1 515 ? 13.832 -9.346 10.427 1.00 58.47 515 PRO A O 1
ATOM 4016 N N . ASP A 1 516 ? 13.331 -10.998 11.861 1.00 59.66 516 ASP A N 1
ATOM 4017 C CA . ASP A 1 516 ? 12.077 -11.401 11.200 1.00 59.66 516 ASP A CA 1
ATOM 4018 C C . ASP A 1 516 ? 10.806 -10.898 11.907 1.00 59.66 516 ASP A C 1
ATOM 4020 O O . ASP A 1 516 ? 9.690 -11.149 11.451 1.00 59.66 516 ASP A O 1
ATOM 4024 N N . SER A 1 517 ? 10.937 -10.178 13.025 1.00 69.00 517 SER A N 1
ATOM 4025 C CA . SER A 1 517 ? 9.773 -9.701 13.780 1.00 69.00 517 SER A CA 1
ATOM 4026 C C . SER A 1 517 ? 9.233 -8.367 13.248 1.00 69.00 517 SER A C 1
ATOM 4028 O O . SER A 1 517 ? 9.981 -7.414 13.029 1.00 69.00 517 SER A O 1
ATOM 4030 N N . ALA A 1 518 ? 7.913 -8.287 13.050 1.00 78.50 518 ALA A N 1
ATOM 4031 C CA . ALA A 1 518 ? 7.228 -7.036 12.736 1.00 78.50 518 ALA A CA 1
ATOM 4032 C C . ALA A 1 518 ? 7.009 -6.217 14.019 1.00 78.50 518 ALA A C 1
ATOM 4034 O O . ALA A 1 518 ? 6.641 -6.756 15.072 1.00 78.50 518 ALA A O 1
ATOM 4035 N N . HIS A 1 519 ? 7.220 -4.907 13.939 1.00 86.31 519 HIS A N 1
ATOM 4036 C CA . HIS A 1 519 ? 7.016 -3.967 15.042 1.00 86.31 519 HIS A CA 1
ATOM 4037 C C . HIS A 1 519 ? 6.126 -2.815 14.583 1.00 86.31 519 HIS A C 1
ATOM 4039 O O . HIS A 1 519 ? 6.153 -2.438 13.413 1.00 86.31 519 HIS A O 1
ATOM 4045 N N . LEU A 1 520 ? 5.339 -2.270 15.510 1.00 89.00 520 LEU A N 1
ATOM 4046 C CA . LEU A 1 520 ? 4.543 -1.066 15.300 1.00 89.00 520 LEU A CA 1
ATOM 4047 C C . LEU A 1 520 ? 5.302 0.116 15.897 1.00 89.00 520 LEU A C 1
ATOM 4049 O O . LEU A 1 520 ? 5.471 0.177 17.115 1.00 89.00 520 LEU A O 1
ATOM 4053 N N . PHE A 1 521 ? 5.740 1.039 15.045 1.00 90.00 521 PHE A N 1
ATOM 4054 C CA . PHE A 1 521 ? 6.407 2.270 15.459 1.00 90.00 521 PHE A CA 1
ATOM 4055 C C . PHE A 1 521 ? 5.414 3.429 15.482 1.00 90.00 521 PHE A C 1
ATOM 4057 O O . PHE A 1 521 ? 4.721 3.673 14.494 1.00 90.00 521 PHE A O 1
ATOM 4064 N N . LEU A 1 522 ? 5.354 4.136 16.608 1.00 90.38 522 LEU A N 1
ATOM 4065 C CA . LEU A 1 522 ? 4.426 5.239 16.851 1.00 90.38 522 LEU A CA 1
ATOM 4066 C C . LEU A 1 522 ? 5.202 6.499 17.234 1.00 90.38 522 LEU A C 1
ATOM 4068 O O . LEU A 1 522 ? 6.090 6.400 18.075 1.00 90.38 522 LEU A O 1
ATOM 4072 N N . PRO A 1 523 ? 4.896 7.676 16.674 1.00 89.56 523 PRO A N 1
ATOM 4073 C CA . PRO A 1 523 ? 5.416 8.921 17.225 1.00 89.56 523 PRO A CA 1
ATOM 4074 C C . PRO A 1 523 ? 4.737 9.242 18.571 1.00 89.56 523 PRO A C 1
ATOM 4076 O O . PRO A 1 523 ? 3.637 8.754 18.842 1.00 89.56 523 PRO A O 1
ATOM 4079 N N . LEU A 1 524 ? 5.377 10.048 19.429 1.00 84.50 524 LEU A N 1
ATOM 4080 C CA . LEU A 1 524 ? 4.814 10.432 20.741 1.00 84.50 524 LEU A CA 1
ATOM 4081 C C . LEU A 1 524 ? 3.455 11.143 20.608 1.00 84.50 524 LEU A C 1
ATOM 4083 O O . LEU A 1 524 ? 2.569 10.975 21.436 1.00 84.50 524 LEU A O 1
ATOM 4087 N N . ASP A 1 525 ? 3.292 11.914 19.539 1.00 85.69 525 ASP A N 1
ATOM 4088 C CA . ASP A 1 525 ? 2.116 12.702 19.177 1.00 85.69 525 ASP A CA 1
ATOM 4089 C C . ASP A 1 525 ? 1.222 11.984 18.147 1.00 85.69 525 ASP A C 1
ATOM 4091 O O . ASP A 1 525 ? 0.511 12.625 17.367 1.00 85.69 525 ASP A O 1
ATOM 4095 N N . ALA A 1 526 ? 1.254 10.644 18.117 1.00 88.25 526 ALA A N 1
ATOM 4096 C CA . ALA A 1 526 ? 0.453 9.835 17.202 1.00 88.25 526 ALA A CA 1
ATOM 4097 C C . ALA A 1 526 ? -1.049 10.118 17.353 1.00 88.25 526 ALA A C 1
ATOM 4099 O O . ALA A 1 526 ? -1.666 9.777 18.362 1.00 88.25 526 ALA A O 1
ATOM 4100 N N . ARG A 1 527 ? -1.667 10.664 16.301 1.00 88.19 527 ARG A N 1
ATOM 4101 C CA . ARG A 1 527 ? -3.115 10.940 16.252 1.00 88.19 527 ARG A CA 1
ATOM 4102 C C . ARG A 1 527 ? -3.893 9.976 15.374 1.00 88.19 527 ARG A C 1
ATOM 4104 O O . ARG A 1 527 ? -5.111 9.864 15.520 1.00 88.19 527 ARG A O 1
ATOM 4111 N N . ARG A 1 528 ? -3.231 9.323 14.422 1.00 89.44 528 ARG A N 1
ATOM 4112 C CA . ARG A 1 528 ? -3.844 8.356 13.502 1.00 89.44 528 ARG A CA 1
ATOM 4113 C C . ARG A 1 528 ? -2.917 7.167 13.328 1.00 89.44 528 ARG A C 1
ATOM 4115 O O . ARG A 1 528 ? -1.714 7.353 13.182 1.00 89.44 528 ARG A O 1
ATOM 4122 N N . ILE A 1 529 ? -3.479 5.963 13.332 1.00 91.75 529 ILE A N 1
ATOM 4123 C CA . ILE A 1 529 ? -2.740 4.714 13.133 1.00 91.75 529 ILE A CA 1
ATOM 4124 C C . ILE A 1 529 ? -3.512 3.848 12.142 1.00 91.75 529 ILE A C 1
ATOM 4126 O O . ILE A 1 529 ? -4.741 3.798 12.155 1.00 91.75 529 ILE A O 1
ATOM 4130 N N . SER A 1 530 ? -2.787 3.153 11.276 1.00 90.06 530 SER A N 1
ATOM 4131 C CA . SER A 1 530 ? -3.311 2.069 10.453 1.00 90.06 530 SER A CA 1
ATOM 4132 C C . SER A 1 530 ? -2.298 0.935 10.407 1.00 90.06 530 SER A C 1
ATOM 4134 O O . SER A 1 530 ? -1.124 1.168 10.123 1.00 90.06 530 SER A O 1
ATOM 4136 N N . VAL A 1 531 ? -2.748 -0.283 10.702 1.00 88.56 531 VAL A N 1
ATOM 4137 C CA . VAL A 1 531 ? -1.915 -1.493 10.704 1.00 88.56 531 VAL A CA 1
ATOM 4138 C C . VAL A 1 531 ? -2.311 -2.374 9.521 1.00 88.56 531 VAL A C 1
ATOM 4140 O O . VAL A 1 531 ? -3.448 -2.819 9.437 1.00 88.56 531 VAL A O 1
ATOM 4143 N N . PHE A 1 532 ? -1.378 -2.620 8.604 1.00 83.25 532 PHE A N 1
ATOM 4144 C CA . PHE A 1 532 ? -1.568 -3.341 7.345 1.00 83.25 532 PHE A CA 1
ATOM 4145 C C . PHE A 1 532 ? -1.035 -4.768 7.437 1.00 83.25 532 PHE A C 1
ATOM 4147 O O . PHE A 1 532 ? 0.179 -4.969 7.453 1.00 83.25 532 PHE A O 1
ATOM 4154 N N . HIS A 1 533 ? -1.938 -5.753 7.426 1.00 67.69 533 HIS A N 1
ATOM 4155 C CA . HIS A 1 533 ? -1.628 -7.158 7.109 1.00 67.69 533 HIS A CA 1
ATOM 4156 C C . HIS A 1 533 ? -0.379 -7.717 7.823 1.00 67.69 533 HIS A C 1
ATOM 4158 O O . HIS A 1 533 ? 0.370 -8.514 7.260 1.00 67.69 533 HIS A O 1
ATOM 4164 N N . ALA A 1 534 ? -0.146 -7.281 9.062 1.00 76.81 534 ALA A N 1
ATOM 4165 C CA . ALA A 1 534 ? 0.997 -7.641 9.886 1.00 76.81 534 ALA A CA 1
ATOM 4166 C C . ALA A 1 534 ? 0.538 -7.852 11.329 1.00 76.81 534 ALA A C 1
ATOM 4168 O O . ALA A 1 534 ? -0.442 -7.257 11.770 1.00 76.81 534 ALA A O 1
ATOM 4169 N N . LEU A 1 535 ? 1.281 -8.674 12.070 1.00 83.44 535 LEU A N 1
ATOM 4170 C CA . LEU A 1 535 ? 1.054 -8.923 13.493 1.00 83.44 535 LEU A CA 1
ATOM 4171 C C . LEU A 1 535 ? 2.236 -8.374 14.299 1.00 83.44 535 LEU A C 1
ATOM 4173 O O . LEU A 1 535 ? 3.172 -9.125 14.592 1.00 83.44 535 LEU A O 1
ATOM 4177 N N . PRO A 1 536 ? 2.249 -7.065 14.618 1.00 83.50 536 PRO A N 1
ATOM 4178 C CA . PRO A 1 536 ? 3.285 -6.480 15.449 1.00 83.50 536 PRO A CA 1
ATOM 4179 C C . PRO A 1 536 ? 3.457 -7.231 16.771 1.00 83.50 536 PRO A C 1
ATOM 4181 O O . PRO A 1 536 ? 2.576 -7.236 17.630 1.00 83.50 536 PRO A O 1
ATOM 4184 N N . CYS A 1 537 ? 4.630 -7.826 16.983 1.00 79.69 537 CYS A N 1
ATOM 4185 C CA . CYS A 1 537 ? 4.946 -8.461 18.264 1.00 79.69 537 CYS A CA 1
ATOM 4186 C C . CYS A 1 537 ? 5.185 -7.424 19.370 1.00 79.69 537 CYS A C 1
ATOM 4188 O O . CYS A 1 537 ? 5.138 -7.752 20.553 1.00 79.69 537 CYS A O 1
ATOM 4190 N N . ARG A 1 538 ? 5.507 -6.183 18.988 1.00 83.38 538 ARG A N 1
ATOM 4191 C CA . ARG A 1 538 ? 5.844 -5.092 19.901 1.00 83.38 538 ARG A CA 1
ATOM 4192 C C . ARG A 1 538 ? 5.307 -3.767 19.384 1.00 83.38 538 ARG A C 1
ATOM 4194 O O . ARG A 1 538 ? 5.236 -3.552 18.173 1.00 83.38 538 ARG A O 1
ATOM 4201 N N . VAL A 1 539 ? 5.002 -2.883 20.329 1.00 88.44 539 VAL A N 1
ATOM 4202 C CA . VAL A 1 539 ? 4.653 -1.486 20.076 1.00 88.44 539 VAL A CA 1
ATOM 4203 C C . VAL A 1 539 ? 5.759 -0.617 20.659 1.00 88.44 539 VAL A C 1
ATOM 4205 O O . VAL A 1 539 ? 6.085 -0.725 21.843 1.00 88.44 539 VAL A O 1
ATOM 4208 N N . ILE A 1 540 ? 6.369 0.198 19.809 1.00 88.25 540 ILE A N 1
ATOM 4209 C CA . ILE A 1 540 ? 7.519 1.032 20.138 1.00 88.25 540 ILE A CA 1
ATOM 4210 C C . ILE A 1 540 ? 7.124 2.474 19.862 1.00 88.25 540 ILE A C 1
ATOM 4212 O O . ILE A 1 540 ? 6.761 2.820 18.740 1.00 88.25 540 ILE A O 1
ATOM 4216 N N . VAL A 1 541 ? 7.193 3.310 20.889 1.00 88.56 541 VAL A N 1
ATOM 4217 C CA . VAL A 1 541 ? 6.993 4.747 20.745 1.00 88.56 541 VAL A CA 1
ATOM 4218 C C . VAL A 1 541 ? 8.351 5.395 20.518 1.00 88.56 541 VAL A C 1
ATOM 4220 O O . VAL A 1 541 ? 9.297 5.146 21.260 1.00 88.56 541 VAL A O 1
ATOM 4223 N N . VAL A 1 542 ? 8.460 6.187 19.465 1.00 87.00 542 VAL A N 1
ATOM 4224 C CA . VAL A 1 542 ? 9.688 6.830 19.015 1.00 87.00 542 VAL A CA 1
ATOM 4225 C C . VAL A 1 542 ? 9.580 8.318 19.306 1.00 87.00 542 VAL A C 1
ATOM 4227 O O . VAL A 1 542 ? 8.564 8.948 19.012 1.00 87.00 542 VAL A O 1
ATOM 4230 N N . ASP A 1 543 ? 10.640 8.876 19.878 1.00 80.50 543 ASP A N 1
ATOM 4231 C CA . ASP A 1 543 ? 10.733 10.308 20.137 1.00 80.50 543 ASP A CA 1
ATOM 4232 C C . ASP A 1 543 ? 10.754 11.145 18.842 1.00 80.50 543 ASP A C 1
ATOM 4234 O O . ASP A 1 543 ? 11.170 10.684 17.776 1.00 80.50 543 ASP A O 1
ATOM 4238 N N . ALA A 1 544 ? 10.361 12.415 18.950 1.00 71.81 544 ALA A N 1
ATOM 4239 C CA . ALA A 1 544 ? 10.271 13.370 17.850 1.00 71.81 544 ALA A CA 1
ATOM 4240 C C . ALA A 1 544 ? 11.613 13.656 17.156 1.00 71.81 544 ALA A C 1
ATOM 4242 O O . ALA A 1 544 ? 11.618 14.261 16.089 1.00 71.81 544 ALA A O 1
ATOM 4243 N N . LEU A 1 545 ? 12.755 13.230 17.704 1.00 71.12 545 LEU A N 1
ATOM 4244 C CA . LEU A 1 545 ? 14.071 13.298 17.049 1.00 71.12 545 LEU A CA 1
ATOM 4245 C C . LEU A 1 545 ? 14.604 11.927 16.603 1.00 71.12 545 LEU A C 1
ATOM 4247 O O . LEU A 1 545 ? 15.737 11.839 16.147 1.00 71.12 545 LEU A O 1
ATOM 4251 N N . CYS A 1 546 ? 13.814 10.857 16.737 1.00 75.38 546 CYS A N 1
ATOM 4252 C CA . CYS A 1 546 ? 14.215 9.475 16.441 1.00 75.38 546 CYS A CA 1
ATOM 4253 C C . CYS A 1 546 ? 15.462 8.984 17.202 1.00 75.38 546 CYS A C 1
ATOM 4255 O O . CYS A 1 546 ? 16.093 8.018 16.786 1.00 75.38 546 CYS A O 1
ATOM 4257 N N . ASN A 1 547 ? 15.804 9.622 18.325 1.00 75.44 547 ASN A N 1
ATOM 4258 C CA . ASN A 1 547 ? 16.983 9.275 19.126 1.00 75.44 547 ASN A CA 1
ATOM 4259 C C . ASN A 1 547 ? 16.684 8.267 20.240 1.00 75.44 547 ASN A C 1
ATOM 4261 O O . ASN A 1 547 ? 17.596 7.605 20.734 1.00 75.44 547 ASN A O 1
ATOM 4265 N N . SER A 1 548 ? 15.426 8.180 20.678 1.00 79.50 548 SER A N 1
ATOM 4266 C CA . SER A 1 548 ? 15.020 7.293 21.764 1.00 79.50 548 SER A CA 1
ATOM 4267 C C . SER A 1 548 ? 13.761 6.509 21.412 1.00 79.50 548 SER A C 1
ATOM 4269 O O . SER A 1 548 ? 12.878 6.990 20.698 1.00 79.50 548 SER A O 1
ATOM 4271 N N . GLU A 1 549 ? 13.717 5.277 21.913 1.00 85.19 549 GLU A N 1
ATOM 4272 C CA . GLU A 1 549 ? 12.642 4.318 21.696 1.00 85.19 549 GLU A CA 1
ATOM 4273 C C . GLU A 1 549 ? 12.112 3.838 23.051 1.00 85.19 549 GLU A C 1
ATOM 4275 O O . GLU A 1 549 ? 12.846 3.272 23.866 1.00 85.19 549 GLU A O 1
ATOM 4280 N N . ILE A 1 550 ? 10.819 4.036 23.285 1.00 85.00 550 ILE A N 1
ATOM 4281 C CA . ILE A 1 550 ? 10.100 3.584 24.472 1.00 85.00 550 ILE A CA 1
ATOM 4282 C C . ILE A 1 550 ? 9.304 2.343 24.083 1.00 85.00 550 ILE A C 1
ATOM 4284 O O . ILE A 1 550 ? 8.343 2.401 23.316 1.00 85.00 550 ILE A O 1
ATOM 4288 N N . ARG A 1 551 ? 9.702 1.188 24.617 1.00 85.62 551 ARG A N 1
ATOM 4289 C CA . ARG A 1 551 ? 9.003 -0.076 24.365 1.00 85.62 551 ARG A CA 1
ATOM 4290 C C . ARG A 1 551 ? 7.795 -0.175 25.289 1.00 85.62 551 ARG A C 1
ATOM 4292 O O . ARG A 1 551 ? 7.956 -0.244 26.510 1.00 85.62 551 ARG A O 1
ATOM 4299 N N . LEU A 1 552 ? 6.601 -0.221 24.708 1.00 84.94 552 LEU A N 1
ATOM 4300 C CA . LEU A 1 552 ? 5.402 -0.552 25.466 1.00 84.94 552 LEU A CA 1
ATOM 4301 C C . LEU A 1 552 ? 5.402 -2.050 25.759 1.00 84.94 552 LEU A C 1
ATOM 4303 O O . LEU A 1 552 ? 5.870 -2.858 24.951 1.00 84.94 552 LEU A O 1
ATOM 4307 N N . LYS A 1 553 ? 4.869 -2.420 26.921 1.00 75.75 553 LYS A N 1
ATOM 4308 C CA . LYS A 1 553 ? 4.679 -3.815 27.318 1.00 75.75 553 LYS A CA 1
ATOM 4309 C C . LYS A 1 553 ? 3.210 -4.187 27.116 1.00 75.75 553 LYS A C 1
ATOM 4311 O O . LYS A 1 553 ? 2.434 -4.110 28.072 1.00 75.75 553 LYS A O 1
ATOM 4316 N N . PRO A 1 554 ? 2.785 -4.564 25.892 1.00 67.25 554 PRO A N 1
ATOM 4317 C CA . PRO A 1 554 ? 1.480 -5.180 25.734 1.00 67.25 554 PRO A CA 1
ATOM 4318 C C . PRO A 1 554 ? 1.472 -6.446 26.587 1.00 67.25 554 PRO A C 1
ATOM 4320 O O . PRO A 1 554 ? 2.385 -7.265 26.539 1.00 67.25 554 PRO A O 1
ATOM 4323 N N . SER A 1 555 ? 0.465 -6.570 27.439 1.00 63.25 555 SER A N 1
ATOM 4324 C CA . SER A 1 555 ? 0.354 -7.686 28.379 1.00 63.25 555 SER A CA 1
ATOM 4325 C C . SER A 1 555 ? -0.129 -8.988 27.743 1.00 63.25 555 SER A C 1
ATOM 4327 O O . SER A 1 555 ? -0.236 -9.992 28.442 1.00 63.25 555 SER A O 1
ATOM 4329 N N . GLY A 1 556 ? -0.481 -8.937 26.460 1.00 68.81 556 GLY A N 1
ATOM 4330 C CA . GLY A 1 556 ? -1.040 -10.035 25.685 1.00 68.81 556 GLY A CA 1
ATOM 4331 C C . GLY A 1 556 ? -0.098 -10.540 24.593 1.00 68.81 556 GLY A C 1
ATOM 4332 O O . GLY A 1 556 ? 1.116 -10.346 24.653 1.00 68.81 556 GLY A O 1
ATOM 4333 N N . GLY A 1 557 ? -0.678 -11.212 23.599 1.00 78.62 557 GLY A N 1
ATOM 4334 C CA . GLY A 1 557 ? 0.047 -11.717 22.430 1.00 78.62 557 GLY A CA 1
ATOM 4335 C C . GLY A 1 557 ? 0.423 -10.621 21.416 1.00 78.62 557 GLY A C 1
ATOM 4336 O O . GLY A 1 557 ? 0.348 -9.430 21.725 1.00 78.62 557 GLY A O 1
ATOM 4337 N N . PRO A 1 558 ? 0.811 -11.005 20.184 1.00 85.12 558 PRO A N 1
ATOM 4338 C CA . PRO A 1 558 ? 0.988 -10.063 19.082 1.00 85.12 558 PRO A CA 1
ATOM 4339 C C . PRO A 1 558 ? -0.245 -9.172 18.903 1.00 85.12 558 PRO A C 1
ATOM 4341 O O . PRO A 1 558 ? -1.384 -9.645 18.969 1.00 85.12 558 PRO A O 1
ATOM 4344 N N . VAL A 1 559 ? -0.004 -7.885 18.671 1.00 88.50 559 VAL A N 1
ATOM 4345 C CA . VAL A 1 559 ? -1.055 -6.896 18.435 1.00 88.50 559 VAL A CA 1
ATOM 4346 C C . VAL A 1 559 ? -1.619 -7.125 17.041 1.00 88.50 559 VAL A C 1
ATOM 4348 O O . VAL A 1 559 ? -0.864 -7.241 16.081 1.00 88.50 559 VAL A O 1
ATOM 4351 N N . VAL A 1 560 ? -2.943 -7.191 16.930 1.00 88.06 560 VAL A N 1
ATOM 4352 C CA . VAL A 1 560 ? -3.630 -7.347 15.643 1.00 88.06 560 VAL A CA 1
ATOM 4353 C C . VAL A 1 560 ? -3.933 -5.989 15.031 1.00 88.06 560 VAL A C 1
ATOM 4355 O O . VAL A 1 560 ? -3.643 -5.744 13.866 1.00 88.06 560 VAL A O 1
ATOM 4358 N N . SER A 1 561 ? -4.493 -5.086 15.833 1.00 89.25 561 SER A N 1
ATOM 4359 C CA . SER A 1 561 ? -4.833 -3.738 15.397 1.00 89.25 561 SER A CA 1
ATOM 4360 C C . SER A 1 561 ? -4.657 -2.742 16.539 1.00 89.25 561 SER A C 1
ATOM 4362 O O . SER A 1 561 ? -4.675 -3.098 17.722 1.00 89.25 561 SER A O 1
ATOM 4364 N N . ALA A 1 562 ? -4.471 -1.480 16.173 1.00 91.38 562 ALA A N 1
ATOM 4365 C CA . ALA A 1 562 ? -4.285 -0.379 17.101 1.00 91.38 562 ALA A CA 1
ATOM 4366 C C . ALA A 1 562 ? -4.993 0.876 16.584 1.00 91.38 562 ALA A C 1
ATOM 4368 O O . ALA A 1 562 ? -5.029 1.119 15.379 1.00 91.38 562 ALA A O 1
ATOM 4369 N N . ALA A 1 563 ? -5.524 1.679 17.502 1.00 91.81 563 ALA A N 1
ATOM 4370 C CA . ALA A 1 563 ? -6.157 2.957 17.207 1.00 91.81 563 ALA A CA 1
ATOM 4371 C C . ALA A 1 563 ? -5.722 4.009 18.235 1.00 91.81 563 ALA A C 1
ATOM 4373 O O . ALA A 1 563 ? -5.634 3.716 19.428 1.00 91.81 563 ALA A O 1
ATOM 4374 N N . CYS A 1 564 ? -5.473 5.236 17.773 1.00 91.12 564 CYS A N 1
ATOM 4375 C CA . CYS A 1 564 ? -5.265 6.392 18.644 1.00 91.12 564 CYS A CA 1
ATOM 4376 C C . CYS A 1 564 ? -6.566 7.172 18.795 1.00 91.12 564 CYS A C 1
ATOM 4378 O O . CYS A 1 564 ? -7.229 7.485 17.805 1.00 91.12 564 CYS A O 1
ATOM 4380 N N . VAL A 1 565 ? -6.891 7.518 20.034 1.00 90.38 565 VAL A N 1
ATOM 4381 C CA . VAL A 1 565 ? -8.058 8.313 20.399 1.00 90.38 565 VAL A CA 1
ATOM 4382 C C . VAL A 1 565 ? -7.588 9.579 21.093 1.00 90.38 565 VAL A C 1
ATOM 4384 O O . VAL A 1 565 ? -6.888 9.519 22.099 1.00 90.38 565 VAL A O 1
ATOM 4387 N N . ASN A 1 566 ? -8.011 10.725 20.572 1.00 88.44 566 ASN A N 1
ATOM 4388 C CA . ASN A 1 566 ? -7.716 12.021 21.170 1.00 88.44 566 ASN A CA 1
ATOM 4389 C C . ASN A 1 566 ? -8.888 12.383 22.089 1.00 88.44 566 ASN A C 1
ATOM 4391 O O . ASN A 1 566 ? -9.976 12.674 21.588 1.00 88.44 566 ASN A O 1
ATOM 4395 N N . LEU A 1 567 ? -8.692 12.327 23.408 1.00 85.62 567 LEU A N 1
ATOM 4396 C CA . LEU A 1 567 ? -9.717 12.753 24.372 1.00 85.62 567 LEU A CA 1
ATOM 4397 C C . LEU A 1 567 ? -9.738 14.277 24.474 1.00 85.62 567 LEU A C 1
ATOM 4399 O O . LEU A 1 567 ? -10.789 14.912 24.392 1.00 85.62 567 LEU A O 1
ATOM 4403 N N . THR A 1 568 ? -8.546 14.853 24.599 1.00 80.81 568 THR A N 1
ATOM 4404 C CA . THR A 1 568 ? -8.272 16.287 24.545 1.00 80.81 568 THR A CA 1
ATOM 4405 C C . THR A 1 568 ? -7.090 16.512 23.591 1.00 80.81 568 THR A C 1
ATOM 4407 O O . THR A 1 568 ? -6.464 15.544 23.149 1.00 80.81 568 THR A O 1
ATOM 4410 N N . PRO A 1 569 ? -6.756 17.759 23.217 1.00 76.38 569 PRO A N 1
ATOM 4411 C CA . PRO A 1 569 ? -5.580 18.025 22.386 1.00 76.38 569 PRO A CA 1
ATOM 4412 C C . PRO A 1 569 ? -4.252 17.527 22.984 1.00 76.38 569 PRO A C 1
ATOM 4414 O O . PRO A 1 569 ? -3.326 17.274 22.217 1.00 76.38 569 PRO A O 1
ATOM 4417 N N . SER A 1 570 ? -4.175 17.393 24.315 1.00 77.31 570 SER A N 1
ATOM 4418 C CA . SER A 1 570 ? -2.987 16.979 25.076 1.00 77.31 570 SER A CA 1
ATOM 4419 C C . SER A 1 570 ? -3.067 15.558 25.647 1.00 77.31 570 SER A C 1
ATOM 4421 O O . SER A 1 570 ? -2.037 15.016 26.034 1.00 77.31 570 SER A O 1
ATOM 4423 N N . ASP A 1 571 ? -4.259 14.952 25.709 1.00 83.50 571 ASP A N 1
ATOM 4424 C CA . ASP A 1 571 ? -4.464 13.596 26.233 1.00 83.50 571 ASP A CA 1
ATOM 4425 C C . ASP A 1 571 ? -4.801 12.622 25.103 1.00 83.50 571 ASP A C 1
ATOM 4427 O O . ASP A 1 571 ? -5.897 12.635 24.521 1.00 83.50 571 ASP A O 1
ATOM 4431 N N . LEU A 1 572 ? -3.843 11.745 24.818 1.00 86.25 572 LEU A N 1
ATOM 4432 C CA . LEU A 1 572 ? -3.953 10.702 23.811 1.00 86.25 572 LEU A CA 1
ATOM 4433 C C . LEU A 1 572 ? -4.111 9.349 24.499 1.00 86.25 572 LEU A C 1
ATOM 4435 O O . LEU A 1 572 ? -3.400 9.012 25.445 1.00 86.25 572 LEU A O 1
ATOM 4439 N N . VAL A 1 573 ? -5.025 8.536 23.986 1.00 89.62 573 VAL A N 1
ATOM 4440 C CA . VAL A 1 573 ? -5.196 7.150 24.409 1.00 89.62 573 VAL A CA 1
ATOM 4441 C C . VAL A 1 573 ? -4.939 6.240 23.224 1.00 89.62 573 VAL A C 1
ATOM 4443 O O . VAL A 1 573 ? -5.655 6.268 22.225 1.00 89.62 573 VAL A O 1
ATOM 4446 N N . LEU A 1 574 ? -3.921 5.400 23.351 1.00 91.00 574 LEU A N 1
ATOM 4447 C CA . LEU A 1 574 ? -3.662 4.305 22.436 1.00 91.00 574 LEU A CA 1
ATOM 4448 C C . LEU A 1 574 ? -4.440 3.077 22.907 1.00 91.00 574 LEU A C 1
ATOM 4450 O O . LEU A 1 574 ? -4.265 2.597 24.029 1.00 91.00 574 LEU A O 1
ATOM 4454 N N . VAL A 1 575 ? -5.269 2.550 22.017 1.00 91.88 575 VAL A N 1
ATOM 4455 C CA . VAL A 1 575 ? -6.016 1.312 22.215 1.00 91.88 575 VAL A CA 1
ATOM 4456 C C . VAL A 1 575 ? -5.397 0.246 21.325 1.00 91.88 575 VAL A C 1
ATOM 4458 O O . VAL A 1 575 ? -5.324 0.423 20.109 1.00 91.88 575 VAL A O 1
ATOM 4461 N N . THR A 1 576 ? -4.957 -0.862 21.914 1.00 92.19 576 THR A N 1
ATOM 4462 C CA . THR A 1 576 ? -4.461 -2.025 21.168 1.00 92.19 576 THR A CA 1
ATOM 4463 C C . THR A 1 576 ? -5.312 -3.248 21.462 1.00 92.19 576 THR A C 1
ATOM 4465 O O . THR A 1 576 ? -5.842 -3.395 22.564 1.00 92.19 576 THR A O 1
ATOM 4468 N N . VAL A 1 577 ? -5.441 -4.131 20.473 1.00 91.31 577 VAL A N 1
ATOM 4469 C CA . VAL A 1 577 ? -6.122 -5.421 20.612 1.00 91.31 577 VAL A CA 1
ATOM 4470 C C . VAL A 1 577 ? -5.196 -6.549 20.176 1.00 91.31 577 VAL A C 1
ATOM 4472 O O . VAL A 1 577 ? -4.485 -6.419 19.177 1.00 91.31 577 VAL A O 1
ATOM 4475 N N . ASP A 1 578 ? -5.192 -7.648 20.923 1.00 89.38 578 ASP A N 1
ATOM 4476 C CA . ASP A 1 578 ? -4.452 -8.861 20.574 1.00 89.38 578 ASP A CA 1
ATOM 4477 C C . ASP A 1 578 ? -5.357 -9.957 19.974 1.00 89.38 578 ASP A C 1
ATOM 4479 O O . ASP A 1 578 ? -6.582 -9.829 19.918 1.00 89.38 578 ASP A O 1
ATOM 4483 N N . LEU A 1 579 ? -4.748 -11.066 19.539 1.00 84.50 579 LEU A N 1
ATOM 4484 C CA . LEU A 1 579 ? -5.460 -12.218 18.961 1.00 84.50 579 LEU A CA 1
ATOM 4485 C C . LEU A 1 579 ? -6.471 -12.860 19.927 1.00 84.50 579 LEU A C 1
ATOM 4487 O O . LEU A 1 579 ? -7.440 -13.485 19.494 1.00 84.50 579 LEU A O 1
ATOM 4491 N N . THR A 1 580 ? -6.253 -12.712 21.235 1.00 87.31 580 THR A N 1
ATOM 4492 C CA . THR A 1 580 ? -7.135 -13.265 22.267 1.00 87.31 580 THR A CA 1
ATOM 4493 C C . THR A 1 580 ? -8.334 -12.367 22.559 1.00 87.31 580 THR A C 1
ATOM 4495 O O . THR A 1 580 ? -9.234 -12.791 23.276 1.00 87.31 580 THR A O 1
ATOM 4498 N N . GLY A 1 581 ? -8.390 -11.157 21.993 1.00 87.56 581 GLY A N 1
ATOM 4499 C CA . GLY A 1 581 ? -9.433 -10.175 22.289 1.00 87.56 581 GLY A CA 1
ATOM 4500 C C . GLY A 1 581 ? -9.169 -9.377 23.569 1.00 87.56 581 GLY A C 1
ATOM 4501 O O . GLY A 1 581 ? -10.109 -8.865 24.175 1.00 87.56 581 GLY A O 1
ATOM 4502 N N . LEU A 1 582 ? -7.916 -9.272 24.013 1.00 90.25 582 LEU A N 1
ATOM 4503 C CA . LEU A 1 582 ? -7.539 -8.415 25.131 1.00 90.25 582 LEU A CA 1
ATOM 4504 C C . LEU A 1 582 ? -7.312 -6.984 24.626 1.00 90.25 582 LEU A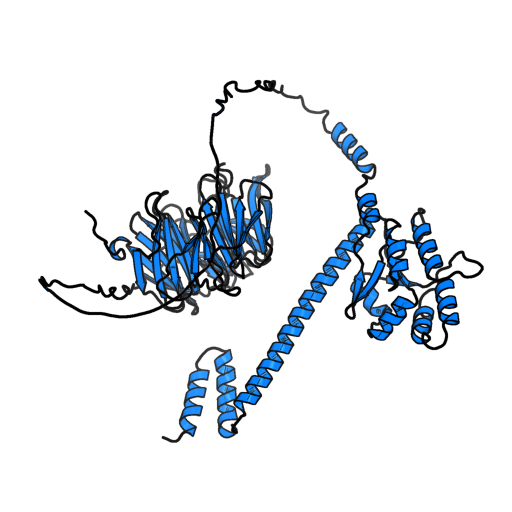 C 1
ATOM 4506 O O . LEU A 1 582 ? -6.323 -6.700 23.948 1.00 90.25 582 LEU A O 1
ATOM 4510 N N . LEU A 1 583 ? -8.210 -6.070 24.992 1.00 90.69 583 LEU A N 1
ATOM 4511 C CA . LEU A 1 583 ? -8.018 -4.634 24.807 1.00 90.69 583 LEU A CA 1
ATOM 4512 C C . LEU A 1 583 ? -7.093 -4.086 25.888 1.00 90.69 583 LEU A C 1
ATOM 4514 O O . LEU A 1 583 ? -7.359 -4.246 27.082 1.00 90.69 583 LEU A O 1
ATOM 4518 N N . SER A 1 584 ? -6.039 -3.394 25.467 1.00 89.75 584 SER A N 1
ATOM 4519 C CA . SER A 1 584 ? -5.114 -2.681 26.348 1.00 89.75 584 SER A CA 1
ATOM 4520 C C . SER A 1 584 ? -5.153 -1.184 26.053 1.00 89.75 584 SER A C 1
ATOM 4522 O O . SER A 1 584 ? -5.069 -0.773 24.897 1.00 89.75 584 SER A O 1
ATOM 4524 N N . PHE A 1 585 ? -5.263 -0.377 27.108 1.00 89.00 585 PHE A N 1
ATOM 4525 C CA . PHE A 1 585 ? -5.311 1.082 27.019 1.00 89.00 585 PHE A CA 1
ATOM 4526 C C . PHE A 1 585 ? -4.014 1.682 27.552 1.00 89.00 585 PHE A C 1
ATOM 4528 O O . PHE A 1 585 ? -3.657 1.459 28.711 1.00 89.00 585 PHE A O 1
ATOM 4535 N N . PHE A 1 586 ? -3.332 2.473 26.735 1.00 88.00 586 PHE A N 1
ATOM 4536 C CA . PHE A 1 586 ? -2.162 3.254 27.127 1.00 88.00 586 PHE A CA 1
ATOM 4537 C C . PHE A 1 586 ? -2.525 4.731 27.026 1.00 88.00 586 PHE A C 1
ATOM 4539 O O . PHE A 1 586 ? -3.068 5.154 26.012 1.00 88.00 586 PHE A O 1
ATOM 4546 N N . HIS A 1 587 ? -2.248 5.510 28.066 1.00 85.00 587 HIS A N 1
ATOM 4547 C CA . HIS A 1 587 ? -2.455 6.958 28.035 1.00 85.00 587 HIS A CA 1
ATOM 4548 C C . HIS A 1 587 ? -1.123 7.663 27.887 1.00 85.00 587 HIS A C 1
ATOM 4550 O O . HIS A 1 587 ? -0.120 7.273 28.495 1.00 85.00 587 HIS A O 1
ATOM 4556 N N . TRP A 1 588 ? -1.176 8.739 27.128 1.00 78.81 588 TRP A N 1
ATOM 4557 C CA . TRP A 1 588 ? -0.089 9.645 26.884 1.00 78.81 588 TRP A CA 1
ATOM 4558 C C . TRP A 1 588 ? -0.571 11.064 27.163 1.00 78.81 588 TRP A C 1
ATOM 4560 O O . TRP A 1 588 ? -1.577 11.493 26.602 1.00 78.81 588 TRP A O 1
ATOM 4570 N N . SER A 1 589 ? 0.144 11.781 28.021 1.00 72.88 589 SER A N 1
ATOM 4571 C CA . SER A 1 589 ? 0.001 13.230 28.154 1.00 72.88 589 SER A CA 1
ATOM 4572 C C . SER A 1 589 ? 1.371 13.888 28.175 1.00 72.88 589 SER A C 1
ATOM 4574 O O . SER A 1 589 ? 2.371 13.224 28.456 1.00 72.88 589 SER A O 1
ATOM 4576 N N . ASP A 1 590 ? 1.421 15.199 27.930 1.00 63.34 590 ASP A N 1
ATOM 4577 C CA . ASP A 1 590 ? 2.662 15.995 27.915 1.00 63.34 590 ASP A CA 1
ATOM 4578 C C . ASP A 1 590 ? 3.529 15.815 29.179 1.00 63.34 590 ASP A C 1
ATOM 4580 O O . ASP A 1 590 ? 4.737 16.041 29.160 1.00 63.34 590 ASP A O 1
ATOM 4584 N N . LEU A 1 591 ? 2.915 15.392 30.289 1.00 51.97 591 LEU A N 1
ATOM 4585 C CA . LEU A 1 591 ? 3.551 15.213 31.594 1.00 51.97 591 LEU A CA 1
ATOM 4586 C C . LEU A 1 591 ? 3.827 13.745 31.952 1.00 51.97 591 LEU A C 1
ATOM 4588 O O . LEU A 1 591 ? 4.637 13.483 32.842 1.00 51.97 591 LEU A O 1
ATOM 4592 N N . VAL A 1 592 ? 3.141 12.782 31.326 1.00 60.75 592 VAL A N 1
ATOM 4593 C CA . VAL A 1 592 ? 3.161 11.374 31.746 1.00 60.75 592 VAL A CA 1
ATOM 4594 C C . VAL A 1 592 ? 3.143 10.445 30.534 1.00 60.75 592 VAL A C 1
ATOM 4596 O O . VAL A 1 592 ? 2.130 10.304 29.850 1.00 60.75 592 VAL A O 1
ATOM 4599 N N . SER A 1 593 ? 4.240 9.711 30.346 1.00 63.62 593 SER A N 1
ATOM 4600 C CA . SER A 1 593 ? 4.306 8.546 29.464 1.00 63.62 593 SER A CA 1
ATOM 4601 C C . SER A 1 593 ? 4.393 7.269 30.299 1.00 63.62 593 SER A C 1
ATOM 4603 O O . SER A 1 593 ? 5.242 7.134 31.182 1.00 63.62 593 SER A O 1
ATOM 4605 N N . ARG A 1 594 ? 3.478 6.322 30.062 1.00 69.12 594 ARG A N 1
ATOM 4606 C CA . ARG A 1 594 ? 3.474 5.020 30.749 1.00 69.12 594 ARG A CA 1
ATOM 4607 C C . ARG A 1 594 ? 3.824 3.906 29.774 1.00 69.12 594 ARG A C 1
ATOM 4609 O O . ARG A 1 594 ? 3.264 3.820 28.687 1.00 69.12 594 ARG A O 1
ATOM 4616 N N . THR A 1 595 ? 4.740 3.038 30.188 1.00 78.31 595 THR A N 1
ATOM 4617 C CA . THR A 1 595 ? 5.138 1.836 29.438 1.00 78.31 595 THR A CA 1
ATOM 4618 C C . THR A 1 595 ? 4.160 0.677 29.629 1.00 78.31 595 THR A C 1
ATOM 4620 O O . THR A 1 595 ? 4.026 -0.169 28.742 1.00 78.31 595 THR A O 1
ATOM 4623 N N . ASP A 1 596 ? 3.473 0.651 30.772 1.00 79.69 596 ASP A N 1
ATOM 4624 C CA . ASP A 1 596 ? 2.459 -0.337 31.119 1.00 79.69 596 ASP A CA 1
ATOM 4625 C C . ASP A 1 596 ? 1.042 0.182 30.809 1.00 79.69 596 ASP A C 1
ATOM 4627 O O . ASP A 1 596 ? 0.768 1.379 30.964 1.00 79.69 596 ASP A O 1
ATOM 4631 N N . PRO A 1 597 ? 0.116 -0.704 30.398 1.00 82.44 597 PRO A N 1
ATOM 4632 C CA . PRO A 1 597 ? -1.265 -0.325 30.134 1.00 82.44 597 PRO A CA 1
ATOM 4633 C C . PRO A 1 597 ? -1.971 0.087 31.430 1.00 82.44 597 PRO A C 1
ATOM 4635 O O . PRO A 1 597 ? -1.790 -0.522 32.484 1.00 82.44 597 PRO A O 1
ATOM 4638 N N . ILE A 1 598 ? -2.823 1.100 31.335 1.00 82.94 598 ILE A N 1
ATOM 4639 C CA . ILE A 1 598 ? -3.534 1.719 32.467 1.00 82.94 598 ILE A CA 1
ATOM 4640 C C . ILE A 1 598 ? -4.815 0.963 32.796 1.00 82.94 598 ILE A C 1
ATOM 4642 O O . ILE A 1 598 ? -5.307 0.996 33.925 1.00 82.94 598 ILE A O 1
ATOM 4646 N N . GLY A 1 599 ? -5.331 0.235 31.814 1.00 82.50 599 GLY A N 1
ATOM 4647 C CA . GLY A 1 599 ? -6.439 -0.668 32.006 1.00 82.50 599 GLY A CA 1
ATOM 4648 C C . GLY A 1 599 ? -6.521 -1.704 30.901 1.00 82.50 599 GLY A C 1
ATOM 4649 O O . GLY A 1 599 ? -5.901 -1.569 29.839 1.00 82.50 599 GLY A O 1
ATOM 4650 N N . ARG A 1 600 ? -7.248 -2.778 31.203 1.00 86.44 600 ARG A N 1
ATOM 4651 C CA . ARG A 1 600 ? -7.394 -3.944 30.335 1.00 86.44 600 ARG A CA 1
ATOM 4652 C C . ARG A 1 600 ? -8.823 -4.442 30.372 1.00 86.44 600 ARG A C 1
ATOM 4654 O O . ARG A 1 600 ? -9.411 -4.554 31.449 1.00 86.44 600 ARG A O 1
ATOM 4661 N N . CYS A 1 601 ? -9.340 -4.804 29.210 1.00 88.62 601 CYS A N 1
ATOM 4662 C CA . CYS A 1 601 ? -10.668 -5.378 29.084 1.00 88.62 601 CYS A CA 1
ATOM 4663 C C . CYS A 1 601 ? -10.654 -6.557 28.126 1.00 88.62 601 CYS A C 1
ATOM 4665 O O . CYS A 1 601 ? -9.968 -6.528 27.109 1.00 88.62 601 CYS A O 1
ATOM 4667 N N . GLN A 1 602 ? -11.448 -7.571 28.435 1.00 89.56 602 GLN A N 1
ATOM 4668 C CA . GLN A 1 602 ? -11.673 -8.692 27.543 1.00 89.56 602 GLN A CA 1
ATOM 4669 C C . GLN A 1 602 ? -12.894 -8.390 26.669 1.00 89.56 602 GLN A C 1
ATOM 4671 O O . GLN A 1 602 ? -13.977 -8.113 27.188 1.00 89.56 602 GLN A O 1
ATOM 4676 N N . ILE A 1 603 ? -12.718 -8.450 25.353 1.00 90.62 603 ILE A N 1
ATOM 4677 C CA . ILE A 1 603 ? -13.792 -8.350 24.359 1.00 90.62 603 ILE A CA 1
ATOM 4678 C C . ILE A 1 603 ? -13.925 -9.671 23.597 1.00 90.62 603 ILE A C 1
ATOM 4680 O O . ILE A 1 603 ? -13.388 -10.703 24.014 1.00 90.62 603 ILE A O 1
ATOM 4684 N N . MET A 1 604 ? -14.674 -9.655 22.493 1.00 87.25 604 MET A N 1
ATOM 4685 C CA . MET A 1 604 ? -14.771 -10.804 21.603 1.00 87.25 604 MET A CA 1
ATOM 4686 C C . MET A 1 604 ? -13.394 -11.242 21.081 1.00 87.25 604 MET A C 1
ATOM 4688 O O . MET A 1 604 ? -12.495 -10.431 20.875 1.00 87.25 604 MET A O 1
ATOM 4692 N N . THR A 1 605 ? -13.241 -12.543 20.863 1.00 87.12 605 THR A N 1
ATOM 4693 C CA . THR A 1 605 ? -12.012 -13.163 20.346 1.00 87.12 605 THR A CA 1
ATOM 4694 C C . THR A 1 605 ? -11.925 -13.068 18.822 1.00 87.12 605 THR A C 1
ATOM 4696 O O . THR A 1 605 ? -12.951 -12.898 18.164 1.00 87.12 605 THR A O 1
ATOM 4699 N N . ASN A 1 606 ? -10.738 -13.311 18.252 1.00 84.94 606 ASN A N 1
ATOM 4700 C CA . ASN A 1 606 ? -10.509 -13.315 16.799 1.00 84.94 606 ASN A CA 1
ATOM 4701 C C . ASN A 1 606 ? -10.853 -11.967 16.153 1.00 84.94 606 ASN A C 1
ATOM 4703 O O . ASN A 1 606 ? -11.530 -11.917 15.129 1.00 84.94 606 ASN A O 1
ATOM 4707 N N . VAL A 1 607 ? -10.429 -10.871 16.779 1.00 86.75 607 VAL A N 1
ATOM 4708 C CA . VAL A 1 607 ? -10.543 -9.532 16.194 1.00 86.75 607 VAL A CA 1
ATOM 4709 C C . VAL A 1 607 ? -9.559 -9.416 15.034 1.00 86.75 607 VAL A C 1
ATOM 4711 O O . VAL A 1 607 ? -8.410 -9.817 15.176 1.00 86.75 607 VAL A O 1
ATOM 4714 N N . GLU A 1 608 ? -10.004 -8.864 13.909 1.00 85.75 608 GLU A N 1
ATOM 4715 C CA . GLU A 1 608 ? -9.179 -8.550 12.735 1.00 85.75 608 GLU A CA 1
ATOM 4716 C C . GLU A 1 608 ? -8.910 -7.042 12.638 1.00 85.75 608 GLU A C 1
ATOM 4718 O O . GLU A 1 608 ? -7.787 -6.613 12.366 1.00 85.75 608 GLU A O 1
ATOM 4723 N N . HIS A 1 609 ? -9.927 -6.217 12.897 1.00 87.44 609 HIS A N 1
ATOM 4724 C CA . HIS A 1 609 ? -9.839 -4.761 12.777 1.00 87.44 609 HIS A CA 1
ATOM 4725 C C . HIS A 1 609 ? -10.397 -4.058 14.011 1.00 87.44 609 HIS A C 1
ATOM 4727 O O . HIS A 1 609 ? -11.331 -4.537 14.656 1.00 87.44 609 HIS A O 1
ATOM 4733 N N . LEU A 1 610 ? -9.813 -2.901 14.318 1.00 90.50 610 LEU A N 1
ATOM 4734 C CA . LEU A 1 610 ? -10.157 -2.046 15.450 1.00 90.50 610 LEU A CA 1
ATOM 4735 C C . LEU A 1 610 ? -10.228 -0.602 14.962 1.00 90.50 610 LEU A C 1
ATOM 4737 O O . LEU A 1 610 ? -9.265 -0.106 14.382 1.00 90.50 610 LEU A O 1
ATOM 4741 N N . SER A 1 611 ? -11.325 0.078 15.268 1.00 92.12 611 SER A N 1
ATOM 4742 C CA . SER A 1 611 ? -11.444 1.528 15.152 1.00 92.12 611 SER A CA 1
ATOM 4743 C C . SER A 1 611 ? -11.955 2.085 16.473 1.00 92.12 611 SER A C 1
ATOM 4745 O O . SER A 1 611 ? -12.725 1.422 17.169 1.00 92.12 611 SER A O 1
ATOM 4747 N N . ALA A 1 612 ? -11.519 3.280 16.853 1.00 92.94 612 ALA A N 1
ATOM 4748 C CA . ALA A 1 612 ? -11.914 3.885 18.115 1.00 92.94 612 ALA A CA 1
ATOM 4749 C C . ALA A 1 612 ? -12.037 5.403 17.984 1.00 92.94 612 ALA A C 1
ATOM 4751 O O . ALA A 1 612 ? -11.294 6.033 17.234 1.00 92.94 612 ALA A O 1
ATOM 4752 N N . VAL A 1 613 ? -12.974 5.986 18.730 1.00 92.88 613 VAL A N 1
ATOM 4753 C CA . VAL A 1 613 ? -13.220 7.432 18.758 1.00 92.88 613 VAL A CA 1
ATOM 4754 C C . VAL A 1 613 ? -13.663 7.865 20.152 1.00 92.88 613 VAL A C 1
ATOM 4756 O O . VAL A 1 613 ? -14.262 7.088 20.898 1.00 92.88 613 VAL A O 1
ATOM 4759 N N . ALA A 1 614 ? -13.371 9.109 20.522 1.00 91.25 614 ALA A N 1
ATOM 4760 C CA . ALA A 1 614 ? -13.785 9.657 21.805 1.00 91.25 614 ALA A CA 1
ATOM 4761 C C . ALA A 1 614 ? -15.315 9.810 21.856 1.00 91.25 614 ALA A C 1
ATOM 4763 O O . ALA A 1 614 ? -15.922 10.411 20.969 1.00 91.25 614 ALA A O 1
ATOM 4764 N N . ALA A 1 615 ? -15.930 9.279 22.912 1.00 87.44 615 ALA A N 1
ATOM 4765 C CA . ALA A 1 615 ? -17.334 9.515 23.253 1.00 87.44 615 ALA A CA 1
ATOM 4766 C C . ALA A 1 615 ? -17.499 10.782 24.116 1.00 87.44 615 ALA A C 1
ATOM 4768 O O . ALA A 1 615 ? -18.561 11.397 24.148 1.00 87.44 615 ALA A O 1
ATOM 4769 N N . GLY A 1 616 ? -16.433 11.165 24.819 1.00 84.38 616 GLY A N 1
ATOM 4770 C CA . GLY A 1 616 ? -16.349 12.297 25.732 1.00 84.38 616 GLY A CA 1
ATOM 4771 C C . GLY A 1 616 ? -14.966 12.331 26.396 1.00 84.38 616 GLY A C 1
ATOM 4772 O O . GLY A 1 616 ? -14.077 11.598 25.964 1.00 84.38 616 GLY A O 1
ATOM 4773 N N . PRO A 1 617 ? -14.770 13.131 27.459 1.00 81.62 617 PRO A N 1
ATOM 4774 C CA . PRO A 1 617 ? -13.462 13.275 28.107 1.00 81.62 617 PRO A CA 1
ATOM 4775 C C . PRO A 1 617 ? -12.989 12.015 28.853 1.00 81.62 617 PRO A C 1
ATOM 4777 O O . PRO A 1 617 ? -11.793 11.836 29.029 1.00 81.62 617 PRO A O 1
ATOM 4780 N N . ASP A 1 618 ? -13.906 11.135 29.275 1.00 85.19 618 ASP A N 1
ATOM 4781 C CA . ASP A 1 618 ? -13.600 9.912 30.046 1.00 85.19 618 ASP A CA 1
ATOM 4782 C C . ASP A 1 618 ? -14.222 8.649 29.415 1.00 85.19 618 ASP A C 1
ATOM 4784 O O . ASP A 1 618 ? -14.497 7.648 30.079 1.00 85.19 618 ASP A O 1
ATOM 4788 N N . ALA A 1 619 ? -14.524 8.685 28.116 1.00 88.81 619 ALA A N 1
ATOM 4789 C CA . ALA A 1 619 ? -15.163 7.559 27.445 1.00 88.81 619 ALA A CA 1
ATOM 4790 C C . ALA A 1 619 ? -14.739 7.426 25.984 1.00 88.81 619 ALA A C 1
ATOM 4792 O O . ALA A 1 619 ? -14.563 8.413 25.267 1.00 88.81 619 ALA A O 1
ATOM 4793 N N . VAL A 1 620 ? -14.625 6.178 25.537 1.00 91.81 620 VAL A N 1
ATOM 4794 C CA . VAL A 1 620 ? -14.193 5.803 24.191 1.00 91.81 620 VAL A CA 1
ATOM 4795 C C . VAL A 1 620 ? -15.188 4.810 23.604 1.00 91.81 620 VAL A C 1
ATOM 4797 O O . VAL A 1 620 ? -15.529 3.807 24.235 1.00 91.81 620 VAL A O 1
ATOM 4800 N N . TYR A 1 621 ? -15.635 5.075 22.380 1.00 93.75 621 TYR A N 1
ATOM 4801 C CA . TYR A 1 621 ? -16.305 4.076 21.561 1.00 93.75 621 TYR A CA 1
ATOM 4802 C C . TYR A 1 621 ? -15.260 3.250 20.828 1.00 93.75 621 TYR A C 1
ATOM 4804 O O . TYR A 1 621 ? -14.341 3.798 20.221 1.00 93.75 621 TYR A O 1
ATOM 4812 N N . VAL A 1 622 ? -15.418 1.934 20.874 1.00 93.69 622 VAL A N 1
ATOM 4813 C CA . VAL A 1 622 ? -14.528 0.979 20.223 1.00 93.69 622 VAL A CA 1
ATOM 4814 C C . VAL A 1 622 ? -15.363 0.082 19.322 1.00 93.69 622 VAL A C 1
ATOM 4816 O O . VAL A 1 622 ? -16.266 -0.606 19.792 1.00 93.69 622 VAL A O 1
ATOM 4819 N N . ALA A 1 623 ? -15.065 0.091 18.029 1.00 92.38 623 ALA A N 1
ATOM 4820 C CA . ALA A 1 623 ? -15.625 -0.830 17.056 1.00 92.38 623 ALA A CA 1
ATOM 4821 C C . ALA A 1 623 ? -14.575 -1.880 16.729 1.00 92.38 623 ALA A C 1
ATOM 4823 O O . ALA A 1 623 ? -13.437 -1.547 16.390 1.00 92.38 623 ALA A O 1
ATOM 4824 N N . VAL A 1 624 ? -14.974 -3.140 16.797 1.00 91.19 624 VAL A N 1
ATOM 4825 C CA . VAL A 1 624 ? -14.142 -4.258 16.367 1.00 91.19 624 VAL A CA 1
ATOM 4826 C C . VAL A 1 624 ? -14.896 -5.123 15.393 1.00 91.19 624 VAL A C 1
ATOM 4828 O O . VAL A 1 624 ? -16.118 -5.253 15.459 1.00 91.19 624 VAL A O 1
ATOM 4831 N N . VAL A 1 625 ? -14.133 -5.727 14.502 1.00 89.19 625 VAL A N 1
ATOM 4832 C CA . VAL A 1 625 ? -14.631 -6.694 13.539 1.00 89.19 625 VAL A CA 1
ATOM 4833 C C . VAL A 1 625 ? -13.878 -7.983 13.759 1.00 89.19 625 VAL A C 1
ATOM 4835 O O . VAL A 1 625 ? -12.648 -7.964 13.843 1.00 89.19 625 VAL A O 1
ATOM 4838 N N . SER A 1 626 ? -14.608 -9.088 13.847 1.00 86.62 626 SER A N 1
ATOM 4839 C CA . SER A 1 626 ? -14.008 -10.413 13.918 1.00 86.62 626 SER A CA 1
ATOM 4840 C C . SER A 1 626 ? -13.718 -10.995 12.535 1.00 86.62 626 SER A C 1
ATOM 4842 O O . SER A 1 626 ? -14.356 -10.628 11.548 1.00 86.62 626 SER A O 1
ATOM 4844 N N . VAL A 1 627 ? -12.832 -11.993 12.487 1.00 83.31 627 VAL A N 1
ATOM 4845 C CA . VAL A 1 627 ? -12.576 -12.806 11.278 1.00 83.31 627 VAL A CA 1
ATOM 4846 C C . VAL A 1 627 ? -13.854 -13.512 10.774 1.00 83.31 627 VAL A C 1
ATOM 4848 O O . VAL A 1 627 ? -13.920 -13.969 9.637 1.00 83.31 627 VAL A O 1
ATOM 4851 N N . TYR A 1 628 ? -14.898 -13.597 11.608 1.00 82.06 628 TYR A N 1
ATOM 4852 C CA . TYR A 1 628 ? -16.206 -14.162 11.263 1.00 82.06 628 TYR A CA 1
ATOM 4853 C C . TYR A 1 628 ? -17.223 -13.112 10.800 1.00 82.06 628 TYR A C 1
ATOM 4855 O O . TYR A 1 628 ? -18.419 -13.399 10.776 1.00 82.06 628 TYR A O 1
ATOM 4863 N N . PHE A 1 629 ? -16.774 -11.912 10.414 1.00 81.12 629 PHE A N 1
ATOM 4864 C CA . PHE A 1 629 ? -17.634 -10.845 9.887 1.00 81.12 629 PHE A CA 1
ATOM 4865 C C . PHE A 1 629 ? -18.664 -10.327 10.901 1.00 81.12 629 PHE A C 1
ATOM 4867 O O . PHE A 1 629 ? -19.749 -9.868 10.536 1.00 81.12 629 PHE A O 1
ATOM 4874 N N . GLU A 1 630 ? -18.334 -10.392 12.188 1.00 85.38 630 GLU A N 1
ATOM 4875 C CA . GLU A 1 630 ? -19.154 -9.826 13.254 1.00 85.38 630 GLU A CA 1
ATOM 4876 C C . GLU A 1 630 ? -18.585 -8.471 13.665 1.00 85.38 630 GLU A C 1
ATOM 4878 O O . GLU A 1 630 ? -17.451 -8.375 14.134 1.00 85.38 630 GLU A O 1
ATOM 4883 N N . LEU A 1 631 ? -19.387 -7.425 13.490 1.00 88.81 631 LEU A N 1
ATOM 4884 C CA . LEU A 1 631 ? -19.121 -6.088 13.996 1.00 88.81 631 LEU A CA 1
ATOM 4885 C C . LEU A 1 631 ? -19.667 -5.986 15.418 1.00 88.81 631 LEU A C 1
ATOM 4887 O O . LEU A 1 631 ? -20.878 -6.081 15.620 1.00 88.81 631 LEU A O 1
ATOM 4891 N N . ALA A 1 632 ? -18.795 -5.718 16.382 1.00 90.25 632 ALA A N 1
ATOM 4892 C CA . ALA A 1 632 ? -19.176 -5.426 17.755 1.00 90.25 632 ALA A CA 1
ATOM 4893 C C . ALA A 1 632 ? -18.795 -3.990 18.126 1.00 90.25 632 ALA A C 1
ATOM 4895 O O . ALA A 1 632 ? -17.669 -3.540 17.905 1.00 90.25 632 ALA A O 1
ATOM 4896 N N . LEU A 1 633 ? -19.755 -3.273 18.708 1.00 91.69 633 LEU A N 1
ATOM 4897 C CA . LEU A 1 633 ? -19.579 -1.910 19.201 1.00 91.69 633 LEU A CA 1
ATOM 4898 C C . LEU A 1 633 ? -19.532 -1.923 20.724 1.00 91.69 633 LEU A C 1
ATOM 4900 O O . LEU A 1 633 ? -20.423 -2.468 21.371 1.00 91.69 633 LEU A O 1
ATOM 4904 N N . TYR A 1 634 ? -18.520 -1.287 21.295 1.00 92.06 634 TYR A N 1
ATOM 4905 C CA . TYR A 1 634 ? -18.306 -1.176 22.730 1.00 92.06 634 TYR A CA 1
ATOM 4906 C C . TYR A 1 634 ? -18.255 0.292 23.138 1.00 92.06 634 TYR A C 1
ATOM 4908 O O . TYR A 1 634 ? -17.677 1.125 22.441 1.00 92.06 634 TYR A O 1
ATOM 4916 N N . HIS A 1 635 ? -18.816 0.598 24.303 1.00 92.00 635 HIS A N 1
ATOM 4917 C CA . HIS A 1 635 ? -18.640 1.882 24.968 1.00 92.00 635 HIS A CA 1
ATOM 4918 C C . HIS A 1 635 ? -17.877 1.655 26.260 1.00 92.00 635 HIS A C 1
ATOM 4920 O O . HIS A 1 635 ? -18.360 0.994 27.182 1.00 92.00 635 HIS A O 1
ATOM 4926 N N . VAL A 1 636 ? -16.662 2.186 26.298 1.00 89.75 636 VAL A N 1
ATOM 4927 C CA . VAL A 1 636 ? -15.713 1.969 27.379 1.00 89.75 636 VAL A CA 1
ATOM 4928 C C . VAL A 1 636 ? -15.563 3.268 28.150 1.00 89.75 636 VAL A C 1
ATOM 4930 O O . VAL A 1 636 ? -15.040 4.248 27.626 1.00 89.75 636 VAL A O 1
ATOM 4933 N N . ARG A 1 637 ? -16.014 3.281 29.407 1.00 86.75 637 ARG A N 1
ATOM 4934 C CA . ARG A 1 637 ? -15.726 4.383 30.333 1.00 86.75 637 ARG A CA 1
ATOM 4935 C C . ARG A 1 637 ? -14.343 4.174 30.917 1.00 86.75 637 ARG A C 1
ATOM 4937 O O . ARG A 1 637 ? -14.122 3.188 31.623 1.00 86.75 637 ARG A O 1
ATOM 4944 N N . LEU A 1 638 ? -13.425 5.083 30.636 1.00 82.25 638 LEU A N 1
ATOM 4945 C CA . LEU A 1 638 ? -12.030 4.908 31.000 1.00 82.25 638 LEU A CA 1
ATOM 4946 C C . LEU A 1 638 ? -11.852 4.887 32.523 1.00 82.25 638 LEU A C 1
ATOM 4948 O O . LEU A 1 638 ? -11.187 3.984 33.022 1.00 82.25 638 LEU A O 1
ATOM 4952 N N . GLY A 1 639 ? -12.578 5.719 33.278 1.00 74.50 639 GLY A N 1
ATOM 4953 C CA . GLY A 1 639 ? -12.622 5.662 34.744 1.00 74.50 639 GLY A CA 1
ATOM 4954 C C . GLY A 1 639 ? -13.016 4.303 35.351 1.00 74.50 639 GLY A C 1
ATOM 4955 O O . GLY A 1 639 ? -12.618 4.002 36.472 1.00 74.50 639 GLY A O 1
ATOM 4956 N N . SER A 1 640 ? -13.750 3.451 34.622 1.00 69.94 640 SER A N 1
ATOM 4957 C CA . SER A 1 640 ? -14.097 2.088 35.076 1.00 69.94 640 SER A CA 1
ATOM 4958 C C . SER A 1 640 ? -13.028 1.037 34.765 1.00 69.94 640 SER A C 1
ATOM 4960 O O . SER A 1 640 ? -13.023 -0.044 35.349 1.00 69.94 640 SER A O 1
ATOM 4962 N N . VAL A 1 641 ? -12.128 1.361 33.839 1.00 68.00 641 VAL A N 1
ATOM 4963 C CA . VAL A 1 641 ? -11.076 0.480 33.321 1.00 68.00 641 VAL A CA 1
ATOM 4964 C C . VAL A 1 641 ? -9.713 0.849 33.908 1.00 68.00 641 VAL A C 1
ATOM 4966 O O . VAL A 1 641 ? -8.839 -0.010 34.034 1.00 68.00 641 VAL A O 1
ATOM 4969 N N . PHE A 1 642 ? -9.542 2.109 34.314 1.00 67.81 642 PHE A N 1
ATOM 4970 C CA . PHE A 1 642 ? -8.349 2.606 34.973 1.00 67.81 642 PHE A CA 1
ATOM 4971 C C . PHE A 1 642 ? -8.166 1.964 36.346 1.00 67.81 642 PHE A C 1
ATOM 4973 O O . PHE A 1 642 ? -8.968 2.126 37.266 1.00 67.81 642 PHE A O 1
ATOM 4980 N N . GLN A 1 643 ? -7.034 1.285 36.511 1.00 55.50 643 GLN A N 1
ATOM 4981 C CA . GLN A 1 643 ? -6.542 0.948 37.835 1.00 55.50 643 GLN A CA 1
ATOM 4982 C C . GLN A 1 643 ? -6.063 2.249 38.488 1.00 55.50 643 GLN A C 1
ATOM 4984 O O . GLN A 1 643 ? -4.999 2.762 38.143 1.00 55.50 643 GLN A O 1
ATOM 4989 N N . PHE A 1 644 ? -6.845 2.811 39.416 1.00 38.97 644 PHE A N 1
ATOM 4990 C CA . PHE A 1 644 ? -6.376 3.897 40.278 1.00 38.97 644 PHE A CA 1
ATOM 4991 C C . PHE A 1 644 ? -5.140 3.416 41.056 1.00 38.97 644 PHE A C 1
ATOM 4993 O O . PHE A 1 644 ? -5.236 2.795 42.115 1.00 38.97 644 PHE A O 1
ATOM 5000 N N . THR A 1 645 ? -3.949 3.725 40.549 1.00 36.44 645 THR A N 1
ATOM 5001 C CA . THR A 1 645 ? -2.759 3.850 41.385 1.00 36.44 645 THR A CA 1
ATOM 5002 C C . THR A 1 645 ? -2.926 5.159 42.140 1.00 36.44 645 THR A C 1
ATOM 5004 O O . THR A 1 645 ? -2.634 6.228 41.608 1.00 36.44 645 THR A O 1
ATOM 5007 N N . GLY A 1 646 ? -3.494 5.089 43.341 1.00 30.72 646 GLY A N 1
ATOM 5008 C CA . GLY A 1 646 ? -3.597 6.250 44.209 1.00 30.72 646 GLY A CA 1
ATOM 5009 C C . GLY A 1 646 ? -2.213 6.833 44.489 1.00 30.72 646 GLY A C 1
ATOM 5010 O O . GLY A 1 646 ? -1.366 6.162 45.071 1.00 30.72 646 GLY A O 1
ATOM 5011 N N . SER A 1 647 ? -2.022 8.091 44.122 1.00 27.55 647 SER A N 1
ATOM 5012 C CA . SER A 1 647 ? -1.163 9.013 44.854 1.00 27.55 647 SER A CA 1
ATOM 5013 C C . SER A 1 647 ? -2.003 10.255 45.125 1.00 27.55 647 SER A C 1
ATOM 5015 O O . SER A 1 647 ? -2.359 10.982 44.198 1.00 27.55 647 SER A O 1
ATOM 5017 N N . LYS A 1 648 ? -2.391 10.410 46.393 1.00 28.11 648 LYS A N 1
ATOM 5018 C CA . LYS A 1 648 ? -2.625 11.733 46.968 1.00 28.11 648 LYS A CA 1
ATOM 5019 C C . LYS A 1 648 ? -1.334 12.536 46.923 1.00 28.11 648 LYS A C 1
ATOM 5021 O O . LYS A 1 648 ? -0.267 11.884 47.013 1.00 28.11 648 LYS A O 1
#

Mean predicted aligned error: 20.43 Å

InterPro domains:
  IPR006984 Fcf1/UTP23 [PF04900] (113-213)
  IPR028994 Integrin alpha, N-terminal [SSF69318] (344-478)
  IPR029060 PIN-like domain superfamily [SSF88723] (87-214)
  IPR031793 Integrin-alpha FG-GAP repeat-containing protein 2 [PF15907] (368-510)
  IPR057776 UTP23, sensor motif region [PF24779] (248-267)

pLDDT: mean 76.55, std 19.9, range [20.61, 96.06]

Secondary structure (DSSP, 8-state):
--THHHHHHHHHHHTTSSHHHHHHHHHHHHHGGG--TTHHHHHHHHHHHHHHHHHHHHHHHHHHHHHHHHHHHHHHHHHHHH---SSEEEEE-HHHHHHHHHTT--HHHHHHHHHTS-EEEEEEHHHHHHHHHT-GGGHHHHHHHHTSEEE----SSPPPHHHHHHHHHHHTTSTTSPPEEEE---HHHHHHHHTSTT--EEEEETTEEEEPPPPHHHHHHHHSPPTHHHHHHHHHHHTSSSSPPPPPPPPP--------------------------------------------------PPPPPEEPPPSEEEE--B-S-TTSEEEEEETTEEEEEEEBTTS-EEEEEGGGTT--EEE---SS-EEEEEEE-TT-SSS-EEEEEETTSEEEEEEPPPTTS-PPPEEEEEEE--S-EEEEEEE-SSSSSPPEEEEEETTSEEEEEEEEE-TTS-EEEEEEEEEE-SS-EEEEEEEESSSEEEEEEETTTEEEEEETTSTT-EEEEE-TT-S-TT--EEEEETTEEEEEE-S---SEEEEE-TTSS-EEEE--SSSSEEEEEEEESSSSEEEEEEEETT-EEEEEEEETTEE-SS-SEEEE--SSEEEEEEEEEETTEEEEEEEETTSEEEEEEEEHHHH-------

Organism: NCBI:txid2011161

Nearest PDB structures (foldseek):
  4mj7-assembly1_A  TM=7.982E-01  e=1.211E-09  Saccharomyces cerevisiae S288C
  7mqa-assembly1_SL  TM=8.216E-01  e=1.595E-09  Homo sapiens
  7mq9-assembly1_SL  TM=8.207E-01  e=1.429E-09  Homo sapiens
  8q9t-assembly1_C  TM=6.653E-01  e=5.023E-10  Saccharomyces cerevisiae
  3jro-assembly1_A  TM=5.081E-01  e=3.945E-06  Saccharomyces cerevisiae

Foldseek 3Di:
DDPLVVQLVVLVVQLVDDPVSVVVSVVSNVCSVPDDPCPVVVVVVVVVVVVVVVVVVVVVVVVVVVQLVVLQVQVVLLCVQVPQDPPAEAEEALQLLVVCVVLVHDCCPQVCVSNVGHYAYEYEPLRLVVLVVVDDVSVSSSVVNVVGHYDYFPDVVRDHSLVRVLVLLVVSVDPPDHAYAYEHPDPVSVVSSLVRASHWYWYDDPSHIHIDDRRPNNVVSRPPDDCVVVVVVVVVVVVPPPDDDDDDDDDDDDDDDDDDPDDDDDDDDDDDDDDDDDDDDDDDDDDDDDDDDDDDDDPPPPDDDPFAAFDFPDKDFFAADDFQQQWAFDDWPPWTWTWHWHQQRKIWIATPVCNPDIAIDNDDRGTWQHWEWQDQVVPPGIWIWIAGQQQKIWIWRCDDPPPSDHTDTDDIDGDHHQWRYWYWDDFQPPPHTWIWTDGQQQKIWIWHWDQDPVRDIDTHTDAMDGDDAGFQKWWWADDPGIKIWTWGFQQWIWIGTPNDHPDIDTDRDPPCPDRGATAAEYELRTQFMTGGPHFHQWYWYAYPVNPDIQTADDVDGTWQEWGWEPQDSFKIWIWTADQQQKIFIFIHGPVDGDSYGQFIHHYDHQWNYWYKYDPHNQKIWIWTAHPSSMIGIGIDRNVVGGDPPDDD